Protein AF-0000000077854748 (afdb_homodimer)

Foldseek 3Di:
DPAWAKEKEAELALLRLLLLLLCLVLVHDYHYDYADVVVQSLVDPVNCVQPVVSHDIKMDTPPDIDGDSLGSSVVCCVVRVPVQQAADDPPDPLRVQLVVLLCCLSVALVVLLVQLLCQQFPDPAHAPPSNCVSLVSNVVVLVVVLVCLVVAVARSHPHHHSSLSSNLSSVVCCCLRVVDDCVVRVSVVVSNVVVCPDPSSVVSSCVPPDPDDPVVVSVNRVVRSVVNVPHDNDPPD/DPAWAKEKEAELALLRLLLLLLCLVLVHDYHYDYADVVVQSLVDPVNCVQPVVSHDIWMDTPPDIDGDSLGSSVVCCQVRVPVQQAADDPPDPLRVQLVVLLCCLSVALVVLLVQLLCQQFPDPAHAPPSNCVSLVSNVVVLVVVLVCLVVAVARSHPHHHSSLSSNLSSVVCCCLRVVDDCVVRVSVVVSNVVVCPDPSSVVSSCVPHDPDDPVVVSVNRVVRSVVNVPHDNDPPD

Solvent-accessible surface area (backbone atoms only — not comparable to full-atom values): 24321 Å² total; per-residue (Å²): 127,85,76,80,49,34,36,41,35,23,35,78,41,47,57,17,21,34,46,37,21,50,37,42,65,71,67,56,71,66,44,80,44,76,48,51,64,90,78,44,48,36,68,33,70,78,43,31,75,50,20,66,80,38,60,66,20,31,36,33,47,69,89,46,58,34,26,41,47,67,32,37,47,50,50,48,41,72,73,67,37,83,82,43,71,48,44,59,61,86,90,41,74,50,25,49,42,25,43,17,44,33,47,40,26,44,38,40,53,48,50,36,41,49,49,21,47,36,46,49,44,65,42,88,34,21,42,65,49,55,35,48,54,24,44,50,51,35,51,52,50,49,49,39,48,20,59,48,34,68,76,23,84,24,80,40,30,93,49,66,28,56,29,41,46,57,41,44,43,53,60,68,46,32,47,78,72,69,65,47,63,52,76,82,32,57,44,40,35,52,48,48,63,57,50,65,67,36,66,33,45,58,57,8,68,43,43,42,63,64,96,55,57,69,70,57,49,49,50,50,48,49,50,35,27,52,57,29,69,69,43,60,72,26,45,65,117,127,86,77,80,50,32,36,40,36,23,34,78,42,46,57,17,19,35,47,37,21,50,37,42,66,70,66,55,73,67,46,80,44,76,47,50,64,91,79,45,47,35,68,33,70,77,44,31,75,51,22,68,81,38,62,65,20,31,36,33,47,70,89,47,59,34,24,40,48,66,31,36,46,49,51,50,41,72,73,66,37,83,81,44,73,48,45,60,59,87,89,41,74,49,23,49,43,24,43,17,45,33,45,41,28,44,38,41,52,48,49,35,40,50,50,20,48,36,47,48,43,62,41,88,32,20,42,63,50,56,34,47,53,22,45,51,49,36,51,52,49,51,50,41,49,21,59,49,34,69,75,24,84,24,80,41,30,92,50,67,30,58,27,42,47,58,43,44,43,53,59,67,46,32,46,78,72,68,65,48,63,52,78,82,34,56,43,40,36,51,48,49,62,57,51,64,67,36,65,32,44,56,56,7,68,43,42,43,62,64,95,54,56,69,70,56,49,50,50,50,48,49,50,36,28,49,56,30,69,71,42,62,70,25,46,66,114

Secondary structure (DSSP, 8-state):
-PPP-EEEEE-SSHHHHHHHHHHHHHT--EEEEE--TTTTGGGSHHHHTT-TTS-S-EEEETTEEEESHHHHHHHHHHHH-TT-SSSPPTTSHHHHHHHHHHHHIIIIIHHHHHHHHHHHHT-SSB-HHHHHHHHHHHHHHHHHHHHHHHH-SSSSSSS--HHHHHHHHHHHHHHHHT---GGGSHHHHHHHHHHTT-HHHHHHTTSSPPSS-HHHHHHHHHHHHHHHHTS-BB---/-PPP-EEEEE-SSHHHHHHHHHHHHHT--EEEEE--TTTTGGGSHHHHTT-TTS-S-EEEETTEEEESHHHHHHHHHHHH-TT-SSSPPTTSHHHHHHHHHHHHIIIIIHHHHHHHHHHHHT-SSB-HHHHHHHHHHHHHHHHHHHHHHHH-SSSSSSS--HHHHHHHHHHHHHHHHT---GGGSHHHHHHHHHHTT-HHHHHHTTSSPPSS-HHHHHHHHHHHHHHHHTS-BB---

pLDDT: mean 96.11, std 5.6, range [50.75, 98.94]

Radius of gyration: 21.49 Å; Cα contacts (8 Å, |Δi|>4): 816; chains: 2; bounding box: 57×55×47 Å

Nearest PDB structures (foldseek):
  6ezy-assembly1_A  TM=9.080E-01  e=6.221E-14  Arabidopsis thaliana
  6f05-assembly3_I-3  TM=9.066E-01  e=7.678E-14  Arabidopsis thaliana
  5a5k-assembly3_O  TM=8.651E-01  e=2.683E-14  Arabidopsis thaliana
  6f01-assembly1_A  TM=9.021E-01  e=3.012E-13  Arabidopsis thaliana
  6f05-assembly2_A  TM=8.991E-01  e=3.012E-13  Arabidopsis thaliana

Sequence (474 aa):
MATPDITLYTSPTPNGFKVSVTLEELGLPYKLRAIDLQKGEQKEEWFLKINPNGRIPAITDGEQHVFESGAVMQYLVDKYDTERKLSYAPGTPEYYTQLAWVMWQVGGLGPMQGQAQFFVFFASVRSDFCIERYTEETRRLYSVMEARLQESPYLAGDKYTIADIACFEWVRVAPMLLDFDLSEWPALKKWHDTLVQREAVQKGYTVPPRAIPDEQFMAFLNSKKAEIMAKGNSDVQMATPDITLYTSPTPNGFKVSVTLEELGLPYKLRAIDLQKGEQKEEWFLKINPNGRIPAITDGEQHVFESGAVMQYLVDKYDTERKLSYAPGTPEYYTQLAWVMWQVGGLGPMQGQAQFFVFFASVRSDFCIERYTEETRRLYSVMEARLQESPYLAGDKYTIADIACFEWVRVAPMLLDFDLSEWPALKKWHDTLVQREAVQKGYTVPPRAIPDEQFMAFLNSKKAEIMAKGNSDVQ

Organism: Aspergillus terreus (NCBI:txid33178)

Structure (mmCIF, N/CA/C/O backbone):
data_AF-0000000077854748-model_v1
#
loop_
_entity.id
_entity.type
_entity.pdbx_description
1 polymer 'Glutathione S-transferase'
#
loop_
_atom_site.group_PDB
_atom_site.id
_atom_site.type_symbol
_atom_site.label_atom_id
_atom_site.label_alt_id
_atom_site.label_comp_id
_atom_site.label_asym_id
_atom_site.label_entity_id
_atom_site.label_seq_id
_atom_site.pdbx_PDB_ins_code
_atom_site.Cartn_x
_atom_site.Cartn_y
_atom_site.Cartn_z
_atom_site.occupancy
_atom_site.B_iso_or_equiv
_atom_site.auth_seq_id
_atom_site.auth_comp_id
_atom_site.auth_asym_id
_atom_site.auth_atom_id
_atom_site.pdbx_PDB_model_num
ATOM 1 N N . MET A 1 1 ? -18.328 26.078 7.215 1 50.75 1 MET A N 1
ATOM 2 C CA . MET A 1 1 ? -17.609 25.031 6.512 1 50.75 1 MET A CA 1
ATOM 3 C C . MET A 1 1 ? -18.219 24.766 5.141 1 50.75 1 MET A C 1
ATOM 5 O O . MET A 1 1 ? -19.438 24.922 4.957 1 50.75 1 MET A O 1
ATOM 9 N N . ALA A 1 2 ? -17.469 24.859 4.012 1 62.28 2 ALA A N 1
ATOM 10 C CA . ALA A 1 2 ? -18.047 24.766 2.674 1 62.28 2 ALA A CA 1
ATOM 11 C C . ALA A 1 2 ? -18.938 23.531 2.547 1 62.28 2 ALA A C 1
ATOM 13 O O . ALA A 1 2 ? -18.688 22.516 3.182 1 62.28 2 ALA A O 1
ATOM 14 N N . THR A 1 3 ? -19.984 23.547 2.104 1 85.25 3 THR A N 1
ATOM 15 C CA . THR A 1 3 ? -20.953 22.5 1.85 1 85.25 3 THR A CA 1
ATOM 16 C C . THR A 1 3 ? -20.344 21.375 1.003 1 85.25 3 THR A C 1
ATOM 18 O O . THR A 1 3 ? -19.75 21.641 -0.044 1 85.25 3 THR A O 1
ATOM 21 N N . PRO A 1 4 ? -20.344 20.141 1.539 1 93.31 4 PRO A N 1
ATOM 22 C CA . PRO A 1 4 ? -19.797 19.016 0.769 1 93.31 4 PRO A CA 1
ATOM 23 C C . PRO A 1 4 ? -20.438 18.891 -0.611 1 93.31 4 PRO A C 1
ATOM 25 O O . PRO A 1 4 ? -21.656 19.047 -0.747 1 93.31 4 PRO A O 1
ATOM 28 N N . ASP A 1 5 ? -19.688 18.828 -1.61 1 98 5 ASP A N 1
ATOM 29 C CA . ASP A 1 5 ? -20.078 18.469 -2.971 1 98 5 ASP A CA 1
ATOM 30 C C . ASP A 1 5 ? -19.344 17.219 -3.439 1 98 5 ASP A C 1
ATOM 32 O O . ASP A 1 5 ? -18.625 17.25 -4.449 1 98 5 ASP A O 1
ATOM 36 N N . ILE A 1 6 ? -19.688 16.141 -2.76 1 98.75 6 ILE A N 1
ATOM 37 C CA . ILE A 1 6 ? -18.891 14.93 -2.896 1 98.75 6 ILE A CA 1
ATOM 38 C C . ILE A 1 6 ? -19.594 13.969 -3.859 1 98.75 6 ILE A C 1
ATOM 40 O O . ILE A 1 6 ? -20.797 13.711 -3.73 1 98.75 6 ILE A O 1
ATOM 44 N N . THR A 1 7 ? -18.891 13.484 -4.852 1 98.88 7 THR A N 1
ATOM 45 C CA . THR A 1 7 ? -19.266 12.32 -5.645 1 98.88 7 THR A CA 1
ATOM 46 C C . THR A 1 7 ? -18.297 11.164 -5.395 1 98.88 7 THR A C 1
ATOM 48 O O . THR A 1 7 ? -17.078 11.336 -5.512 1 98.88 7 THR A O 1
ATO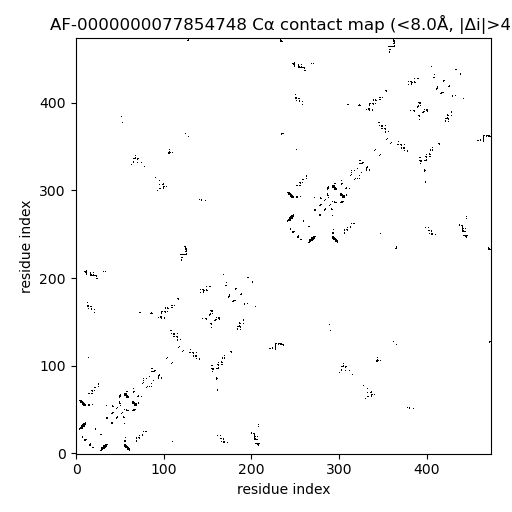M 51 N N . LEU A 1 8 ? -18.844 10.062 -4.988 1 98.88 8 LEU A N 1
ATOM 52 C CA . LEU A 1 8 ? -18.062 8.844 -4.773 1 98.88 8 LEU A CA 1
ATOM 53 C C . LEU A 1 8 ? -18.094 7.953 -6.008 1 98.88 8 LEU A C 1
ATOM 55 O O . LEU A 1 8 ? -19.172 7.574 -6.473 1 98.88 8 LEU A O 1
ATOM 59 N N . TYR A 1 9 ? -16.953 7.691 -6.594 1 98.88 9 TYR A N 1
ATOM 60 C CA . TYR A 1 9 ? -16.781 6.715 -7.664 1 98.88 9 TYR A CA 1
ATOM 61 C C . TYR A 1 9 ? -16.234 5.402 -7.113 1 98.88 9 TYR A C 1
ATOM 63 O O . TYR A 1 9 ? -15.086 5.328 -6.684 1 98.88 9 TYR A O 1
ATOM 71 N N . THR A 1 10 ? -17.094 4.344 -7.113 1 98.56 10 THR A N 1
ATOM 72 C CA . THR A 1 10 ? -16.672 3.127 -6.43 1 98.56 10 THR A CA 1
ATOM 73 C C . THR A 1 10 ? -17.359 1.903 -7.027 1 98.56 10 THR A C 1
ATOM 75 O O . THR A 1 10 ? -18.062 2.01 -8.031 1 98.56 10 THR A O 1
ATOM 78 N N . SER A 1 11 ? -17.016 0.784 -6.621 1 97.81 11 SER A N 1
ATOM 79 C CA . SER A 1 11 ? -17.562 -0.539 -6.906 1 97.81 11 SER A CA 1
ATOM 80 C C . SER A 1 11 ? -17.578 -1.41 -5.652 1 97.81 11 SER A C 1
ATOM 82 O O . SER A 1 11 ? -16.938 -1.081 -4.652 1 97.81 11 SER A O 1
ATOM 84 N N . PRO A 1 12 ? -18.375 -2.498 -5.629 1 95.62 12 PRO A N 1
ATOM 85 C CA . PRO A 1 12 ? -18.531 -3.307 -4.418 1 95.62 12 PRO A CA 1
ATOM 86 C C . PRO A 1 12 ? -17.328 -4.211 -4.164 1 95.62 12 PRO A C 1
ATOM 88 O O . PRO A 1 12 ? -17.438 -5.438 -4.238 1 95.62 12 PRO A O 1
ATOM 91 N N . THR A 1 13 ? -16.25 -3.652 -3.805 1 95.38 13 THR A N 1
ATOM 92 C CA . THR A 1 13 ? -15.008 -4.312 -3.414 1 95.38 13 THR A CA 1
ATOM 93 C C . THR A 1 13 ? -14.539 -3.828 -2.045 1 95.38 13 THR A C 1
ATOM 95 O O . THR A 1 13 ? -14.992 -2.789 -1.562 1 95.38 13 THR A O 1
ATOM 98 N N . PRO A 1 14 ? -13.672 -4.559 -1.428 1 96.56 14 PRO A N 1
ATOM 99 C CA . PRO A 1 14 ? -13.211 -4.133 -0.105 1 96.56 14 PRO A CA 1
ATOM 100 C C . PRO A 1 14 ? -12.617 -2.723 -0.111 1 96.56 14 PRO A C 1
ATOM 102 O O . PRO A 1 14 ? -12.883 -1.935 0.8 1 96.56 14 PRO A O 1
ATOM 105 N N . ASN A 1 15 ? -11.828 -2.363 -1.136 1 97.94 15 ASN A N 1
ATOM 106 C CA . ASN A 1 15 ? -11.266 -1.021 -1.217 1 97.94 15 ASN A CA 1
ATOM 107 C C . ASN A 1 15 ? -12.344 0.03 -1.452 1 97.94 15 ASN A C 1
ATOM 109 O O . ASN A 1 15 ? -12.25 1.15 -0.948 1 97.94 15 ASN A O 1
ATOM 113 N N . GLY A 1 16 ? -13.328 -0.33 -2.275 1 98 16 GLY A N 1
ATOM 114 C CA . GLY A 1 16 ? -14.422 0.59 -2.531 1 98 16 GLY A CA 1
ATOM 115 C C . GLY A 1 16 ? -15.227 0.918 -1.289 1 98 16 GLY A C 1
ATOM 116 O O . GLY A 1 16 ? -15.57 2.078 -1.054 1 98 16 GLY A O 1
ATOM 117 N N . PHE A 1 17 ? -15.445 -0.085 -0.467 1 98.19 17 PHE A N 1
ATOM 118 C CA . PHE A 1 17 ? -16.281 0.064 0.714 1 98.19 17 PHE A CA 1
ATOM 119 C C . PHE A 1 17 ? -15.602 0.939 1.759 1 98.19 17 PHE A C 1
ATOM 121 O O . PHE A 1 17 ? -16.266 1.556 2.592 1 98.19 17 PHE A O 1
ATOM 128 N N . LYS A 1 18 ? -14.258 1.067 1.754 1 98.69 18 LYS A N 1
ATOM 129 C CA . LYS A 1 18 ? -13.547 1.922 2.699 1 98.69 18 LYS A CA 1
ATOM 130 C C . LYS A 1 18 ? -14.117 3.336 2.701 1 98.69 18 LYS A C 1
ATOM 132 O O . LYS A 1 18 ? -14.359 3.912 3.764 1 98.69 18 LYS A O 1
ATOM 137 N N . VAL A 1 19 ? -14.367 3.836 1.513 1 98.88 19 VAL A N 1
ATOM 138 C CA . VAL A 1 19 ? -14.703 5.246 1.378 1 98.88 19 VAL A CA 1
ATOM 139 C C . VAL A 1 19 ? -16.188 5.449 1.687 1 98.88 19 VAL A C 1
ATOM 141 O O . VAL A 1 19 ? -16.562 6.402 2.379 1 98.88 19 VAL A O 1
ATOM 144 N N . SER A 1 20 ? -17.016 4.531 1.192 1 98.81 20 SER A N 1
ATOM 145 C CA . SER A 1 20 ? -18.438 4.668 1.511 1 98.81 20 SER A CA 1
ATOM 146 C C . SER A 1 20 ? -18.672 4.547 3.012 1 98.81 20 SER A C 1
ATOM 148 O O . SER A 1 20 ? -19.484 5.297 3.578 1 98.81 20 SER A O 1
ATOM 150 N N . VAL A 1 21 ? -17.984 3.637 3.691 1 98.81 21 VAL A N 1
ATOM 151 C CA . VAL A 1 21 ? -18.109 3.502 5.141 1 98.81 21 VAL A CA 1
ATOM 152 C C . VAL A 1 21 ? -17.641 4.781 5.82 1 98.81 21 VAL A C 1
ATOM 154 O O . VAL A 1 21 ? -18.266 5.27 6.758 1 98.81 21 VAL A O 1
ATOM 157 N N . THR A 1 22 ? -16.5 5.355 5.371 1 98.94 22 THR A N 1
ATOM 158 C CA . THR A 1 22 ? -15.977 6.594 5.934 1 98.94 22 THR A CA 1
ATOM 159 C C . THR A 1 22 ? -17 7.723 5.797 1 98.94 22 THR A C 1
ATOM 161 O O . THR A 1 22 ? -17.234 8.461 6.75 1 98.94 22 THR A O 1
ATOM 164 N N . LEU A 1 23 ? -17.578 7.828 4.613 1 98.88 23 LEU A N 1
ATOM 165 C CA . LEU A 1 23 ? -18.578 8.867 4.355 1 98.88 23 LEU A CA 1
ATOM 166 C C . LEU A 1 23 ? -19.781 8.695 5.27 1 98.88 23 LEU A C 1
ATOM 168 O O . LEU A 1 23 ? -20.281 9.672 5.84 1 98.88 23 LEU A O 1
ATOM 172 N N . GLU A 1 24 ? -20.234 7.48 5.434 1 98.75 24 GLU A N 1
ATOM 173 C CA . GLU A 1 24 ? -21.375 7.199 6.301 1 98.75 24 GLU A CA 1
ATOM 174 C C . GLU A 1 24 ? -21.047 7.5 7.758 1 98.75 24 GLU A C 1
ATOM 176 O O . GLU A 1 24 ? -21.875 8.055 8.484 1 98.75 24 GLU A O 1
ATOM 181 N N . GLU A 1 25 ? -19.891 7.102 8.219 1 98.69 25 GLU A N 1
ATOM 182 C CA . GLU A 1 25 ? -19.453 7.375 9.586 1 98.69 25 GLU A CA 1
ATOM 183 C C . GLU A 1 25 ? -19.422 8.875 9.867 1 98.69 25 GLU A C 1
ATOM 185 O O . GLU A 1 25 ? -19.734 9.305 10.984 1 98.69 25 GLU A O 1
ATOM 190 N N . LEU A 1 26 ? -19.031 9.656 8.883 1 98.44 26 LEU A N 1
ATOM 191 C CA . LEU A 1 26 ? -18.922 11.109 9.039 1 98.44 26 LEU A CA 1
ATOM 192 C C . LEU A 1 26 ? -20.281 11.781 8.875 1 98.44 26 LEU A C 1
ATOM 194 O O . LEU A 1 26 ? -20.438 12.969 9.164 1 98.44 26 LEU A O 1
ATOM 198 N N . GLY A 1 27 ? -21.266 11.039 8.328 1 97.69 27 GLY A N 1
ATOM 199 C CA . GLY A 1 27 ? -22.578 11.594 8.094 1 97.69 27 GLY A CA 1
ATOM 200 C C . GLY A 1 27 ? -22.609 12.625 6.977 1 97.69 27 GLY A C 1
ATOM 201 O O . GLY A 1 27 ? -23.359 13.602 7.043 1 97.69 27 GLY A O 1
ATOM 202 N N . LEU A 1 28 ? -21.781 12.453 5.992 1 98.12 28 LEU A N 1
ATOM 203 C CA . LEU A 1 28 ? -21.688 13.414 4.898 1 98.12 28 LEU A CA 1
ATOM 204 C C . LEU A 1 28 ? -22.625 13.039 3.762 1 98.12 28 LEU A C 1
ATOM 206 O O . LEU A 1 28 ? -22.75 11.859 3.414 1 98.12 28 LEU A O 1
ATOM 210 N N . PRO A 1 29 ? -23.344 14.008 3.262 1 98.06 29 PRO A N 1
ATOM 211 C CA . PRO A 1 29 ? -24.062 13.727 2.012 1 98.06 29 PRO A CA 1
ATOM 212 C C . PRO A 1 29 ? -23.109 13.523 0.83 1 98.06 29 PRO A C 1
ATOM 214 O O . PRO A 1 29 ? -22.078 14.188 0.736 1 98.06 29 PRO A O 1
ATOM 217 N N . TYR A 1 30 ? -23.484 12.609 -0.055 1 98.44 30 TYR A N 1
ATOM 218 C CA . TYR A 1 30 ? -22.672 12.383 -1.247 1 98.44 30 TYR A CA 1
ATOM 219 C C . TYR A 1 30 ? -23.516 11.789 -2.369 1 98.44 30 TYR A C 1
ATOM 221 O O . TYR A 1 30 ? -24.562 11.188 -2.117 1 98.44 30 TYR A O 1
ATOM 229 N N . LYS A 1 31 ? -23.078 12.055 -3.592 1 98.5 31 LYS A N 1
ATOM 230 C CA . LYS A 1 31 ? -23.578 11.367 -4.777 1 98.5 31 LYS A CA 1
ATOM 231 C C . LYS A 1 31 ? -22.766 10.102 -5.066 1 98.5 31 LYS A C 1
ATOM 233 O O . LYS A 1 31 ? -21.578 10.047 -4.766 1 98.5 31 LYS A O 1
ATOM 238 N N . LEU A 1 32 ? -23.438 9.133 -5.625 1 98.5 32 LEU A N 1
ATOM 239 C CA . LEU A 1 32 ? -22.781 7.875 -5.957 1 98.5 32 LEU A CA 1
ATOM 240 C C . LEU A 1 32 ? -22.719 7.68 -7.469 1 98.5 32 LEU A C 1
ATOM 242 O O . LEU A 1 32 ? -23.719 7.836 -8.164 1 98.5 32 LEU A O 1
ATOM 246 N N . ARG A 1 33 ? -21.609 7.465 -7.996 1 98.5 33 ARG A N 1
ATOM 247 C CA . ARG A 1 33 ? -21.375 6.965 -9.344 1 98.5 33 ARG A CA 1
ATOM 248 C C . ARG A 1 33 ? -20.703 5.594 -9.32 1 98.5 33 ARG A C 1
ATOM 250 O O . ARG A 1 33 ? -19.484 5.5 -9.258 1 98.5 33 ARG A O 1
ATOM 257 N N . ALA A 1 34 ? -21.531 4.547 -9.414 1 98.19 34 ALA A N 1
ATOM 258 C CA . ALA A 1 34 ? -21 3.188 -9.461 1 98.19 34 ALA A CA 1
ATOM 259 C C . ALA A 1 34 ? -20.188 2.957 -10.734 1 98.19 34 ALA A C 1
ATOM 261 O O . ALA A 1 34 ? -20.609 3.34 -11.828 1 98.19 34 ALA A O 1
ATOM 262 N N . ILE A 1 35 ? -19 2.443 -10.602 1 98.38 35 ILE A N 1
ATOM 263 C CA . ILE A 1 35 ? -18.125 2.152 -11.727 1 98.38 35 ILE A CA 1
ATOM 264 C C . ILE A 1 35 ? -18.203 0.668 -12.078 1 98.38 35 ILE A C 1
ATOM 266 O O . ILE A 1 35 ? -18.016 -0.191 -11.211 1 98.38 35 ILE A O 1
ATOM 270 N N . ASP A 1 36 ? -18.5 0.308 -13.336 1 96.69 36 ASP A N 1
ATOM 271 C CA . ASP A 1 36 ? -18.531 -1.07 -13.812 1 96.69 36 ASP A CA 1
ATOM 272 C C . ASP A 1 36 ? -17.141 -1.554 -14.203 1 96.69 36 ASP A C 1
ATOM 274 O O . ASP A 1 36 ? -16.703 -1.37 -15.344 1 96.69 36 ASP A O 1
ATOM 278 N N . LEU A 1 37 ? -16.516 -2.281 -13.312 1 95.31 37 LEU A N 1
ATOM 279 C CA . LEU A 1 37 ? -15.141 -2.738 -13.531 1 95.31 37 LEU A CA 1
ATOM 280 C C . LEU A 1 37 ? -15.086 -3.809 -14.617 1 95.31 37 LEU A C 1
ATOM 282 O O . LEU A 1 37 ? -14.117 -3.887 -15.367 1 95.31 37 LEU A O 1
ATOM 286 N N . GLN A 1 38 ? -16.078 -4.613 -14.648 1 92.25 38 GLN A N 1
ATOM 287 C CA . GLN A 1 38 ? -16.109 -5.707 -15.609 1 92.25 38 GLN A CA 1
ATOM 288 C C . GLN A 1 38 ? -16.125 -5.18 -17.047 1 92.25 38 GLN A C 1
ATOM 290 O O . GLN A 1 38 ? -15.539 -5.789 -17.938 1 92.25 38 GLN A O 1
ATOM 295 N N . LYS A 1 39 ? -16.734 -4.047 -17.203 1 95.94 39 LYS A N 1
ATOM 296 C CA . LYS A 1 39 ? -16.828 -3.455 -18.547 1 95.94 39 LYS A CA 1
ATOM 297 C C . LYS A 1 39 ? -15.656 -2.514 -18.797 1 95.94 39 LYS A C 1
ATOM 299 O O . LYS A 1 39 ? -15.586 -1.875 -19.859 1 95.94 39 LYS A O 1
ATOM 304 N N . GLY A 1 40 ? -14.797 -2.334 -17.844 1 97.12 40 GLY A N 1
ATOM 305 C CA . GLY A 1 40 ? -13.602 -1.523 -18.016 1 97.12 40 GLY A CA 1
ATOM 306 C C . GLY A 1 40 ? -13.875 -0.034 -17.922 1 97.12 40 GLY A C 1
ATOM 307 O O . GLY A 1 40 ? -13.125 0.775 -18.469 1 97.12 40 GLY A O 1
ATOM 308 N N . GLU A 1 41 ? -14.922 0.344 -17.297 1 98.06 41 GLU A N 1
ATOM 309 C CA . GLU A 1 41 ? -15.305 1.75 -17.203 1 98.06 41 GLU A CA 1
ATOM 310 C C . GLU A 1 41 ? -14.211 2.568 -16.516 1 98.06 41 GLU A C 1
ATOM 312 O O . GLU A 1 41 ? -14.016 3.744 -16.828 1 98.06 41 GLU A O 1
ATOM 317 N N . GLN A 1 42 ? -13.469 1.974 -15.609 1 97.88 42 GLN A N 1
ATOM 318 C CA . GLN A 1 42 ? -12.414 2.65 -14.867 1 97.88 42 GLN A CA 1
ATOM 319 C C . GLN A 1 42 ? -11.25 3.029 -15.781 1 97.88 42 GLN A C 1
ATOM 321 O O . GLN A 1 42 ? -10.367 3.795 -15.383 1 97.88 42 GLN A O 1
ATOM 326 N N . LYS A 1 43 ? -11.273 2.539 -17 1 97.81 43 LYS A N 1
ATOM 327 C CA . LYS A 1 43 ? -10.18 2.809 -17.938 1 97.81 43 LYS A CA 1
ATOM 328 C C . LYS A 1 43 ? -10.57 3.895 -18.938 1 97.81 43 LYS A C 1
ATOM 330 O O . LYS A 1 43 ? -9.75 4.312 -19.75 1 97.81 43 LYS A O 1
ATOM 335 N N . GLU A 1 44 ? -11.75 4.305 -18.828 1 98.31 44 GLU A N 1
ATOM 336 C CA . GLU A 1 44 ? -12.211 5.348 -19.75 1 98.31 44 GLU A CA 1
ATOM 337 C C . GLU A 1 44 ? -11.547 6.684 -19.438 1 98.31 44 GLU A C 1
ATOM 339 O O . GLU A 1 44 ? -11.25 6.984 -18.281 1 98.31 44 GLU A O 1
ATOM 344 N N . GLU A 1 45 ? -11.469 7.539 -20.406 1 97.81 45 GLU A N 1
ATOM 345 C CA . GLU A 1 45 ? -10.727 8.789 -20.312 1 97.81 45 GLU A CA 1
ATOM 346 C C . GLU A 1 45 ? -11.312 9.695 -19.219 1 97.81 45 GLU A C 1
ATOM 348 O O . GLU A 1 45 ? -10.562 10.344 -18.484 1 97.81 45 GLU A O 1
ATOM 353 N N . TRP A 1 46 ? -12.625 9.773 -19.203 1 98.06 46 TRP A N 1
ATOM 354 C CA . TRP A 1 46 ? -13.242 10.672 -18.234 1 98.06 46 TRP A CA 1
ATOM 355 C C . TRP A 1 46 ? -12.883 10.273 -16.797 1 98.06 46 TRP A C 1
ATOM 357 O O . TRP A 1 46 ? -12.648 11.133 -15.945 1 98.06 46 TRP A O 1
ATOM 367 N N . PHE A 1 47 ? -12.852 8.945 -16.562 1 98.62 47 PHE A N 1
ATOM 368 C CA . PHE A 1 47 ? -12.547 8.492 -15.203 1 98.62 47 PHE A CA 1
ATOM 369 C C . PHE A 1 47 ? -11.047 8.609 -14.922 1 98.62 47 PHE A C 1
ATOM 371 O O . PHE A 1 47 ? -10.648 8.898 -13.797 1 98.62 47 PHE A O 1
ATOM 378 N N . LEU A 1 48 ? -10.203 8.43 -15.93 1 98.19 48 LEU A N 1
ATOM 379 C CA . LEU A 1 48 ? -8.758 8.531 -15.758 1 98.19 48 LEU A CA 1
ATOM 380 C C . LEU A 1 48 ? -8.352 9.953 -15.383 1 98.19 48 LEU A C 1
ATOM 382 O O . LEU A 1 48 ? -7.281 10.172 -14.805 1 98.19 48 LEU A O 1
ATOM 386 N N . LYS A 1 49 ? -9.164 10.938 -15.648 1 97.12 49 LYS A N 1
ATOM 387 C CA . LYS A 1 49 ? -8.922 12.312 -15.227 1 97.12 49 LYS A CA 1
ATOM 388 C C . LYS A 1 49 ? -9.148 12.477 -13.727 1 97.12 49 LYS A C 1
ATOM 390 O O . LYS A 1 49 ? -8.641 13.422 -13.109 1 97.12 49 LYS A O 1
ATOM 395 N N . ILE A 1 50 ? -9.922 11.57 -13.172 1 98.12 50 ILE A N 1
ATOM 396 C CA . ILE A 1 50 ? -10.227 11.594 -11.75 1 98.12 50 ILE A CA 1
ATOM 397 C C . ILE A 1 50 ? -9.25 10.695 -10.992 1 98.12 50 ILE A C 1
ATOM 399 O O . ILE A 1 50 ? -8.711 11.086 -9.953 1 98.12 50 ILE A O 1
ATOM 403 N N . ASN A 1 51 ? -9.031 9.547 -11.539 1 98.44 51 ASN A N 1
ATOM 404 C CA . ASN A 1 51 ? -8.086 8.57 -11.008 1 98.44 51 ASN A CA 1
ATOM 405 C C . ASN A 1 51 ? -7.141 8.062 -12.094 1 98.44 51 ASN A C 1
ATOM 407 O O . ASN A 1 51 ? -7.438 7.078 -12.766 1 98.44 51 ASN A O 1
ATOM 411 N N . PRO A 1 52 ? -5.973 8.57 -12.141 1 98.06 52 PRO A N 1
ATOM 412 C CA . PRO A 1 52 ? -5.039 8.219 -13.211 1 98.06 52 PRO A CA 1
ATOM 413 C C . PRO A 1 52 ? -4.641 6.742 -13.188 1 98.06 52 PRO A C 1
ATOM 415 O O . PRO A 1 52 ? -4.141 6.215 -14.18 1 98.06 52 PRO A O 1
ATOM 418 N N . ASN A 1 53 ? -4.859 6.102 -12.078 1 98.31 53 ASN A N 1
ATOM 419 C CA . ASN A 1 53 ? -4.5 4.695 -11.945 1 98.31 53 ASN A CA 1
ATOM 420 C C . ASN A 1 53 ? -5.531 3.791 -12.617 1 98.31 53 ASN A C 1
ATOM 422 O O . ASN A 1 53 ? -5.27 2.609 -12.852 1 98.31 53 ASN A O 1
ATOM 426 N N . GLY A 1 54 ? -6.73 4.367 -12.906 1 98.31 54 GLY A N 1
ATOM 427 C CA . GLY A 1 54 ? -7.785 3.572 -13.516 1 98.31 54 GLY A CA 1
ATOM 428 C C . GLY A 1 54 ? -8.305 2.477 -12.609 1 98.31 54 GLY A C 1
ATOM 429 O O . GLY A 1 54 ? -8.57 1.36 -13.055 1 98.31 54 GLY A O 1
ATOM 430 N N . ARG A 1 55 ? -8.336 2.729 -11.359 1 98.06 55 ARG A N 1
ATOM 431 C CA . ARG A 1 55 ? -8.906 1.867 -10.328 1 98.06 55 ARG A CA 1
ATOM 432 C C . ARG A 1 55 ? -9.914 2.629 -9.477 1 98.06 55 ARG A C 1
ATOM 434 O O . ARG A 1 55 ? -10.164 3.816 -9.703 1 98.06 55 ARG A O 1
ATOM 441 N N . ILE A 1 56 ? -10.641 2.014 -8.641 1 98.31 56 ILE A N 1
ATOM 442 C CA . ILE A 1 56 ? -11.523 2.623 -7.656 1 98.31 56 ILE A CA 1
ATOM 443 C C . ILE A 1 56 ? -11 2.35 -6.25 1 98.31 56 ILE A C 1
ATOM 445 O O . ILE A 1 56 ? -10.211 1.425 -6.043 1 98.31 56 ILE A O 1
ATOM 449 N N . PRO A 1 57 ? -11.336 3.182 -5.277 1 98.69 57 PRO A N 1
ATOM 450 C CA . PRO A 1 57 ? -12.289 4.297 -5.301 1 98.69 57 PRO A CA 1
ATOM 451 C C . PRO A 1 57 ? -11.625 5.633 -5.617 1 98.69 57 PRO A C 1
ATOM 453 O O . PRO A 1 57 ? -10.391 5.734 -5.613 1 98.69 57 PRO A O 1
ATOM 456 N N . ALA A 1 58 ? -12.391 6.594 -5.984 1 98.88 58 ALA A N 1
ATOM 457 C CA . ALA A 1 58 ? -12.031 8.008 -6.066 1 98.88 58 ALA A CA 1
ATOM 458 C C . ALA A 1 58 ? -13.211 8.898 -5.699 1 98.88 58 ALA A C 1
ATOM 460 O O . ALA A 1 58 ? -14.352 8.438 -5.648 1 98.88 58 ALA A O 1
ATOM 461 N N . ILE A 1 59 ? -12.898 10.164 -5.383 1 98.94 59 ILE A N 1
ATOM 462 C CA . ILE A 1 59 ? -13.977 11.117 -5.164 1 98.94 59 ILE A CA 1
ATOM 463 C C . ILE A 1 59 ? -13.672 12.422 -5.902 1 98.94 59 ILE A C 1
ATOM 465 O O . ILE A 1 59 ? -12.516 12.703 -6.219 1 98.94 59 ILE A O 1
ATOM 469 N N . THR A 1 60 ? -14.703 13.117 -6.207 1 98.81 60 THR A N 1
ATOM 470 C CA . THR A 1 60 ? -14.625 14.555 -6.418 1 98.81 60 THR A CA 1
ATOM 471 C C . THR A 1 60 ? -15.336 15.312 -5.301 1 98.81 60 THR A C 1
ATOM 473 O O . THR A 1 60 ? -16.359 14.852 -4.789 1 98.81 60 THR A O 1
ATOM 476 N N . ASP A 1 61 ? -14.867 16.344 -4.836 1 98.56 61 ASP A N 1
ATOM 477 C CA . ASP A 1 61 ? -15.453 17.297 -3.906 1 98.56 61 ASP A CA 1
ATOM 478 C C . ASP A 1 61 ? -15.32 18.719 -4.438 1 98.56 61 ASP A C 1
ATOM 480 O O . ASP A 1 61 ? -14.344 19.422 -4.137 1 98.56 61 ASP A O 1
ATOM 484 N N . GLY A 1 62 ? -16.344 19.203 -5.117 1 97.12 62 GLY A N 1
ATOM 485 C CA . GLY A 1 62 ? -16.156 20.391 -5.941 1 97.12 62 GLY A CA 1
ATOM 486 C C . GLY A 1 62 ? -15.125 20.188 -7.039 1 97.12 62 GLY A C 1
ATOM 487 O O . GLY A 1 62 ? -15.227 19.25 -7.836 1 97.12 62 GLY A O 1
ATOM 488 N N . GLU A 1 63 ? -14.109 20.969 -6.996 1 95.38 63 GLU A N 1
ATOM 489 C CA . GLU A 1 63 ? -13.078 20.891 -8.031 1 95.38 63 GLU A CA 1
ATOM 490 C C . GLU A 1 63 ? -11.961 19.922 -7.641 1 95.38 63 GLU A C 1
ATOM 492 O O . GLU A 1 63 ? -11.156 19.531 -8.484 1 95.38 63 GLU A O 1
ATOM 497 N N . GLN A 1 64 ? -12.016 19.547 -6.426 1 96.56 64 GLN A N 1
ATOM 498 C CA . GLN A 1 64 ? -10.961 18.672 -5.93 1 96.56 64 GLN A CA 1
ATOM 499 C C . GLN A 1 64 ? -11.273 17.219 -6.219 1 96.56 64 GLN A C 1
ATOM 501 O O . GLN A 1 64 ? -12.383 16.75 -5.965 1 96.56 64 GLN A O 1
ATOM 506 N N . HIS A 1 65 ? -10.359 16.5 -6.832 1 97.94 65 HIS A N 1
ATOM 507 C CA . HIS A 1 65 ? -10.484 15.055 -6.938 1 97.94 65 HIS A CA 1
ATOM 508 C C . HIS A 1 65 ? -9.367 14.352 -6.168 1 97.94 65 HIS A C 1
ATOM 510 O O . HIS A 1 65 ? -8.242 14.844 -6.105 1 97.94 65 HIS A O 1
ATOM 516 N N . VAL A 1 66 ? -9.656 13.305 -5.574 1 98.69 66 VAL A N 1
ATOM 517 C CA . VAL A 1 66 ? -8.719 12.5 -4.801 1 98.69 66 VAL A CA 1
ATOM 518 C C . VAL A 1 66 ? -8.914 11.023 -5.137 1 98.69 66 VAL A C 1
ATOM 520 O O . VAL A 1 66 ? -10.039 10.531 -5.199 1 98.69 66 VAL A O 1
ATOM 523 N N . PHE A 1 67 ? -7.766 10.336 -5.426 1 98.62 67 PHE A N 1
ATOM 524 C CA . PHE A 1 67 ? -7.793 8.898 -5.668 1 98.62 67 PHE A CA 1
ATOM 525 C C . PHE A 1 67 ? -6.977 8.156 -4.613 1 98.62 67 PHE A C 1
ATOM 527 O O . PHE A 1 67 ? -6.398 8.781 -3.721 1 98.62 67 PHE A O 1
ATOM 534 N N . GLU A 1 68 ? -6.945 6.816 -4.754 1 98.62 68 GLU A N 1
ATOM 535 C CA . GLU A 1 68 ? -6.352 5.938 -3.752 1 98.62 68 GLU A CA 1
ATOM 536 C C . GLU A 1 68 ? -7.152 5.961 -2.453 1 98.62 68 GLU A C 1
ATOM 538 O O . GLU A 1 68 ? -7.25 7.004 -1.798 1 98.62 68 GLU A O 1
ATOM 543 N N . SER A 1 69 ? -7.664 4.828 -2.029 1 98.75 69 SER A N 1
ATOM 544 C CA . SER A 1 69 ? -8.633 4.727 -0.939 1 98.75 69 SER A CA 1
ATOM 545 C C . SER A 1 69 ? -8.094 5.359 0.338 1 98.75 69 SER A C 1
ATOM 547 O O . SER A 1 69 ? -8.805 6.098 1.021 1 98.75 69 SER A O 1
ATOM 549 N N . GLY A 1 70 ? -6.773 5.105 0.676 1 98.75 70 GLY A N 1
ATOM 550 C CA . GLY A 1 70 ? -6.184 5.688 1.873 1 98.75 70 GLY A CA 1
ATOM 551 C C . GLY A 1 70 ? -6.148 7.203 1.844 1 98.75 70 GLY A C 1
ATOM 552 O O . GLY A 1 70 ? -6.484 7.855 2.834 1 98.75 70 GLY A O 1
ATOM 553 N N . ALA A 1 71 ? -5.77 7.762 0.713 1 98.88 71 ALA A N 1
ATOM 554 C CA . ALA A 1 71 ? -5.707 9.211 0.551 1 98.88 71 ALA A CA 1
ATOM 555 C C . ALA A 1 71 ? -7.102 9.828 0.595 1 98.88 71 ALA A C 1
ATOM 557 O O . ALA A 1 71 ? -7.293 10.898 1.179 1 98.88 71 ALA A O 1
ATOM 558 N N . VAL A 1 72 ? -8.062 9.156 -0.013 1 98.88 72 VAL A N 1
ATOM 559 C CA . VAL A 1 72 ? -9.445 9.641 -0.018 1 98.88 72 VAL A CA 1
ATOM 560 C C . VAL A 1 72 ? -9.961 9.727 1.415 1 98.88 72 VAL A C 1
ATOM 562 O O . VAL A 1 72 ? -10.539 10.742 1.811 1 98.88 72 VAL A O 1
ATOM 565 N N . MET A 1 73 ? -9.727 8.672 2.162 1 98.94 73 MET A N 1
ATOM 566 C CA . MET A 1 73 ? -10.203 8.672 3.545 1 98.94 73 MET A CA 1
ATOM 567 C C . MET A 1 73 ? -9.531 9.781 4.352 1 98.94 73 MET A C 1
ATOM 569 O O . MET A 1 73 ? -10.195 10.477 5.125 1 98.94 73 MET A O 1
ATOM 573 N N . GLN A 1 74 ? -8.234 9.922 4.16 1 98.81 74 GLN A N 1
ATOM 574 C CA . GLN A 1 74 ? -7.523 10.969 4.883 1 98.81 74 GLN A CA 1
ATOM 575 C C . GLN A 1 74 ? -8.055 12.352 4.508 1 98.81 74 GLN A C 1
ATOM 577 O O . GLN A 1 74 ? -8.211 13.211 5.375 1 98.81 74 GLN A O 1
ATOM 582 N N . TYR A 1 75 ? -8.297 12.578 3.219 1 98.62 75 TYR A N 1
ATOM 583 C CA . TYR A 1 75 ? -8.875 13.836 2.76 1 98.62 75 TYR A CA 1
ATOM 584 C C . TYR A 1 75 ? -10.195 14.117 3.477 1 98.62 75 TYR A C 1
ATOM 586 O O . TYR A 1 75 ? -10.398 15.219 3.994 1 98.62 75 TYR A O 1
ATOM 594 N N . LEU A 1 76 ? -11.031 13.148 3.521 1 98.75 76 LEU A N 1
ATOM 595 C CA . LEU A 1 76 ? -12.367 13.312 4.09 1 98.75 76 LEU A CA 1
ATOM 596 C C . LEU A 1 76 ? -12.289 13.656 5.57 1 98.75 76 LEU A C 1
ATOM 598 O O . LEU A 1 76 ? -12.977 14.57 6.035 1 98.75 76 LEU A O 1
ATOM 602 N N . VAL A 1 77 ? -11.438 12.992 6.301 1 98.56 77 VAL A N 1
ATOM 603 C CA . VAL A 1 77 ? -11.414 13.242 7.738 1 98.56 77 VAL A CA 1
ATOM 604 C C . VAL A 1 77 ? -10.703 14.562 8.023 1 98.56 77 VAL A C 1
ATOM 606 O O . VAL A 1 77 ? -11.055 15.273 8.969 1 98.56 77 VAL A O 1
ATOM 609 N N . ASP A 1 78 ? -9.68 14.883 7.223 1 97.62 78 ASP A N 1
ATOM 610 C CA . ASP A 1 78 ? -9 16.172 7.414 1 97.62 78 ASP A CA 1
ATOM 611 C C . ASP A 1 78 ? -9.961 17.328 7.203 1 97.62 78 ASP A C 1
ATOM 613 O O . ASP A 1 78 ? -9.914 18.328 7.938 1 97.62 78 ASP A O 1
ATOM 617 N N . LYS A 1 79 ? -10.766 17.219 6.273 1 97.12 79 LYS A N 1
ATOM 618 C CA . LYS A 1 79 ? -11.602 18.344 5.863 1 97.12 79 LYS A CA 1
ATOM 619 C C . LYS A 1 79 ? -12.898 18.375 6.668 1 97.12 79 LYS A C 1
ATOM 621 O O . LYS A 1 79 ? -13.375 19.453 7.02 1 97.12 79 LYS A O 1
ATOM 626 N N . TYR A 1 80 ? -13.438 17.219 7.031 1 97.81 80 TYR A N 1
ATOM 627 C CA . TYR A 1 80 ? -14.828 17.234 7.477 1 97.81 80 TYR A CA 1
ATOM 628 C C . TYR A 1 80 ? -14.961 16.672 8.891 1 97.81 80 TYR A C 1
ATOM 630 O O . TYR A 1 80 ? -15.992 16.859 9.539 1 97.81 80 TYR A O 1
ATOM 638 N N . ASP A 1 81 ? -13.969 15.906 9.344 1 97.88 81 ASP A N 1
ATOM 639 C CA . ASP A 1 81 ? -14.031 15.367 10.695 1 97.88 81 ASP A CA 1
ATOM 640 C C . ASP A 1 81 ? -13.547 16.391 11.719 1 97.88 81 ASP A C 1
ATOM 642 O O . ASP A 1 81 ? -12.602 16.125 12.469 1 97.88 81 ASP A O 1
ATOM 646 N N . THR A 1 82 ? -14.203 17.422 11.883 1 95.19 82 THR A N 1
ATOM 647 C CA . THR A 1 82 ? -13.789 18.578 12.68 1 95.19 82 THR A CA 1
ATOM 648 C C . THR A 1 82 ? -13.758 18.219 14.164 1 95.19 82 THR A C 1
ATOM 650 O O . THR A 1 82 ? -12.992 18.812 14.93 1 95.19 82 THR A O 1
ATOM 653 N N . GLU A 1 83 ? -14.477 17.266 14.57 1 96.38 83 GLU A N 1
ATOM 654 C CA . GLU A 1 83 ? -14.531 16.875 15.977 1 96.38 83 GLU A CA 1
ATOM 655 C C . GLU A 1 83 ? -13.586 15.719 16.266 1 96.38 83 GLU A C 1
ATOM 657 O O . GLU A 1 83 ? -13.492 15.25 17.406 1 96.38 83 GLU A O 1
ATOM 662 N N . ARG A 1 84 ? -12.961 15.227 15.258 1 97.44 84 ARG A N 1
ATOM 663 C CA . ARG A 1 84 ? -11.984 14.148 15.367 1 97.44 84 ARG A CA 1
ATOM 664 C C . ARG A 1 84 ? -12.617 12.883 15.93 1 97.44 84 ARG A C 1
ATOM 666 O O . ARG A 1 84 ? -12.062 12.25 16.828 1 97.44 84 ARG A O 1
ATOM 673 N N . LYS A 1 85 ? -13.734 12.594 15.383 1 96.81 85 LYS A N 1
ATOM 674 C CA . LYS A 1 85 ? -14.461 11.398 15.805 1 96.81 85 LYS A CA 1
ATOM 675 C C . LYS A 1 85 ? -13.852 10.141 15.188 1 96.81 85 LYS A C 1
ATOM 677 O O . LYS A 1 85 ? -13.906 9.062 15.789 1 96.81 85 LYS A O 1
ATOM 682 N N . LEU A 1 86 ? -13.289 10.336 14.008 1 98 86 LEU A N 1
ATOM 683 C CA . LEU A 1 86 ? -12.828 9.195 13.219 1 98 86 LEU A CA 1
ATOM 684 C C . LEU A 1 86 ? -11.344 9.328 12.891 1 98 86 LEU A C 1
ATOM 686 O O . LEU A 1 86 ? -10.836 8.617 12.023 1 98 86 LEU A O 1
ATOM 690 N N . SER A 1 87 ? -10.664 10.273 13.477 1 98.62 87 SER A N 1
ATOM 691 C CA . SER A 1 87 ? -9.273 10.531 13.125 1 98.62 87 SER A CA 1
ATOM 692 C C . SER A 1 87 ? -8.547 11.273 14.25 1 98.62 87 SER A C 1
ATOM 694 O O . SER A 1 87 ? -9.188 11.805 15.156 1 98.62 87 SER A O 1
ATOM 696 N N . TYR A 1 88 ? -7.285 11.18 14.266 1 98 88 TYR A N 1
ATOM 697 C CA . TYR A 1 88 ? -6.457 11.984 15.156 1 98 88 TYR A CA 1
ATOM 698 C C . TYR A 1 88 ? -5.9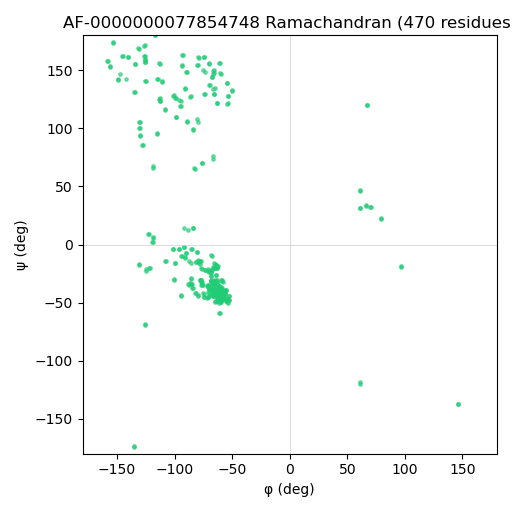8 13.258 14.453 1 98 88 TYR A C 1
ATOM 700 O O . TYR A 1 88 ? -5.879 13.297 13.227 1 98 88 TYR A O 1
ATOM 708 N N . ALA A 1 89 ? -5.688 14.273 15.234 1 96.12 89 ALA A N 1
ATOM 709 C CA . ALA A 1 89 ? -5.258 15.562 14.695 1 96.12 89 ALA A CA 1
ATOM 710 C C . ALA A 1 89 ? -3.861 15.461 14.094 1 96.12 89 ALA A C 1
ATOM 712 O O . ALA A 1 89 ? -2.969 14.844 14.672 1 96.12 89 ALA A O 1
ATOM 713 N N . PRO A 1 90 ? -3.689 16.094 12.898 1 94.12 90 PRO A N 1
ATOM 714 C CA . PRO A 1 90 ? -2.346 16.094 12.312 1 94.12 90 PRO A CA 1
ATOM 715 C C . PRO A 1 90 ? -1.288 16.641 13.273 1 94.12 90 PRO A C 1
ATOM 717 O O . PRO A 1 90 ? -1.541 17.609 13.984 1 94.12 90 PRO A O 1
ATOM 720 N N . GLY A 1 91 ? -0.148 15.984 13.273 1 93.12 91 GLY A N 1
ATOM 721 C CA . GLY A 1 91 ? 0.956 16.453 14.094 1 93.12 91 GLY A CA 1
ATOM 722 C C . GLY A 1 91 ? 1.047 15.734 15.43 1 93.12 91 GLY A C 1
ATOM 723 O O . GLY A 1 91 ? 2.074 15.797 16.109 1 93.12 91 GLY A O 1
ATOM 724 N N . THR A 1 92 ? -0.034 15.086 15.875 1 96.19 92 THR A N 1
ATOM 725 C CA . THR A 1 92 ? 0.003 14.32 17.109 1 96.19 92 THR A CA 1
ATOM 726 C C . THR A 1 92 ? 0.642 12.953 16.891 1 96.19 92 THR A C 1
ATOM 728 O O . THR A 1 92 ? 0.656 12.445 15.766 1 96.19 92 THR A O 1
ATOM 731 N N . PRO A 1 93 ? 1.224 12.352 17.922 1 96.81 93 PRO A N 1
ATOM 732 C CA . PRO A 1 93 ? 1.794 11.008 17.781 1 96.81 93 PRO A CA 1
ATOM 733 C C . PRO A 1 93 ? 0.785 9.992 17.266 1 96.81 93 PRO A C 1
ATOM 735 O O . PRO A 1 93 ? 1.124 9.156 16.422 1 96.81 93 PRO A O 1
ATOM 738 N N . GLU A 1 94 ? -0.433 10.07 17.703 1 97.56 94 GLU A N 1
ATOM 739 C CA . GLU A 1 94 ? -1.468 9.117 17.312 1 97.56 94 GLU A CA 1
ATOM 740 C C . GLU A 1 94 ? -1.831 9.266 15.836 1 97.56 94 GLU A C 1
ATOM 742 O O . GLU A 1 94 ? -2.186 8.281 15.18 1 97.56 94 GLU A O 1
ATOM 747 N N . TYR A 1 95 ? -1.715 10.5 15.359 1 97.81 95 TYR A N 1
ATOM 748 C CA . TYR A 1 95 ? -1.971 10.727 13.945 1 97.81 95 TYR A CA 1
ATOM 749 C C . TYR A 1 95 ? -1.039 9.891 13.078 1 97.81 95 TYR A C 1
ATOM 751 O O . TYR A 1 95 ? -1.477 9.266 12.109 1 97.81 95 TYR A O 1
ATOM 759 N N . TYR A 1 96 ? 0.18 9.836 13.438 1 98.5 96 TYR A N 1
ATOM 760 C CA . TYR A 1 96 ? 1.148 9.117 12.617 1 98.5 96 TYR A CA 1
ATOM 761 C C . TYR A 1 96 ? 1.023 7.613 12.82 1 98.5 96 TYR A C 1
ATOM 763 O O . TYR A 1 96 ? 1.278 6.832 11.898 1 98.5 96 TYR A O 1
ATOM 771 N N . THR A 1 97 ? 0.611 7.191 14.016 1 98.56 97 THR A N 1
ATOM 772 C CA . THR A 1 97 ? 0.261 5.789 14.203 1 98.56 97 THR A CA 1
ATOM 773 C C . THR A 1 97 ? -0.903 5.398 13.297 1 98.56 97 THR A C 1
ATOM 775 O O . THR A 1 97 ? -0.869 4.352 12.648 1 98.56 97 THR A O 1
ATOM 778 N N . GLN A 1 98 ? -1.892 6.246 13.258 1 98.81 98 GLN A N 1
ATOM 779 C CA . GLN A 1 98 ? -3.035 6.039 12.375 1 98.81 98 GLN A CA 1
ATOM 780 C C . GLN A 1 98 ? -2.596 5.938 10.914 1 98.81 98 GLN A C 1
ATOM 782 O O . GLN A 1 98 ? -2.99 5.008 10.203 1 98.81 98 GLN A O 1
ATOM 787 N N . LEU A 1 99 ? -1.754 6.863 10.547 1 98.81 99 LEU A N 1
ATOM 788 C CA . LEU A 1 99 ? -1.265 6.898 9.172 1 98.81 99 LEU A CA 1
ATOM 789 C C . LEU A 1 99 ? -0.465 5.641 8.844 1 98.81 99 LEU A C 1
ATOM 791 O O . LEU A 1 99 ? -0.593 5.082 7.754 1 98.81 99 LEU A O 1
ATOM 795 N N . ALA A 1 100 ? 0.307 5.191 9.773 1 98.88 100 ALA A N 1
ATOM 796 C CA . ALA A 1 100 ? 1.103 3.979 9.586 1 98.88 100 ALA A CA 1
ATOM 797 C C . ALA A 1 100 ? 0.208 2.764 9.359 1 98.88 100 ALA A C 1
ATOM 799 O O . ALA A 1 100 ? 0.463 1.956 8.461 1 98.88 100 ALA A O 1
ATOM 800 N N . TRP A 1 101 ? -0.822 2.668 10.117 1 98.94 101 TRP A N 1
ATOM 801 C CA . TRP A 1 101 ? -1.714 1.521 9.984 1 98.94 101 TRP A CA 1
ATOM 802 C C . TRP A 1 101 ? -2.51 1.599 8.688 1 98.94 101 TRP A C 1
ATOM 804 O O . TRP A 1 101 ? -2.816 0.571 8.078 1 98.94 101 TRP A O 1
ATOM 814 N N . VAL A 1 102 ? -2.887 2.826 8.266 1 98.94 102 VAL A N 1
ATOM 815 C CA . VAL A 1 102 ? -3.533 2.975 6.969 1 98.94 102 VAL A CA 1
ATOM 816 C C . VAL A 1 102 ? -2.572 2.541 5.859 1 98.94 102 VAL A C 1
ATOM 818 O O . VAL A 1 102 ? -2.953 1.79 4.961 1 98.94 102 VAL A O 1
ATOM 821 N N . MET A 1 103 ? -1.328 2.963 5.957 1 98.81 103 MET A N 1
ATOM 822 C CA . MET A 1 103 ? -0.321 2.592 4.969 1 98.81 103 MET A CA 1
ATOM 823 C C . MET A 1 103 ? -0.042 1.094 5.008 1 98.81 103 MET A C 1
ATOM 825 O O . MET A 1 103 ? 0.159 0.466 3.969 1 98.81 103 MET A O 1
ATOM 829 N N . TRP A 1 104 ? -0.015 0.537 6.223 1 98.88 104 TRP A N 1
ATOM 830 C CA . TRP A 1 104 ? 0.163 -0.9 6.406 1 98.88 104 TRP A CA 1
ATOM 831 C C . TRP A 1 104 ? -0.926 -1.68 5.676 1 98.88 104 TRP A C 1
ATOM 833 O O . TRP A 1 104 ? -0.64 -2.666 4.992 1 98.88 104 TRP A O 1
ATOM 843 N N . GLN A 1 105 ? -2.131 -1.189 5.871 1 98.94 105 GLN A N 1
ATOM 844 C CA . GLN A 1 105 ? -3.248 -1.835 5.191 1 98.94 105 GLN A CA 1
ATOM 845 C C . GLN A 1 105 ? -3.107 -1.729 3.676 1 98.94 105 GLN A C 1
ATOM 847 O O . GLN A 1 105 ? -3.264 -2.721 2.961 1 98.94 105 GLN A O 1
ATOM 852 N N . VAL A 1 106 ? -2.822 -0.523 3.125 1 98.62 106 VAL A N 1
ATOM 853 C CA . VAL A 1 106 ? -2.783 -0.252 1.691 1 98.62 106 VAL A CA 1
ATOM 854 C C . VAL A 1 106 ? -1.604 -0.985 1.059 1 98.62 106 VAL A C 1
ATOM 856 O O . VAL A 1 106 ? -1.688 -1.441 -0.084 1 98.62 106 VAL A O 1
ATOM 859 N N . GLY A 1 107 ? -0.564 -1.149 1.791 1 98.56 107 GLY A N 1
ATOM 860 C CA . GLY A 1 107 ? 0.662 -1.702 1.238 1 98.56 107 GLY A CA 1
ATOM 861 C C . GLY A 1 107 ? 0.842 -3.178 1.544 1 98.56 107 GLY A C 1
ATOM 862 O O . GLY A 1 107 ? 1.679 -3.846 0.933 1 98.56 107 GLY A O 1
ATOM 863 N N . GLY A 1 108 ? 0.104 -3.717 2.502 1 98.62 108 GLY A N 1
ATOM 864 C CA . GLY A 1 108 ? 0.308 -5.078 2.975 1 98.62 108 GLY A CA 1
ATOM 865 C C . GLY A 1 108 ? -0.953 -5.922 2.932 1 98.62 108 GLY A C 1
ATOM 866 O O . GLY A 1 108 ? -1.125 -6.742 2.031 1 98.62 108 GLY A O 1
ATOM 867 N N . LEU A 1 109 ? -1.897 -5.578 3.783 1 98.88 109 LEU A N 1
ATOM 868 C CA . LEU A 1 109 ? -3.107 -6.379 3.938 1 98.88 109 LEU A CA 1
ATOM 869 C C . LEU A 1 109 ? -3.887 -6.445 2.629 1 98.88 109 LEU A C 1
ATOM 871 O O . LEU A 1 109 ? -4.219 -7.531 2.15 1 98.88 109 LEU A O 1
ATOM 875 N N . GLY A 1 110 ? -4.129 -5.297 2.023 1 98.56 110 GLY A N 1
ATOM 876 C CA . GLY A 1 110 ? -4.918 -5.23 0.805 1 98.56 110 GLY A CA 1
ATOM 877 C C . GLY A 1 110 ? -4.309 -6.012 -0.344 1 98.56 110 GLY A C 1
ATOM 878 O O . GLY A 1 110 ? -4.914 -6.965 -0.843 1 98.56 110 GLY A O 1
ATOM 879 N N . PRO A 1 111 ? -3.086 -5.648 -0.715 1 98.62 111 PRO A N 1
ATOM 880 C CA . PRO A 1 111 ? -2.465 -6.305 -1.868 1 98.62 111 PRO A CA 1
ATOM 881 C C . PRO A 1 111 ? -2.295 -7.809 -1.669 1 98.62 111 PRO A C 1
ATOM 883 O O . PRO A 1 111 ? -2.572 -8.586 -2.582 1 98.62 111 PRO A O 1
ATOM 886 N N . MET A 1 112 ? -1.912 -8.266 -0.485 1 98.69 112 MET A N 1
ATOM 887 C CA . MET A 1 112 ? -1.619 -9.68 -0.282 1 98.69 112 MET A CA 1
ATOM 888 C C . MET A 1 112 ? -2.904 -10.5 -0.225 1 98.69 112 MET A C 1
ATOM 890 O O . MET A 1 112 ? -2.988 -11.578 -0.82 1 98.69 112 MET A O 1
ATOM 894 N N . GLN A 1 113 ? -3.854 -10.008 0.496 1 98.75 113 GLN A N 1
ATOM 895 C CA . GLN A 1 113 ? -5.129 -10.711 0.513 1 98.75 113 GLN A CA 1
ATOM 896 C C . GLN A 1 113 ? -5.801 -10.672 -0.858 1 98.75 113 GLN A C 1
ATOM 898 O O . GLN A 1 113 ? -6.48 -11.617 -1.252 1 98.75 113 GLN A O 1
ATOM 903 N N . GLY A 1 114 ? -5.629 -9.516 -1.56 1 98.25 114 GLY A N 1
ATOM 904 C CA . GLY A 1 114 ? -6.102 -9.453 -2.932 1 98.25 114 GLY A CA 1
ATOM 905 C C . GLY A 1 114 ? -5.492 -10.523 -3.824 1 98.25 114 GLY A C 1
ATOM 906 O O . GLY A 1 114 ? -6.191 -11.133 -4.633 1 98.25 114 GLY A O 1
ATOM 907 N N . GLN A 1 115 ? -4.215 -10.773 -3.723 1 98.44 115 GLN A N 1
ATOM 908 C CA . GLN A 1 115 ? -3.559 -11.828 -4.488 1 98.44 115 GLN A CA 1
ATOM 909 C C . GLN A 1 115 ? -4.074 -13.203 -4.078 1 98.44 115 GLN A C 1
ATOM 911 O O . GLN A 1 115 ? -4.27 -14.078 -4.93 1 98.44 115 GLN A O 1
ATOM 916 N N . ALA A 1 116 ? -4.254 -13.422 -2.779 1 98.38 116 ALA A N 1
ATOM 917 C CA . ALA A 1 116 ? -4.816 -14.688 -2.328 1 98.38 116 ALA A CA 1
ATOM 918 C C . ALA A 1 116 ? -6.152 -14.969 -3.012 1 98.38 116 ALA A C 1
ATOM 920 O O . ALA A 1 116 ? -6.363 -16.062 -3.547 1 98.38 116 ALA A O 1
ATOM 921 N N . GLN A 1 117 ? -7.012 -13.984 -3.039 1 97.62 117 GLN A N 1
ATOM 922 C CA . GLN A 1 117 ? -8.32 -14.133 -3.658 1 97.62 117 GLN A CA 1
ATOM 923 C C . GLN A 1 117 ? -8.195 -14.367 -5.16 1 97.62 117 GLN A C 1
ATOM 925 O O . GLN A 1 117 ? -8.93 -15.18 -5.73 1 97.62 117 GLN A O 1
ATOM 930 N N . PHE A 1 118 ? -7.285 -13.688 -5.844 1 97.56 118 PHE A N 1
ATOM 931 C CA . PHE A 1 118 ? -7.082 -13.852 -7.277 1 97.56 118 PHE A CA 1
ATOM 932 C C . PHE A 1 118 ? -6.719 -15.297 -7.613 1 97.56 118 PHE A C 1
ATOM 934 O O . PHE A 1 118 ? -7.301 -15.891 -8.523 1 97.56 118 PHE A O 1
ATOM 941 N N . PHE A 1 119 ? -5.793 -15.859 -6.863 1 97.06 119 PHE A N 1
ATOM 942 C CA . PHE A 1 119 ? -5.293 -17.188 -7.199 1 97.06 119 PHE A CA 1
ATOM 943 C C . PHE A 1 119 ? -6.301 -18.266 -6.805 1 97.06 119 PHE A C 1
ATOM 945 O O . PHE A 1 119 ? -6.305 -19.359 -7.371 1 97.06 119 PHE A O 1
ATOM 952 N N . VAL A 1 120 ? -7.184 -17.906 -5.883 1 96.5 120 VAL A N 1
ATOM 953 C CA . VAL A 1 120 ? -8.188 -18.875 -5.453 1 96.5 120 VAL A CA 1
ATOM 954 C C . VAL A 1 120 ? -9.383 -18.828 -6.398 1 96.5 120 VAL A C 1
ATOM 956 O O . VAL A 1 120 ? -9.992 -19.859 -6.695 1 96.5 120 VAL A O 1
ATOM 959 N N . PHE A 1 121 ? -9.641 -17.594 -7.012 1 96.56 121 PHE A N 1
ATOM 960 C CA . PHE A 1 121 ? -10.945 -17.5 -7.652 1 96.56 121 PHE A CA 1
ATOM 961 C C . PHE A 1 121 ? -10.805 -17.094 -9.117 1 96.56 121 PHE A C 1
ATOM 963 O O . PHE A 1 121 ? -11.703 -17.328 -9.922 1 96.56 121 PHE A O 1
ATOM 970 N N . PHE A 1 122 ? -9.695 -16.484 -9.516 1 95.81 122 PHE A N 1
ATOM 971 C CA . PHE A 1 122 ? -9.781 -15.773 -10.781 1 95.81 122 PHE A CA 1
ATOM 972 C C . PHE A 1 122 ? -8.609 -16.141 -11.688 1 95.81 122 PHE A C 1
ATOM 974 O O . PHE A 1 122 ? -8.641 -15.875 -12.891 1 95.81 122 PHE A O 1
ATOM 981 N N . ALA A 1 123 ? -7.535 -16.719 -11.117 1 95.56 123 ALA A N 1
ATOM 982 C CA . ALA A 1 123 ? -6.391 -17.062 -11.961 1 95.56 123 ALA A CA 1
ATOM 983 C C . ALA A 1 123 ? -6.793 -18.062 -13.047 1 95.56 123 ALA A C 1
ATOM 985 O O . ALA A 1 123 ? -7.648 -18.922 -12.82 1 95.56 123 ALA A O 1
ATOM 986 N N . SER A 1 124 ? -6.141 -17.938 -14.172 1 93.75 124 SER A N 1
ATOM 987 C CA . SER A 1 124 ? -6.43 -18.859 -15.266 1 93.75 124 SER A CA 1
ATOM 988 C C . SER A 1 124 ? -5.711 -20.188 -15.07 1 93.75 124 SER A C 1
ATOM 990 O O . SER A 1 124 ? -5.945 -21.141 -15.82 1 93.75 124 SER A O 1
ATOM 992 N N . VAL A 1 125 ? -4.879 -20.297 -14.094 1 93.12 125 VAL A N 1
ATOM 993 C CA . VAL A 1 125 ? -4.113 -21.5 -13.773 1 93.12 125 VAL A CA 1
ATOM 994 C C . VAL A 1 125 ? -4.359 -21.891 -12.32 1 93.12 125 VAL A C 1
ATOM 996 O O . VAL A 1 125 ? -4.836 -21.094 -11.523 1 93.12 125 VAL A O 1
ATOM 999 N N . ARG A 1 126 ? -4.086 -23.156 -12.039 1 93.88 126 ARG A N 1
ATOM 1000 C CA . ARG A 1 126 ? -3.994 -23.578 -10.648 1 93.88 126 ARG A CA 1
ATOM 1001 C C . ARG A 1 126 ? -2.551 -23.531 -10.156 1 93.88 126 ARG A C 1
ATOM 1003 O O . ARG A 1 126 ? -1.656 -24.078 -10.805 1 93.88 126 ARG A O 1
ATOM 1010 N N . SER A 1 127 ? -2.252 -22.844 -9.148 1 94.38 127 SER A N 1
ATOM 1011 C CA . SER A 1 127 ? -0.946 -22.812 -8.492 1 94.38 127 SER A CA 1
ATOM 1012 C C . SER A 1 127 ? -1.074 -23 -6.988 1 94.38 127 SER A C 1
ATOM 1014 O O . SER A 1 127 ? -1.405 -22.062 -6.258 1 94.38 127 SER A O 1
ATOM 1016 N N . ASP A 1 128 ? -0.712 -24.203 -6.543 1 94.38 128 ASP A N 1
ATOM 1017 C CA . ASP A 1 128 ? -0.738 -24.438 -5.105 1 94.38 128 ASP A CA 1
ATOM 1018 C C . ASP A 1 128 ? 0.289 -23.578 -4.383 1 94.38 128 ASP A C 1
ATOM 1020 O O . ASP A 1 128 ? 0.057 -23.141 -3.252 1 94.38 128 ASP A O 1
ATOM 1024 N N . PHE A 1 129 ? 1.4 -23.359 -5.074 1 95.19 129 PHE A N 1
ATOM 1025 C CA . PHE A 1 129 ? 2.453 -22.516 -4.516 1 95.19 129 PHE A CA 1
ATOM 1026 C C . PHE A 1 129 ? 1.938 -21.109 -4.242 1 95.19 129 PHE A C 1
ATOM 1028 O O . PHE A 1 129 ? 2.131 -20.578 -3.148 1 95.19 129 PHE A O 1
ATOM 1035 N N . CYS A 1 130 ? 1.22 -20.531 -5.188 1 96.06 130 CYS A N 1
ATOM 1036 C CA . CYS A 1 130 ? 0.76 -19.156 -5.051 1 96.06 130 CYS A CA 1
ATOM 1037 C C . CYS A 1 130 ? -0.406 -19.062 -4.074 1 96.06 130 CYS A C 1
ATOM 1039 O O . CYS A 1 130 ? -0.494 -18.109 -3.293 1 96.06 130 CYS A O 1
ATOM 1041 N N . ILE A 1 131 ? -1.343 -20.016 -4.156 1 96.31 131 ILE A N 1
ATOM 1042 C CA . ILE A 1 131 ? -2.438 -20.047 -3.189 1 96.31 131 ILE A CA 1
ATOM 1043 C C . ILE A 1 131 ? -1.873 -20.078 -1.771 1 96.31 131 ILE A C 1
ATOM 1045 O O . ILE A 1 131 ? -2.275 -19.297 -0.913 1 96.31 131 ILE A O 1
ATOM 1049 N N . GLU A 1 132 ? -0.906 -20.953 -1.529 1 96.56 132 GLU A N 1
ATOM 1050 C CA . GLU A 1 132 ? -0.289 -21.062 -0.21 1 96.56 132 GLU A CA 1
ATOM 1051 C C . GLU A 1 132 ? 0.458 -19.781 0.155 1 96.56 132 GLU A C 1
ATOM 1053 O O . GLU A 1 132 ? 0.307 -19.266 1.263 1 96.56 132 GLU A O 1
ATOM 1058 N N . ARG A 1 133 ? 1.299 -19.281 -0.74 1 97.25 133 ARG A N 1
ATOM 1059 C CA . ARG A 1 133 ? 2.119 -18.109 -0.486 1 97.25 133 ARG A CA 1
ATOM 1060 C C . ARG A 1 133 ? 1.267 -16.938 -0.003 1 97.25 133 ARG A C 1
ATOM 1062 O O . ARG A 1 133 ? 1.55 -16.344 1.04 1 97.25 133 ARG A O 1
ATOM 1069 N N . TYR A 1 134 ? 0.208 -16.703 -0.692 1 98.25 134 TYR A N 1
ATOM 1070 C CA . TYR A 1 134 ? -0.537 -15.477 -0.41 1 98.25 134 TYR A CA 1
ATOM 1071 C C . TYR A 1 134 ? -1.531 -15.695 0.725 1 98.25 134 TYR A C 1
ATOM 1073 O O . TYR A 1 134 ? -1.811 -14.773 1.498 1 98.25 134 TYR A O 1
ATOM 1081 N N . THR A 1 135 ? -2.094 -16.859 0.829 1 98.12 135 THR A N 1
ATOM 1082 C CA . THR A 1 135 ? -2.953 -17.156 1.972 1 98.12 135 THR A CA 1
ATOM 1083 C C . THR A 1 135 ? -2.152 -17.125 3.271 1 98.12 135 THR A C 1
ATOM 1085 O O . THR A 1 135 ? -2.6 -16.547 4.266 1 98.12 135 THR A O 1
ATOM 1088 N N . GLU A 1 136 ? -0.958 -17.672 3.275 1 98.25 136 GLU A N 1
ATOM 1089 C CA . GLU A 1 136 ? -0.131 -17.672 4.477 1 98.25 136 GLU A CA 1
ATOM 1090 C C . GLU A 1 136 ? 0.355 -16.266 4.816 1 98.25 136 GLU A C 1
ATOM 1092 O O . GLU A 1 136 ? 0.468 -15.906 5.992 1 98.25 136 GLU A O 1
ATOM 1097 N N . GLU A 1 137 ? 0.697 -15.531 3.807 1 98.56 137 GLU A N 1
ATOM 1098 C CA . GLU A 1 137 ? 1.056 -14.148 4.086 1 98.56 137 GLU A CA 1
ATOM 1099 C C . GLU A 1 137 ? -0.119 -13.383 4.688 1 98.56 137 GLU A C 1
ATOM 1101 O O . GLU A 1 137 ? 0.065 -12.555 5.582 1 98.56 137 GLU A O 1
ATOM 1106 N N . THR A 1 138 ? -1.322 -13.602 4.207 1 98.75 138 THR A N 1
ATOM 1107 C CA . THR A 1 138 ? -2.506 -12.969 4.781 1 98.75 138 THR A CA 1
ATOM 1108 C C . THR A 1 138 ? -2.682 -13.375 6.242 1 98.75 138 THR A C 1
ATOM 1110 O O . THR A 1 138 ? -2.955 -12.531 7.098 1 98.75 138 THR A O 1
ATOM 1113 N N . ARG A 1 139 ? -2.461 -14.609 6.508 1 98.69 139 ARG A N 1
ATOM 1114 C CA . ARG A 1 139 ? -2.535 -15.086 7.887 1 98.69 139 ARG A CA 1
ATOM 1115 C C . ARG A 1 139 ? -1.503 -14.383 8.766 1 98.69 139 ARG A C 1
ATOM 1117 O O . ARG A 1 139 ? -1.799 -14.008 9.898 1 98.69 139 ARG A O 1
ATOM 1124 N N . ARG A 1 140 ? -0.337 -14.266 8.227 1 98.62 140 ARG A N 1
ATOM 1125 C CA . ARG A 1 140 ? 0.694 -13.539 8.961 1 98.62 140 ARG A CA 1
ATOM 1126 C C . ARG A 1 140 ? 0.245 -12.117 9.281 1 98.62 140 ARG A C 1
ATOM 1128 O O . ARG A 1 140 ? 0.445 -11.633 10.398 1 98.62 140 ARG A O 1
ATOM 1135 N N . LEU A 1 141 ? -0.348 -11.477 8.367 1 98.88 141 LEU A N 1
ATOM 1136 C CA . LEU A 1 141 ? -0.819 -10.109 8.555 1 98.88 141 LEU A CA 1
ATOM 1137 C C . LEU A 1 141 ? -1.944 -10.055 9.586 1 98.88 141 LEU A C 1
ATOM 1139 O O . LEU A 1 141 ? -2.031 -9.109 10.367 1 98.88 141 LEU A O 1
ATOM 1143 N N . TYR A 1 142 ? -2.814 -11.047 9.578 1 98.88 142 TYR A N 1
ATOM 1144 C CA . TYR A 1 142 ? -3.83 -11.141 10.625 1 98.88 142 TYR A CA 1
ATOM 1145 C C . TYR A 1 142 ? -3.189 -11.289 12 1 98.88 142 TYR A C 1
ATOM 1147 O O . TYR A 1 142 ? -3.689 -10.742 12.984 1 98.88 142 TYR A O 1
ATOM 1155 N N . SER A 1 143 ? -2.109 -11.984 12.062 1 98.88 143 SER A N 1
ATOM 1156 C CA . SER A 1 143 ? -1.397 -12.125 13.328 1 98.88 143 SER A CA 1
ATOM 1157 C C . SER A 1 143 ? -0.803 -10.797 13.781 1 98.88 143 SER A C 1
ATOM 1159 O O . SER A 1 143 ? -0.716 -10.531 14.977 1 98.88 143 SER A O 1
ATOM 1161 N N . VAL A 1 144 ? -0.393 -10 12.859 1 98.88 144 VAL A N 1
ATOM 1162 C CA . VAL A 1 144 ? 0.079 -8.664 13.195 1 98.88 144 VAL A CA 1
ATOM 1163 C C . VAL A 1 144 ? -1.055 -7.859 13.828 1 98.88 144 VAL A C 1
ATOM 1165 O O . VAL A 1 144 ? -0.865 -7.215 14.859 1 98.88 144 VAL A O 1
ATOM 1168 N N . MET A 1 145 ? -2.215 -7.887 13.203 1 98.94 145 MET A N 1
ATOM 1169 C CA . MET A 1 145 ? -3.375 -7.199 13.766 1 98.94 145 MET A CA 1
ATOM 1170 C C . MET A 1 145 ? -3.727 -7.762 15.141 1 98.94 145 MET A C 1
ATOM 1172 O O . MET A 1 145 ? -4.031 -7.008 16.062 1 98.94 145 MET A O 1
ATOM 1176 N N . GLU A 1 146 ? -3.709 -9.086 15.18 1 98.88 146 GLU A N 1
ATOM 1177 C CA . GLU A 1 146 ? -4.008 -9.758 16.453 1 98.88 146 GLU A CA 1
ATOM 1178 C C . GLU A 1 146 ? -3.117 -9.234 17.562 1 98.88 146 GLU A C 1
ATOM 1180 O O . GLU A 1 146 ? -3.609 -8.875 18.641 1 98.88 146 GLU A O 1
ATOM 1185 N N . ALA A 1 147 ? -1.849 -9.195 17.328 1 98.75 147 ALA A N 1
ATOM 1186 C CA . ALA A 1 147 ? -0.899 -8.734 18.344 1 98.75 147 ALA A CA 1
ATOM 1187 C C . ALA A 1 147 ? -1.182 -7.285 18.734 1 98.75 147 ALA A C 1
ATOM 1189 O O . ALA A 1 147 ? -1.168 -6.945 19.922 1 98.75 147 ALA A O 1
ATOM 1190 N N . ARG A 1 148 ? -1.441 -6.449 17.781 1 98.69 148 ARG A N 1
ATOM 1191 C CA . ARG A 1 148 ? -1.74 -5.043 18.047 1 98.69 148 ARG A CA 1
ATOM 1192 C C . ARG A 1 148 ? -3.012 -4.898 18.875 1 98.69 148 ARG A C 1
ATOM 1194 O O . ARG A 1 148 ? -3.047 -4.129 19.828 1 98.69 148 ARG A O 1
ATOM 1201 N N . LEU A 1 149 ? -4.008 -5.617 18.531 1 98.81 149 LEU A N 1
ATOM 1202 C CA . LEU A 1 149 ? -5.332 -5.465 19.125 1 98.81 149 LEU A CA 1
ATOM 1203 C C . LEU A 1 149 ? -5.387 -6.105 20.5 1 98.81 149 LEU A C 1
ATOM 1205 O O . LEU A 1 149 ? -6.324 -5.859 21.266 1 98.81 149 LEU A O 1
ATOM 1209 N N . GLN A 1 150 ? -4.426 -6.887 20.812 1 98.5 150 GLN A N 1
ATOM 1210 C CA . GLN A 1 150 ? -4.277 -7.367 22.172 1 98.5 150 GLN A CA 1
ATOM 1211 C C . GLN A 1 150 ? -3.822 -6.242 23.109 1 98.5 150 GLN A C 1
ATOM 1213 O O . GLN A 1 150 ? -4.078 -6.281 24.312 1 98.5 150 GLN A O 1
ATOM 1218 N N . GLU A 1 151 ? -3.223 -5.254 22.547 1 97.31 151 GLU A N 1
ATOM 1219 C CA . GLU A 1 151 ? -2.615 -4.191 23.344 1 97.31 151 GLU A CA 1
ATOM 1220 C C . GLU A 1 151 ? -3.428 -2.902 23.266 1 97.31 151 GLU A C 1
ATOM 1222 O O . GLU A 1 151 ? -3.217 -1.976 24.047 1 97.31 151 GLU A O 1
ATOM 1227 N N . SER A 1 152 ? -4.293 -2.848 22.359 1 97.81 152 SER A N 1
ATOM 1228 C CA . SER A 1 152 ? -5.055 -1.635 22.094 1 97.81 152 SER A CA 1
ATOM 1229 C C . SER A 1 152 ? -6.449 -1.964 21.562 1 97.81 152 SER A C 1
ATOM 1231 O O . SER A 1 152 ? -6.621 -2.9 20.781 1 97.81 152 SER A O 1
ATOM 1233 N N . PRO A 1 153 ? -7.461 -1.216 21.969 1 98.19 153 PRO A N 1
ATOM 1234 C CA . PRO A 1 153 ? -8.812 -1.528 21.5 1 98.19 153 PRO A CA 1
ATOM 1235 C C . PRO A 1 153 ? -8.977 -1.332 20 1 98.19 153 PRO A C 1
ATOM 1237 O O . PRO A 1 153 ? -9.812 -1.994 19.375 1 98.19 153 PRO A O 1
ATOM 1240 N N . TYR A 1 154 ? -8.227 -0.368 19.438 1 98.81 154 TYR A N 1
ATOM 1241 C CA . TYR A 1 154 ? -8.234 -0.12 18 1 98.81 154 TYR A CA 1
ATOM 1242 C C . TYR A 1 154 ? -6.82 -0.038 17.453 1 98.81 154 TYR A C 1
ATOM 1244 O O . TYR A 1 154 ? -5.852 0.012 18.219 1 98.81 154 TYR A O 1
ATOM 1252 N N . LEU A 1 155 ? -6.668 -0.047 16.188 1 98.81 155 LEU A N 1
ATOM 1253 C CA . LEU A 1 155 ? -5.359 -0.195 15.57 1 98.81 155 LEU A CA 1
ATOM 1254 C C . LEU A 1 155 ? -4.477 1.015 15.867 1 98.81 155 LEU A C 1
ATOM 1256 O O . LEU A 1 155 ? -3.297 0.865 16.188 1 98.81 155 LEU A O 1
ATOM 1260 N N . ALA A 1 156 ? -5.062 2.188 15.789 1 98.31 156 ALA A N 1
ATOM 1261 C CA . ALA A 1 156 ? -4.258 3.393 15.969 1 98.31 156 ALA A CA 1
ATOM 1262 C C . ALA A 1 156 ? -4.227 3.814 17.438 1 98.31 156 ALA A C 1
ATOM 1264 O O . ALA A 1 156 ? -3.551 4.781 17.797 1 98.31 156 ALA A O 1
ATOM 1265 N N . GLY A 1 157 ? -5.004 3.154 18.266 1 97.19 157 GLY A N 1
ATOM 1266 C CA . GLY A 1 157 ? -5.047 3.529 19.672 1 97.19 157 GLY A CA 1
ATOM 1267 C C . GLY A 1 157 ? -6.414 3.332 20.297 1 97.19 157 GLY A C 1
ATOM 1268 O O . GLY A 1 157 ? -7.074 2.32 20.062 1 97.19 157 GLY A O 1
ATOM 1269 N N . ASP A 1 158 ? -6.793 4.332 21.094 1 96.5 158 ASP A N 1
ATOM 1270 C CA . ASP A 1 158 ? -7.969 4.176 21.938 1 96.5 158 ASP A CA 1
ATOM 1271 C C . ASP A 1 158 ? -9.25 4.523 21.188 1 96.5 158 ASP A C 1
ATOM 1273 O O . ASP A 1 158 ? -10.352 4.281 21.672 1 96.5 158 ASP A O 1
ATOM 1277 N N . LYS A 1 159 ? -9.023 4.957 20.016 1 96.56 159 LYS A N 1
ATOM 1278 C CA . LYS A 1 159 ? -10.172 5.453 19.266 1 96.56 159 LYS A CA 1
ATOM 1279 C C . LYS A 1 159 ? -10.305 4.742 17.922 1 96.56 159 LYS A C 1
ATOM 1281 O O . LYS A 1 159 ? -9.297 4.426 17.281 1 96.56 159 LYS A O 1
ATOM 1286 N N . TYR A 1 160 ? -11.641 4.473 17.578 1 98.56 160 TYR A N 1
ATOM 1287 C CA . TYR A 1 160 ? -11.984 4.016 16.234 1 98.56 160 TYR A CA 1
ATOM 1288 C C . TYR A 1 160 ? -11.648 5.082 15.195 1 98.56 160 TYR A C 1
ATOM 1290 O O . TYR A 1 160 ? -12.078 6.23 15.312 1 98.56 160 TYR A O 1
ATOM 1298 N N . THR A 1 161 ? -10.805 4.711 14.258 1 98.88 161 THR A N 1
ATOM 1299 C CA . THR A 1 161 ? -10.391 5.688 13.25 1 98.88 161 THR A CA 1
ATOM 1300 C C . THR A 1 161 ? -10.43 5.082 11.852 1 98.88 161 THR A C 1
ATOM 1302 O O . THR A 1 161 ? -10.828 3.924 11.688 1 98.88 161 THR A O 1
ATOM 1305 N N . ILE A 1 162 ? -9.961 5.832 10.867 1 98.88 162 ILE A N 1
ATOM 1306 C CA . ILE A 1 162 ? -9.891 5.383 9.477 1 98.88 162 ILE A CA 1
ATOM 1307 C C . ILE A 1 162 ? -8.891 4.238 9.352 1 98.88 162 ILE A C 1
ATOM 1309 O O . ILE A 1 162 ? -8.914 3.484 8.375 1 98.88 162 ILE A O 1
ATOM 1313 N N . ALA A 1 163 ? -7.965 4.055 10.297 1 98.94 163 ALA A N 1
ATOM 1314 C CA . ALA A 1 163 ? -7.086 2.887 10.281 1 98.94 163 ALA A CA 1
ATOM 1315 C C . ALA A 1 163 ? -7.891 1.598 10.422 1 98.94 163 ALA A C 1
ATOM 1317 O O . ALA A 1 163 ? -7.602 0.603 9.75 1 98.94 163 ALA A O 1
ATOM 1318 N N . ASP A 1 164 ? -8.852 1.64 11.258 1 98.94 164 ASP A N 1
ATOM 1319 C CA . ASP A 1 164 ? -9.711 0.478 11.461 1 98.94 164 ASP A CA 1
ATOM 1320 C C . ASP A 1 164 ? -10.609 0.242 10.242 1 98.94 164 ASP A C 1
ATOM 1322 O O . ASP A 1 164 ? -10.742 -0.891 9.781 1 98.94 164 ASP A O 1
ATOM 1326 N N . ILE A 1 165 ? -11.203 1.288 9.734 1 98.94 165 ILE A N 1
ATOM 1327 C CA . ILE A 1 165 ? -12.086 1.185 8.586 1 98.94 165 ILE A CA 1
ATOM 1328 C C . ILE A 1 165 ? -11.328 0.585 7.402 1 98.94 165 ILE A C 1
ATOM 1330 O O . ILE A 1 165 ? -11.844 -0.297 6.707 1 98.94 165 ILE A O 1
ATOM 1334 N N . ALA A 1 166 ? -10.117 1.072 7.18 1 98.88 166 ALA A N 1
ATOM 1335 C CA . ALA A 1 166 ? -9.297 0.62 6.059 1 98.88 166 ALA A CA 1
ATOM 1336 C C . ALA A 1 166 ? -9.086 -0.891 6.109 1 98.88 166 ALA A C 1
ATOM 1338 O O . ALA A 1 166 ? -9.07 -1.556 5.07 1 98.88 166 ALA A O 1
ATOM 1339 N N . CYS A 1 167 ? -8.891 -1.42 7.262 1 98.94 167 CYS A N 1
ATOM 1340 C CA . CYS A 1 167 ? -8.57 -2.834 7.43 1 98.94 167 CYS A CA 1
ATOM 1341 C C . CYS A 1 167 ? -9.836 -3.676 7.488 1 98.94 167 CYS A C 1
ATOM 1343 O O . CYS A 1 167 ? -9.852 -4.816 7.023 1 98.94 167 CYS A O 1
ATOM 1345 N N . PHE A 1 168 ? -10.883 -3.129 8.047 1 98.81 168 PHE A N 1
ATOM 1346 C CA . PHE A 1 168 ? -12.086 -3.883 8.391 1 98.81 168 PHE A CA 1
ATOM 1347 C C . PHE A 1 168 ? -12.711 -4.508 7.152 1 98.81 168 PHE A C 1
ATOM 1349 O O . PHE A 1 168 ? -13.148 -5.66 7.188 1 98.81 168 PHE A O 1
ATOM 1356 N N . GLU A 1 169 ? -12.734 -3.799 6.082 1 96.19 169 GLU A N 1
ATOM 1357 C CA . GLU A 1 169 ? -13.43 -4.254 4.883 1 96.19 169 GLU A CA 1
ATOM 1358 C C . GLU A 1 169 ? -12.734 -5.465 4.266 1 96.19 169 GLU A C 1
ATOM 1360 O O . GLU A 1 169 ? -13.375 -6.277 3.596 1 96.19 169 GLU A O 1
ATOM 1365 N N . TRP A 1 170 ? -11.484 -5.574 4.48 1 98.25 170 TRP A N 1
ATOM 1366 C CA . TRP A 1 170 ? -10.742 -6.746 4.031 1 98.25 170 TRP A CA 1
ATOM 1367 C C . TRP A 1 170 ? -10.945 -7.922 4.98 1 98.25 170 TRP A C 1
ATOM 1369 O O . TRP A 1 170 ? -11.148 -9.055 4.539 1 98.25 170 TRP A O 1
ATOM 1379 N N . VAL A 1 171 ? -10.891 -7.629 6.273 1 98.69 171 VAL A N 1
ATOM 1380 C CA . VAL A 1 171 ? -11.07 -8.672 7.273 1 98.69 171 VAL A CA 1
ATOM 1381 C C . VAL A 1 171 ? -12.5 -9.211 7.207 1 98.69 171 VAL A C 1
ATOM 1383 O O . VAL A 1 171 ? -12.727 -10.406 7.402 1 98.69 171 VAL A O 1
ATOM 1386 N N . ARG A 1 172 ? -13.406 -8.398 6.906 1 96.88 172 ARG A N 1
ATOM 1387 C CA . ARG A 1 172 ? -14.828 -8.734 6.887 1 96.88 172 ARG A CA 1
ATOM 1388 C C . ARG A 1 172 ? -15.109 -9.859 5.895 1 96.88 172 ARG A C 1
ATOM 1390 O O . ARG A 1 172 ? -15.93 -10.742 6.16 1 96.88 172 ARG A O 1
ATOM 1397 N N . VAL A 1 173 ? -14.438 -9.883 4.777 1 94 173 VAL A N 1
ATOM 1398 C CA . VAL A 1 173 ? -14.797 -10.797 3.703 1 94 173 VAL A CA 1
ATOM 1399 C C . VAL A 1 173 ? -13.969 -12.078 3.814 1 94 173 VAL A C 1
ATOM 1401 O O . VAL A 1 173 ? -14.234 -13.055 3.107 1 94 173 VAL A O 1
ATOM 1404 N N . ALA A 1 174 ? -12.953 -12.125 4.684 1 91.75 174 ALA A N 1
ATOM 1405 C CA . ALA A 1 174 ? -11.969 -13.203 4.711 1 91.75 174 ALA A CA 1
ATOM 1406 C C . ALA A 1 174 ? -12.617 -14.539 5.055 1 91.75 174 ALA A C 1
ATOM 1408 O O . ALA A 1 174 ? -12.328 -15.555 4.422 1 91.75 174 ALA A O 1
ATOM 1409 N N . PRO A 1 175 ? -13.516 -14.633 6.055 1 90.5 175 PRO A N 1
ATOM 1410 C CA . PRO A 1 175 ? -14.172 -15.914 6.336 1 90.5 175 PRO A CA 1
ATOM 1411 C C . PRO A 1 175 ? -14.938 -16.469 5.137 1 90.5 175 PRO A C 1
ATOM 1413 O O . PRO A 1 175 ? -14.938 -17.672 4.902 1 90.5 175 PRO A O 1
ATOM 1416 N N . MET A 1 176 ? -15.453 -15.617 4.363 1 88.06 176 MET A N 1
ATOM 1417 C CA . MET A 1 176 ? -16.281 -16.016 3.23 1 88.06 176 MET A CA 1
ATOM 1418 C C . 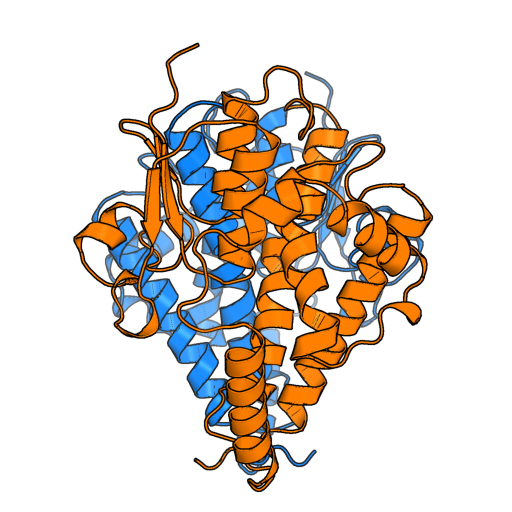MET A 1 176 ? -15.422 -16.359 2.02 1 88.06 176 MET A C 1
ATOM 1420 O O . MET A 1 176 ? -15.695 -17.328 1.312 1 88.06 176 MET A O 1
ATOM 1424 N N . LEU A 1 177 ? -14.359 -15.641 1.819 1 91 177 LEU A N 1
ATOM 1425 C CA . LEU A 1 177 ? -13.633 -15.742 0.56 1 91 177 LEU A CA 1
ATOM 1426 C C . LEU A 1 177 ? -12.398 -16.625 0.714 1 91 177 LEU A C 1
ATOM 1428 O O . LEU A 1 177 ? -11.969 -17.266 -0.246 1 91 177 LEU A O 1
ATOM 1432 N N . LEU A 1 178 ? -11.789 -16.688 1.9 1 93.88 178 LEU A N 1
ATOM 1433 C CA . LEU A 1 178 ? -10.547 -17.438 2.08 1 93.88 178 LEU A CA 1
ATOM 1434 C C . LEU A 1 178 ? -10.727 -18.547 3.113 1 93.88 178 LEU A C 1
ATOM 1436 O O . LEU A 1 178 ? -9.758 -19.219 3.475 1 93.88 178 LEU A O 1
ATOM 1440 N N . ASP A 1 179 ? -11.914 -18.656 3.604 1 92.12 179 ASP A N 1
ATOM 1441 C CA . ASP A 1 179 ? -12.273 -19.672 4.586 1 92.12 179 ASP A CA 1
ATOM 1442 C C . ASP A 1 179 ? -11.461 -19.516 5.871 1 92.12 179 ASP A C 1
ATOM 1444 O O . ASP A 1 179 ? -11.016 -20.5 6.461 1 92.12 179 ASP A O 1
ATOM 1448 N N . PHE A 1 180 ? -11.109 -18.312 6.199 1 96.69 180 PHE A N 1
ATOM 1449 C CA . PHE A 1 180 ? -10.422 -18.031 7.449 1 96.69 180 PHE A CA 1
ATOM 1450 C C . PHE A 1 180 ? -11.375 -18.141 8.633 1 96.69 180 PHE A C 1
ATOM 1452 O O . PHE A 1 180 ? -12.492 -17.609 8.578 1 96.69 180 PHE A O 1
ATOM 1459 N N . ASP A 1 181 ? -11.055 -18.859 9.656 1 97.81 181 ASP A N 1
ATOM 1460 C CA . ASP A 1 181 ? -11.75 -18.844 10.93 1 97.81 181 ASP A CA 1
ATOM 1461 C C . ASP A 1 181 ? -11.172 -17.797 11.875 1 97.81 181 ASP A C 1
ATOM 1463 O O . ASP A 1 181 ? -10.125 -18 12.484 1 97.81 181 ASP A O 1
ATOM 1467 N N . LEU A 1 182 ? -11.859 -16.688 12.086 1 98.19 182 LEU A N 1
ATOM 1468 C CA . LEU A 1 182 ? -11.336 -15.555 12.852 1 98.19 182 LEU A CA 1
ATOM 1469 C C . LEU A 1 182 ? -11.086 -15.945 14.297 1 98.19 182 LEU A C 1
ATOM 1471 O O . LEU A 1 182 ? -10.383 -15.234 15.023 1 98.19 182 LEU A O 1
ATOM 1475 N N . SER A 1 183 ? -11.695 -17.062 14.727 1 98.19 183 SER A N 1
ATOM 1476 C CA . SER A 1 183 ? -11.461 -17.5 16.109 1 98.19 183 SER A CA 1
ATOM 1477 C C . SER A 1 183 ? -10 -17.844 16.328 1 98.19 183 SER A C 1
ATOM 1479 O O . SER A 1 183 ? -9.547 -17.969 17.469 1 98.19 183 SER A O 1
ATOM 1481 N N . GLU A 1 184 ? -9.242 -18.094 15.25 1 98.38 184 GLU A N 1
ATOM 1482 C CA . GLU A 1 184 ? -7.801 -18.297 15.352 1 98.38 184 GLU A CA 1
ATOM 1483 C C . GLU A 1 184 ? -7.098 -17.047 15.875 1 98.38 184 GLU A C 1
ATOM 1485 O O . GLU A 1 184 ? -5.953 -17.125 16.328 1 98.38 184 GLU A O 1
ATOM 1490 N N . TRP A 1 185 ? -7.734 -15.875 15.781 1 98.75 185 TRP A N 1
ATOM 1491 C CA . TRP A 1 185 ? -7.258 -14.586 16.25 1 98.75 185 TRP A CA 1
ATOM 1492 C C . TRP A 1 185 ? -8.305 -13.914 17.141 1 98.75 185 TRP A C 1
ATOM 1494 O O . TRP A 1 185 ? -9.023 -13.016 16.688 1 98.75 185 TRP A O 1
ATOM 1504 N N . PRO A 1 186 ? -8.312 -14.219 18.391 1 98.81 186 PRO A N 1
ATOM 1505 C CA . PRO A 1 186 ? -9.43 -13.812 19.25 1 98.81 186 PRO A CA 1
ATOM 1506 C C . PRO A 1 186 ? -9.562 -12.297 19.375 1 98.81 186 PRO A C 1
ATOM 1508 O O . PRO A 1 186 ? -10.68 -11.773 19.375 1 98.81 186 PRO A O 1
ATOM 1511 N N . ALA A 1 187 ? -8.469 -11.578 19.562 1 98.88 187 ALA A N 1
ATOM 1512 C CA . ALA A 1 187 ? -8.555 -10.125 19.672 1 98.88 187 ALA A CA 1
ATOM 1513 C C . ALA A 1 187 ? -9.047 -9.516 18.359 1 98.88 187 ALA A C 1
ATOM 1515 O O . ALA A 1 187 ? -9.852 -8.578 18.375 1 98.88 187 ALA A O 1
ATOM 1516 N N . LEU A 1 188 ? -8.578 -10.055 17.281 1 98.88 188 LEU A N 1
ATOM 1517 C CA . LEU A 1 188 ? -9.031 -9.609 15.969 1 98.88 188 LEU A CA 1
ATOM 1518 C C . LEU A 1 188 ? -10.523 -9.898 15.781 1 98.88 188 LEU A C 1
ATOM 1520 O O . LEU A 1 188 ? -11.25 -9.078 15.234 1 98.88 188 LEU A O 1
ATOM 1524 N N . LYS A 1 189 ? -10.938 -11.078 16.172 1 98.69 189 LYS A N 1
ATOM 1525 C CA . LYS A 1 189 ? -12.352 -11.438 16.094 1 98.69 189 LYS A CA 1
ATOM 1526 C C . LYS A 1 189 ? -13.219 -10.469 16.891 1 98.69 189 LYS A C 1
ATOM 1528 O O . LYS A 1 189 ? -14.289 -10.07 16.438 1 98.69 189 LYS A O 1
ATOM 1533 N N . LYS A 1 190 ? -12.797 -10.195 18.062 1 98.75 190 LYS A N 1
ATOM 1534 C CA . LYS A 1 190 ? -13.539 -9.242 18.891 1 98.75 190 LYS A CA 1
ATOM 1535 C C . LYS A 1 190 ? -13.648 -7.887 18.219 1 98.75 190 LYS A C 1
ATOM 1537 O O . LYS A 1 190 ? -14.719 -7.273 18.219 1 98.75 190 LYS A O 1
ATOM 1542 N N . TRP A 1 191 ? -12.531 -7.414 17.688 1 98.81 191 TRP A N 1
ATOM 1543 C CA . TRP A 1 191 ? -12.484 -6.184 16.906 1 98.81 191 TRP A CA 1
ATOM 1544 C C . TRP A 1 191 ? -13.469 -6.238 15.742 1 98.81 191 TRP A C 1
ATOM 1546 O O . TRP A 1 191 ? -14.266 -5.32 15.547 1 98.81 191 TRP A O 1
ATOM 1556 N N . HIS A 1 192 ? -13.469 -7.32 14.992 1 98.56 192 HIS A N 1
ATOM 1557 C CA . HIS A 1 192 ? -14.383 -7.523 13.875 1 98.56 192 HIS A CA 1
ATOM 1558 C C . HIS A 1 192 ? -15.836 -7.488 14.328 1 98.56 192 HIS A C 1
ATOM 1560 O O . HIS A 1 192 ? -16.656 -6.777 13.742 1 98.56 192 HIS A O 1
ATOM 1566 N N . ASP A 1 193 ? -16.141 -8.234 15.383 1 98.12 193 ASP A N 1
ATOM 1567 C CA . ASP A 1 193 ? -17.516 -8.375 15.867 1 98.12 193 ASP A CA 1
ATOM 1568 C C . ASP A 1 193 ? -18.047 -7.039 16.391 1 98.12 193 ASP A C 1
ATOM 1570 O O . ASP A 1 193 ? -19.25 -6.773 16.312 1 98.12 193 ASP A O 1
ATOM 1574 N N . THR A 1 194 ? -17.172 -6.234 16.906 1 98.38 194 THR A N 1
ATOM 1575 C CA . THR A 1 194 ? -17.547 -4.906 17.375 1 98.38 194 THR A CA 1
ATOM 1576 C C . THR A 1 194 ? -17.859 -3.986 16.203 1 98.38 194 THR A C 1
ATOM 1578 O O . THR A 1 194 ? -18.891 -3.311 16.203 1 98.38 194 THR A O 1
ATOM 1581 N N . LEU A 1 195 ? -17.062 -3.982 15.211 1 98.5 195 LEU A N 1
ATOM 1582 C CA . LEU A 1 195 ? -17.172 -3.012 14.133 1 98.5 195 LEU A CA 1
ATOM 1583 C C . LEU A 1 195 ? -18.328 -3.355 13.203 1 98.5 195 LEU A C 1
ATOM 1585 O O . LEU A 1 195 ? -18.984 -2.461 12.656 1 98.5 195 LEU A O 1
ATOM 1589 N N . VAL A 1 196 ? -18.594 -4.648 13.008 1 97.44 196 VAL A N 1
ATOM 1590 C CA . VAL A 1 196 ? -19.625 -5.062 12.055 1 97.44 196 VAL A CA 1
ATOM 1591 C C . VAL A 1 196 ? -20.984 -4.609 12.555 1 97.44 196 VAL A C 1
ATOM 1593 O O . VAL A 1 196 ? -21.938 -4.504 11.766 1 97.44 196 VAL A O 1
ATOM 1596 N N . GLN A 1 197 ? -21.125 -4.242 13.82 1 97.94 197 GLN A N 1
ATOM 1597 C CA . GLN A 1 197 ? -22.406 -3.848 14.422 1 97.94 197 GLN A CA 1
ATOM 1598 C C . GLN A 1 197 ? -22.656 -2.359 14.219 1 97.94 197 GLN A C 1
ATOM 1600 O O . GLN A 1 197 ? -23.781 -1.885 14.445 1 97.94 197 GLN A O 1
ATOM 1605 N N . ARG A 1 198 ? -21.703 -1.624 13.844 1 98.12 198 ARG A N 1
ATOM 1606 C CA . ARG A 1 198 ? -21.875 -0.188 13.648 1 98.12 198 ARG A CA 1
ATOM 1607 C C . ARG A 1 198 ? -22.812 0.093 12.484 1 98.12 198 ARG A C 1
ATOM 1609 O O . ARG A 1 198 ? -22.641 -0.447 11.391 1 98.12 198 ARG A O 1
ATOM 1616 N N . GLU A 1 199 ? -23.734 0.975 12.672 1 98.25 199 GLU A N 1
ATOM 1617 C CA . GLU A 1 199 ? -24.75 1.292 11.664 1 98.25 199 GLU A CA 1
ATOM 1618 C C . GLU A 1 199 ? -24.094 1.835 10.391 1 98.25 199 GLU A C 1
ATOM 1620 O O . GLU A 1 199 ? -24.469 1.439 9.281 1 98.25 199 GLU A O 1
ATOM 1625 N N . ALA A 1 200 ? -23.172 2.736 10.547 1 98.25 200 ALA A N 1
ATOM 1626 C CA . ALA A 1 200 ? -22.516 3.35 9.406 1 98.25 200 ALA A CA 1
ATOM 1627 C C . ALA A 1 200 ? -21.75 2.307 8.594 1 98.25 200 ALA A C 1
ATOM 1629 O O . ALA A 1 200 ? -21.672 2.398 7.363 1 98.25 200 ALA A O 1
ATOM 1630 N N . VAL A 1 201 ? -21.156 1.283 9.281 1 98.12 201 VAL A N 1
ATOM 1631 C CA . VAL A 1 201 ? -20.453 0.201 8.602 1 98.12 201 VAL A CA 1
ATOM 1632 C C . VAL A 1 201 ? -21.438 -0.636 7.797 1 98.12 201 VAL A C 1
ATOM 1634 O O . VAL A 1 201 ? -21.203 -0.917 6.617 1 98.12 201 VAL A O 1
ATOM 1637 N N . GLN A 1 202 ? -22.547 -0.959 8.344 1 97.31 202 GLN A N 1
ATOM 1638 C CA . GLN A 1 202 ? -23.578 -1.763 7.68 1 97.31 202 GLN A CA 1
ATOM 1639 C C . GLN A 1 202 ? -24.125 -1.043 6.453 1 97.31 202 GLN A C 1
ATOM 1641 O O . GLN A 1 202 ? -24.359 -1.664 5.414 1 97.31 202 GLN A O 1
ATOM 1646 N N . LYS A 1 203 ? -24.297 0.226 6.59 1 97.25 203 LYS A N 1
ATOM 1647 C CA . LYS A 1 203 ? -24.766 1.014 5.457 1 97.25 203 LYS A CA 1
ATOM 1648 C C . LYS A 1 203 ? -23.688 1.132 4.383 1 97.25 203 LYS A C 1
ATOM 1650 O O . LYS A 1 203 ? -23.984 1.001 3.191 1 97.25 203 LYS A O 1
ATOM 1655 N N . GLY A 1 204 ? -22.469 1.335 4.793 1 97.88 204 GLY A N 1
ATOM 1656 C CA . GLY A 1 204 ? -21.359 1.651 3.896 1 97.88 204 GLY A CA 1
ATOM 1657 C C . GLY A 1 204 ? -20.938 0.475 3.039 1 97.88 204 GLY A C 1
ATOM 1658 O O . GLY A 1 204 ? -20.547 0.651 1.883 1 97.88 204 GLY A O 1
ATOM 1659 N N . TYR A 1 205 ? -20.969 -0.751 3.582 1 94.81 205 TYR A N 1
ATOM 1660 C CA . TYR A 1 205 ? -20.422 -1.879 2.836 1 94.81 205 TYR A CA 1
ATOM 1661 C C . TYR A 1 205 ? -21.438 -2.434 1.856 1 94.81 205 TYR A C 1
ATOM 1663 O O . TYR A 1 205 ? -21.234 -3.488 1.253 1 94.81 205 TYR A O 1
ATOM 1671 N N . THR A 1 206 ? -22.531 -1.662 1.608 1 93.5 206 THR A N 1
ATOM 1672 C CA . THR A 1 206 ? -23.547 -2.012 0.611 1 93.5 206 THR A CA 1
ATOM 1673 C C . THR A 1 206 ? -23.625 -0.941 -0.473 1 93.5 206 THR A C 1
ATOM 1675 O O . THR A 1 206 ? -24.531 -0.961 -1.305 1 93.5 206 THR A O 1
ATOM 1678 N N . VAL A 1 207 ? -22.688 0.078 -0.421 1 93.94 207 VAL A N 1
ATOM 1679 C CA . VAL A 1 207 ? -22.688 1.169 -1.39 1 93.94 207 VAL A CA 1
ATOM 1680 C C . VAL A 1 207 ? -21.5 1.017 -2.342 1 93.94 207 VAL A C 1
ATOM 1682 O O . VAL A 1 207 ? -20.344 1.16 -1.934 1 93.94 207 VAL A O 1
ATOM 1685 N N . PRO A 1 208 ? -21.594 0.821 -3.582 1 93 208 PRO A N 1
ATOM 1686 C CA . PRO A 1 208 ? -22.891 0.506 -4.18 1 93 208 PRO A CA 1
ATOM 1687 C C . PRO A 1 208 ? -23.344 -0.92 -3.883 1 93 208 PRO A C 1
ATOM 1689 O O . PRO A 1 208 ? -22.562 -1.732 -3.387 1 93 208 PRO A O 1
ATOM 1692 N N . PRO A 1 209 ? -24.594 -1.14 -4.047 1 89.12 209 PRO A N 1
ATOM 1693 C CA . PRO A 1 209 ? -25.031 -2.531 -3.916 1 89.12 209 PRO A CA 1
ATOM 1694 C C . PRO A 1 209 ? -24.469 -3.432 -5.02 1 89.12 209 PRO A C 1
ATOM 1696 O O . PRO A 1 209 ? -24.188 -2.955 -6.121 1 89.12 209 PRO A O 1
ATOM 1699 N N . ARG A 1 210 ? -24.281 -4.699 -4.645 1 85.19 210 ARG A N 1
ATOM 1700 C CA . ARG A 1 210 ? -23.922 -5.66 -5.684 1 85.19 210 ARG A CA 1
ATOM 1701 C C . ARG A 1 210 ? -25.078 -5.852 -6.668 1 85.19 210 ARG A C 1
ATOM 1703 O O . ARG A 1 210 ? -26.234 -5.746 -6.293 1 85.19 210 ARG A O 1
ATOM 1710 N N . ALA A 1 211 ? -24.625 -6.094 -7.895 1 82.81 211 ALA A N 1
ATOM 1711 C CA . ALA A 1 211 ? -25.625 -6.277 -8.945 1 82.81 211 ALA A CA 1
ATOM 1712 C C . ALA A 1 211 ? -26.484 -7.52 -8.68 1 82.81 211 ALA A C 1
ATOM 1714 O O . ALA A 1 211 ? -27.609 -7.621 -9.172 1 82.81 211 ALA A O 1
ATOM 1715 N N . ILE A 1 212 ? -25.906 -8.445 -7.969 1 85.06 212 ILE A N 1
ATOM 1716 C CA . ILE A 1 212 ? -26.609 -9.688 -7.664 1 85.06 212 ILE A CA 1
ATOM 1717 C C . ILE A 1 212 ? -26.609 -9.914 -6.156 1 85.06 212 ILE A C 1
ATOM 1719 O O . ILE A 1 212 ? -25.734 -9.422 -5.441 1 85.06 212 ILE A O 1
ATOM 1723 N N . PRO A 1 213 ? -27.594 -10.703 -5.73 1 87.25 213 PRO A N 1
ATOM 1724 C CA . PRO A 1 213 ? -27.656 -10.992 -4.297 1 87.25 213 PRO A CA 1
ATOM 1725 C C . PRO A 1 213 ? -26.406 -11.703 -3.781 1 87.25 213 PRO A C 1
ATOM 1727 O O . PRO A 1 213 ? -25.734 -12.398 -4.543 1 87.25 213 PRO A O 1
ATOM 1730 N N . ASP A 1 214 ? -26.141 -11.586 -2.51 1 84.88 214 ASP A N 1
ATOM 1731 C CA . ASP A 1 214 ? -24.938 -12.133 -1.878 1 84.88 214 ASP A CA 1
ATOM 1732 C C . ASP A 1 214 ? -24.859 -13.641 -2.08 1 84.88 214 ASP A C 1
ATOM 1734 O O . ASP A 1 214 ? -23.781 -14.172 -2.338 1 84.88 214 ASP A O 1
ATOM 1738 N N . GLU A 1 215 ? -26 -14.242 -1.966 1 89.12 215 GLU A N 1
ATOM 1739 C CA . GLU A 1 215 ? -26.016 -15.688 -2.119 1 89.12 215 GLU A CA 1
ATOM 1740 C C . GLU A 1 215 ? -25.594 -16.109 -3.523 1 89.12 215 GLU A C 1
ATOM 1742 O O . GLU A 1 215 ? -24.844 -17.062 -3.691 1 89.12 215 GLU A O 1
ATOM 1747 N N . GLN A 1 216 ? -26.047 -15.375 -4.508 1 92.5 216 GLN A N 1
ATOM 1748 C CA . GLN A 1 216 ? -25.688 -15.656 -5.895 1 92.5 216 GLN A CA 1
ATOM 1749 C C . GLN A 1 216 ? -24.219 -15.32 -6.152 1 92.5 216 GLN A C 1
ATOM 1751 O O . GLN A 1 216 ? -23.547 -16.016 -6.914 1 92.5 216 GLN A O 1
ATOM 1756 N N . PHE A 1 217 ? -23.812 -14.328 -5.59 1 90.56 217 PHE A N 1
ATOM 1757 C CA . PHE A 1 217 ? -22.422 -13.938 -5.719 1 90.56 217 PHE A CA 1
ATOM 1758 C C . PHE A 1 217 ? -21.5 -15.008 -5.141 1 90.56 217 PHE A C 1
ATOM 1760 O O . PHE A 1 217 ? -20.5 -15.383 -5.758 1 90.56 217 PHE A O 1
ATOM 1767 N N . MET A 1 218 ? -21.891 -15.516 -4.016 1 90.94 218 MET A N 1
ATOM 1768 C CA . MET A 1 218 ? -21.094 -16.578 -3.381 1 90.94 218 MET A CA 1
ATOM 1769 C C . MET A 1 218 ? -21.109 -17.844 -4.23 1 90.94 218 MET A C 1
ATOM 1771 O O . MET A 1 218 ? -20.094 -18.531 -4.32 1 90.94 218 MET A O 1
ATOM 1775 N N . ALA A 1 219 ? -22.219 -18.109 -4.797 1 94.25 219 ALA A N 1
ATOM 1776 C CA . ALA A 1 219 ? -22.312 -19.266 -5.691 1 94.25 219 ALA A CA 1
ATOM 1777 C C . ALA A 1 219 ? -21.391 -19.094 -6.898 1 94.25 219 ALA A C 1
ATOM 1779 O O . ALA A 1 219 ? -20.75 -20.047 -7.336 1 94.25 219 ALA A O 1
ATOM 1780 N N . PHE A 1 220 ? -21.438 -17.938 -7.367 1 94.12 220 PHE A N 1
ATOM 1781 C CA . PHE A 1 220 ? -20.562 -17.625 -8.492 1 94.12 220 PHE A CA 1
ATOM 1782 C C . PHE A 1 220 ? -19.094 -17.812 -8.117 1 94.12 220 PHE A C 1
ATOM 1784 O O . PHE A 1 220 ? -18.344 -18.469 -8.836 1 94.12 220 PHE A O 1
ATOM 1791 N N . LEU A 1 221 ? -18.641 -17.297 -7.035 1 93.31 221 LEU A N 1
ATOM 1792 C CA . LEU A 1 221 ? -17.266 -17.422 -6.574 1 93.31 221 LEU A CA 1
ATOM 1793 C C . LEU A 1 221 ? -16.906 -18.891 -6.324 1 93.31 221 LEU A C 1
ATOM 1795 O O . LEU A 1 221 ? -15.805 -19.312 -6.672 1 93.31 221 LEU A O 1
ATOM 1799 N N . ASN A 1 222 ? -17.844 -19.578 -5.742 1 94.31 222 ASN A N 1
ATOM 1800 C CA . ASN A 1 222 ? -17.594 -21 -5.484 1 94.31 222 ASN A CA 1
ATOM 1801 C C . ASN A 1 222 ? -17.422 -21.781 -6.781 1 94.31 222 ASN A C 1
ATOM 1803 O O . ASN A 1 222 ? -16.625 -22.719 -6.84 1 94.31 222 ASN A O 1
ATOM 1807 N N . SER A 1 223 ? -18.219 -21.406 -7.703 1 96.75 223 SER A N 1
ATOM 1808 C CA . SER A 1 223 ? -18.062 -22.031 -9.008 1 96.75 223 SER A CA 1
ATOM 1809 C C . SER A 1 223 ? -16.688 -21.734 -9.609 1 96.75 223 SER A C 1
ATOM 1811 O O . SER A 1 223 ? -16.062 -22.609 -10.203 1 96.75 223 SER A O 1
ATOM 1813 N N . LYS A 1 224 ? -16.219 -20.547 -9.508 1 96.31 224 LYS A N 1
ATOM 1814 C CA . LYS A 1 224 ? -14.898 -20.172 -10.008 1 96.31 224 LYS A CA 1
ATOM 1815 C C . LYS A 1 224 ? -13.797 -20.938 -9.273 1 96.31 224 LYS A C 1
ATOM 1817 O O . LYS A 1 224 ? -12.852 -21.422 -9.898 1 96.31 224 LYS A O 1
ATOM 1822 N N . LYS A 1 225 ? -13.938 -21.016 -8.039 1 95.62 225 LYS A N 1
ATOM 1823 C CA . LYS A 1 225 ? -12.984 -21.781 -7.238 1 95.62 225 LYS A CA 1
ATOM 1824 C C . LYS A 1 225 ? -12.938 -23.25 -7.676 1 95.62 225 LYS A C 1
ATOM 1826 O O . LYS A 1 225 ? -11.859 -23.812 -7.844 1 95.62 225 LYS A O 1
ATOM 1831 N N . ALA A 1 226 ? -14.086 -23.812 -7.82 1 96.31 226 ALA A N 1
ATOM 1832 C CA . ALA A 1 226 ? -14.172 -25.219 -8.242 1 96.31 226 ALA A CA 1
ATOM 1833 C C . ALA A 1 226 ? -13.5 -25.422 -9.602 1 96.31 226 ALA A C 1
ATOM 1835 O O . ALA A 1 226 ? -12.836 -26.438 -9.82 1 96.31 226 ALA A O 1
ATOM 1836 N N . GLU A 1 227 ? -13.711 -24.484 -10.453 1 95.69 227 GLU A N 1
ATOM 1837 C CA . GLU A 1 227 ? -13.086 -24.547 -11.773 1 95.69 227 GLU A CA 1
ATOM 1838 C C . GLU A 1 227 ? -11.57 -24.547 -11.664 1 95.69 227 GLU A C 1
ATOM 1840 O O . GLU A 1 227 ? -10.891 -25.328 -12.344 1 95.69 227 GLU A O 1
ATOM 1845 N N . ILE A 1 228 ? -10.992 -23.75 -10.875 1 94.19 228 ILE A N 1
ATOM 1846 C CA . ILE A 1 228 ? -9.547 -23.656 -10.695 1 94.19 228 ILE A CA 1
ATOM 1847 C C . ILE A 1 228 ? -9.023 -24.922 -10.039 1 94.19 228 ILE A C 1
ATOM 1849 O O . ILE A 1 228 ? -8.023 -25.5 -10.477 1 94.19 228 ILE A O 1
ATOM 1853 N N . MET A 1 229 ? -9.727 -25.422 -9.008 1 92.75 229 MET A N 1
ATOM 1854 C CA . MET A 1 229 ? -9.273 -26.594 -8.258 1 92.75 229 MET A CA 1
ATOM 1855 C C . MET A 1 229 ? -9.328 -27.844 -9.117 1 92.75 229 MET A C 1
ATOM 1857 O O . MET A 1 229 ? -8.617 -28.828 -8.844 1 92.75 229 MET A O 1
ATOM 1861 N N . ALA A 1 230 ? -10.109 -27.781 -10.125 1 94.69 230 ALA A N 1
ATOM 1862 C CA . ALA A 1 230 ? -10.242 -28.938 -11.016 1 94.69 230 ALA A CA 1
ATOM 1863 C C . ALA A 1 230 ? -9.07 -29 -11.992 1 94.69 230 ALA A C 1
ATOM 1865 O O . ALA A 1 230 ? -8.836 -30.047 -12.617 1 94.69 230 ALA A O 1
ATOM 1866 N N . LYS A 1 231 ? -8.383 -27.953 -12.031 1 90.75 231 LYS A N 1
ATOM 1867 C CA . LYS A 1 231 ? -7.215 -27.938 -12.906 1 90.75 231 LYS A CA 1
ATOM 1868 C C . LYS A 1 231 ? -6.031 -28.641 -12.266 1 90.75 231 LYS A C 1
ATOM 1870 O O . LYS A 1 231 ? -6.008 -28.844 -11.047 1 90.75 231 LYS A O 1
ATOM 1875 N N . GLY A 1 232 ? -5 -29.047 -13.109 1 87.25 232 GLY A N 1
ATOM 1876 C CA . GLY A 1 232 ? -3.74 -29.531 -12.562 1 87.25 232 GLY A CA 1
ATOM 1877 C C . GLY A 1 232 ? -2.865 -28.422 -12.016 1 87.25 232 GLY A C 1
ATOM 1878 O O . GLY A 1 232 ? -2.941 -27.281 -12.469 1 87.25 232 GLY A O 1
ATOM 1879 N N . ASN A 1 233 ? -2.129 -28.828 -11.039 1 87.44 233 ASN A N 1
ATOM 1880 C CA . ASN A 1 233 ? -1.195 -27.859 -10.461 1 87.44 233 ASN A CA 1
ATOM 1881 C C . ASN A 1 233 ? -0.104 -27.469 -11.453 1 87.44 233 ASN A C 1
ATOM 1883 O O . ASN A 1 233 ? 0.991 -28.047 -11.43 1 87.44 233 ASN A O 1
ATOM 1887 N N . SER A 1 234 ? -0.453 -26.672 -12.445 1 78.56 234 SER A N 1
ATOM 1888 C CA . SER A 1 234 ? 0.465 -26.234 -13.492 1 78.56 234 SER A CA 1
ATOM 1889 C C . SER A 1 234 ? 0.2 -24.797 -13.891 1 78.56 234 SER A C 1
ATOM 1891 O O . SER A 1 234 ? -0.925 -24.312 -13.773 1 78.56 234 SER A O 1
ATOM 1893 N N . ASP A 1 235 ? 1.276 -24.203 -14.125 1 78.38 235 ASP A N 1
ATOM 1894 C CA . ASP A 1 235 ? 1.142 -22.828 -14.602 1 78.38 235 ASP A CA 1
ATOM 1895 C C . ASP A 1 235 ? 1.024 -22.781 -16.125 1 78.38 235 ASP A C 1
ATOM 1897 O O . ASP A 1 235 ? 1.334 -21.766 -16.75 1 78.38 235 ASP A O 1
ATOM 1901 N N . VAL A 1 236 ? 0.793 -23.984 -16.656 1 72.94 236 VAL A N 1
ATOM 1902 C CA . VAL A 1 236 ? 0.62 -24.047 -18.094 1 72.94 236 VAL A CA 1
ATOM 1903 C C . VAL A 1 236 ? -0.798 -23.609 -18.469 1 72.94 236 VAL A C 1
ATOM 1905 O O . VAL A 1 236 ? -1.773 -24.125 -17.906 1 72.94 236 VAL A O 1
ATOM 1908 N N . GLN A 1 237 ? -0.902 -22.453 -18.984 1 64.94 237 GLN A N 1
ATOM 1909 C CA . GLN A 1 237 ? -2.205 -21.953 -19.422 1 64.94 237 GLN A CA 1
ATOM 1910 C C . GLN A 1 237 ? -2.775 -22.797 -20.547 1 64.94 237 GLN A C 1
ATOM 1912 O O . GLN A 1 237 ? -2.027 -23.344 -21.359 1 64.94 237 GLN A O 1
ATOM 1917 N N . MET B 1 1 ? 12.664 24.75 17.281 1 50.81 1 MET B N 1
ATOM 1918 C CA . MET B 1 1 ? 12.203 23.422 16.875 1 50.81 1 MET B CA 1
ATOM 1919 C C . MET B 1 1 ? 13.016 22.328 17.562 1 50.81 1 MET B C 1
ATOM 1921 O O . MET B 1 1 ? 14.195 22.516 17.859 1 50.81 1 MET B O 1
ATOM 1925 N N . ALA B 1 2 ? 12.406 21.359 18.297 1 62.72 2 ALA B N 1
ATOM 1926 C CA . ALA B 1 2 ? 13.148 20.375 19.078 1 62.72 2 ALA B CA 1
ATOM 1927 C C . ALA B 1 2 ? 14.234 19.719 18.234 1 62.72 2 ALA B C 1
ATOM 1929 O O . ALA B 1 2 ? 14.078 19.531 17.031 1 62.72 2 ALA B O 1
ATOM 1930 N N . THR B 1 3 ? 15.297 19.578 18.578 1 85.38 3 THR B N 1
ATOM 1931 C CA . THR B 1 3 ? 16.453 18.938 17.969 1 85.38 3 THR B CA 1
ATOM 1932 C C . THR B 1 3 ? 16.141 17.5 17.562 1 85.38 3 THR B C 1
ATOM 1934 O O . THR B 1 3 ? 15.594 16.734 18.375 1 85.38 3 THR B O 1
ATOM 1937 N N . PRO B 1 4 ? 16.297 17.188 16.266 1 93.44 4 PRO B N 1
ATOM 1938 C CA . PRO B 1 4 ? 16.031 15.82 15.82 1 93.44 4 PRO B CA 1
ATOM 1939 C C . PRO B 1 4 ? 16.812 14.781 16.625 1 93.44 4 PRO B C 1
ATOM 1941 O O . PRO B 1 4 ? 17.984 14.984 16.922 1 93.44 4 PRO B O 1
ATOM 1944 N N . ASP B 1 5 ? 16.172 13.828 17.125 1 98 5 ASP B N 1
ATOM 1945 C CA . ASP B 1 5 ? 16.75 12.625 17.719 1 98 5 ASP B CA 1
ATOM 1946 C C . ASP B 1 5 ? 16.297 11.375 16.969 1 98 5 ASP B C 1
ATOM 1948 O O . ASP B 1 5 ? 15.688 10.477 17.547 1 98 5 ASP B O 1
ATOM 1952 N N . ILE B 1 6 ? 16.781 11.32 15.742 1 98.75 6 ILE B N 1
ATOM 1953 C CA . ILE B 1 6 ? 16.234 10.344 14.805 1 98.75 6 ILE B CA 1
ATOM 1954 C C . ILE B 1 6 ? 17.188 9.148 14.711 1 98.75 6 ILE B C 1
ATOM 1956 O O . ILE B 1 6 ? 18.391 9.32 14.539 1 98.75 6 ILE B O 1
ATOM 1960 N N . THR B 1 7 ? 16.672 7.953 14.891 1 98.88 7 THR B N 1
ATOM 1961 C CA . THR B 1 7 ? 17.328 6.707 14.5 1 98.88 7 THR B CA 1
ATOM 1962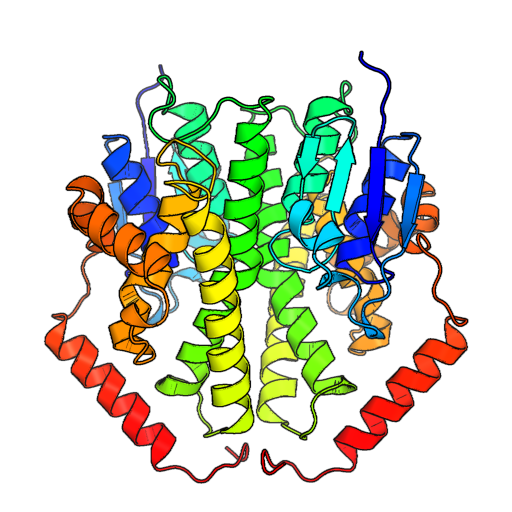 C C . THR B 1 7 ? 16.562 6.035 13.359 1 98.88 7 THR B C 1
ATOM 1964 O O . THR B 1 7 ? 15.359 5.82 13.445 1 98.88 7 THR B O 1
ATOM 1967 N N . LEU B 1 8 ? 17.266 5.793 12.289 1 98.88 8 LEU B N 1
ATOM 1968 C CA . LEU B 1 8 ? 16.703 5.094 11.141 1 98.88 8 LEU B CA 1
ATOM 1969 C C . LEU B 1 8 ? 17.016 3.602 11.203 1 98.88 8 LEU B C 1
ATOM 1971 O O . LEU B 1 8 ? 18.188 3.211 11.297 1 98.88 8 LEU B O 1
ATOM 1975 N N . TYR B 1 9 ? 16.016 2.779 11.258 1 98.94 9 TYR B N 1
ATOM 1976 C CA . TYR B 1 9 ? 16.109 1.329 11.141 1 98.94 9 TYR B CA 1
ATOM 1977 C C . TYR B 1 9 ? 15.773 0.873 9.727 1 98.94 9 TYR B C 1
ATOM 1979 O O . TYR B 1 9 ? 14.625 0.955 9.297 1 98.94 9 TYR B O 1
ATOM 1987 N N . THR B 1 10 ? 16.812 0.4 8.977 1 98.56 10 THR B N 1
ATOM 1988 C CA . THR B 1 10 ? 16.562 0.129 7.566 1 98.56 10 THR B CA 1
ATOM 1989 C C . THR B 1 10 ? 17.516 -0.941 7.043 1 98.56 10 THR B C 1
ATOM 1991 O O . THR B 1 10 ? 18.266 -1.532 7.812 1 98.56 10 THR B O 1
ATOM 1994 N N . SER B 1 11 ? 17.344 -1.362 5.887 1 97.81 11 SER B N 1
ATOM 1995 C CA . SER B 1 11 ? 18.156 -2.271 5.082 1 97.81 11 SER B CA 1
ATOM 1996 C C . SER B 1 11 ? 18.219 -1.815 3.627 1 97.81 11 SER B C 1
ATOM 1998 O O . SER B 1 11 ? 17.438 -0.958 3.205 1 97.81 11 SER B O 1
ATOM 2000 N N . PRO B 1 12 ? 19.203 -2.297 2.838 1 95.62 12 PRO B N 1
ATOM 2001 C CA . PRO B 1 12 ? 19.391 -1.806 1.47 1 95.62 12 PRO B CA 1
ATOM 2002 C C . PRO B 1 12 ? 18.359 -2.369 0.496 1 95.62 12 PRO B C 1
ATOM 2004 O O . PRO B 1 12 ? 18.703 -3.133 -0.408 1 95.62 12 PRO B O 1
ATOM 2007 N N . THR B 1 13 ? 17.156 -1.959 0.61 1 95.38 13 THR B N 1
ATOM 2008 C CA . THR B 1 13 ? 16.031 -2.279 -0.26 1 95.38 13 THR B CA 1
ATOM 2009 C C . THR B 1 13 ? 15.367 -1.005 -0.772 1 95.38 13 THR B C 1
ATOM 2011 O O . THR B 1 13 ? 15.586 0.077 -0.222 1 95.38 13 THR B O 1
ATOM 2014 N N . PRO B 1 14 ? 14.602 -1.121 -1.807 1 96.5 14 PRO B N 1
ATOM 2015 C CA . PRO B 1 14 ? 13.953 0.083 -2.336 1 96.5 14 PRO B CA 1
ATOM 2016 C C . PRO B 1 14 ? 13.117 0.812 -1.29 1 96.5 14 PRO B C 1
ATOM 2018 O O . PRO B 1 14 ? 13.148 2.043 -1.218 1 96.5 14 PRO B O 1
ATOM 2021 N N . ASN B 1 15 ? 12.367 0.085 -0.439 1 97.94 15 ASN B N 1
ATOM 2022 C CA . ASN B 1 15 ? 11.57 0.723 0.605 1 97.94 15 ASN B CA 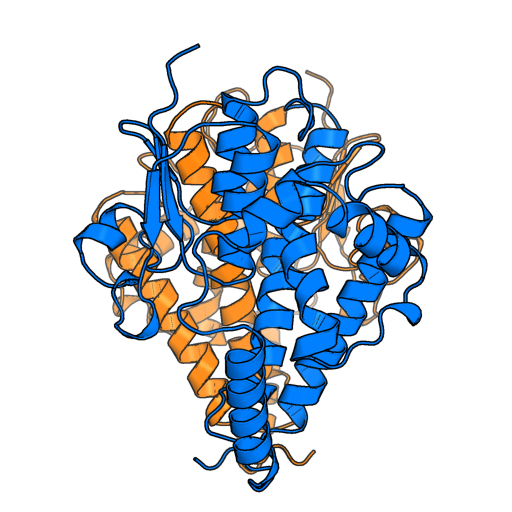1
ATOM 2023 C C . ASN B 1 15 ? 12.461 1.362 1.671 1 97.94 15 ASN B C 1
ATOM 2025 O O . ASN B 1 15 ? 12.117 2.408 2.225 1 97.94 15 ASN B O 1
ATOM 2029 N N . GLY B 1 16 ? 13.555 0.685 1.988 1 98 16 GLY B N 1
ATOM 2030 C CA . GLY B 1 16 ? 14.484 1.232 2.967 1 98 16 GLY B CA 1
ATOM 2031 C C . GLY B 1 16 ? 15.102 2.549 2.533 1 98 16 GLY B C 1
ATOM 2032 O O . GLY B 1 16 ? 15.203 3.486 3.328 1 98 16 GLY B O 1
ATOM 2033 N N . PHE B 1 17 ? 15.422 2.635 1.264 1 98.19 17 PHE B N 1
ATOM 2034 C CA . PHE B 1 17 ? 16.109 3.803 0.731 1 98.19 17 PHE B CA 1
ATOM 2035 C C . PHE B 1 17 ? 15.195 5.016 0.708 1 98.19 17 PHE B C 1
ATOM 2037 O O . PHE B 1 17 ? 15.656 6.156 0.733 1 98.19 17 PHE B O 1
ATOM 2044 N N . LYS B 1 18 ? 13.859 4.84 0.689 1 98.69 18 LYS B N 1
ATOM 2045 C CA . LYS B 1 18 ? 12.914 5.957 0.704 1 98.69 18 LYS B CA 1
ATOM 2046 C C . LYS B 1 18 ? 13.211 6.91 1.86 1 98.69 18 LYS B C 1
ATOM 2048 O O . LYS B 1 18 ? 13.242 8.125 1.675 1 98.69 18 LYS B O 1
ATOM 2053 N N . VAL B 1 19 ? 13.461 6.328 3.006 1 98.88 19 VAL B N 1
ATOM 2054 C CA . VAL B 1 19 ? 13.547 7.129 4.223 1 98.88 19 VAL B CA 1
ATOM 2055 C C . VAL B 1 19 ? 14.93 7.77 4.324 1 98.88 19 VAL B C 1
ATOM 2057 O O . VAL B 1 19 ? 15.047 8.945 4.676 1 98.88 19 VAL B O 1
ATOM 2060 N N . SER B 1 20 ? 15.953 6.988 3.988 1 98.81 20 SER B N 1
ATOM 2061 C CA . SER B 1 20 ? 17.281 7.586 4.023 1 98.81 20 SER B CA 1
ATOM 2062 C C . SER B 1 20 ? 17.406 8.727 3.023 1 98.81 20 SER B C 1
ATOM 2064 O O . SER B 1 20 ? 18 9.766 3.33 1 98.81 20 SER B O 1
ATOM 2066 N N . VAL B 1 21 ? 16.844 8.586 1.829 1 98.81 21 VAL B N 1
ATOM 2067 C CA . VAL B 1 21 ? 16.859 9.656 0.838 1 98.81 21 VAL B CA 1
ATOM 2068 C C . VAL B 1 21 ? 16.094 10.859 1.372 1 98.81 21 VAL B C 1
ATOM 2070 O O . VAL B 1 21 ? 16.531 12 1.229 1 98.81 21 VAL B O 1
ATOM 2073 N N . THR B 1 22 ? 14.922 10.641 1.995 1 98.94 22 THR B N 1
ATOM 2074 C CA . THR B 1 22 ? 14.125 11.727 2.566 1 98.94 22 THR B CA 1
ATOM 2075 C C . THR B 1 22 ? 14.922 12.484 3.623 1 98.94 22 THR B C 1
ATOM 2077 O O . THR B 1 22 ? 14.938 13.719 3.633 1 98.94 22 THR B O 1
ATOM 2080 N N . LEU B 1 23 ? 15.586 11.734 4.492 1 98.81 23 LEU B N 1
ATOM 2081 C CA . LEU B 1 23 ? 16.391 12.336 5.547 1 98.81 23 LEU B CA 1
ATOM 2082 C C . LEU B 1 23 ? 17.516 13.172 4.961 1 98.81 23 LEU B C 1
ATOM 2084 O O . LEU B 1 23 ? 17.781 14.289 5.414 1 98.81 23 LEU B O 1
ATOM 2088 N N . GLU B 1 24 ? 18.172 12.656 3.949 1 98.69 24 GLU B N 1
ATOM 2089 C CA . GLU B 1 24 ? 19.266 13.375 3.297 1 98.69 24 GLU B CA 1
ATOM 2090 C C . GLU B 1 24 ? 18.75 14.633 2.6 1 98.69 24 GLU B C 1
ATOM 2092 O O . GLU B 1 24 ? 19.391 15.688 2.658 1 98.69 24 GLU B O 1
ATOM 2097 N N . GLU B 1 25 ? 17.641 14.547 1.905 1 98.69 25 GLU B N 1
ATOM 2098 C CA . GLU B 1 25 ? 17.062 15.695 1.231 1 98.69 25 GLU B CA 1
ATOM 2099 C C . GLU B 1 25 ? 16.734 16.812 2.225 1 98.69 25 GLU B C 1
ATOM 2101 O O . GLU B 1 25 ? 16.844 17.984 1.901 1 98.69 25 GLU B O 1
ATOM 2106 N N . LEU B 1 26 ? 16.297 16.438 3.414 1 98.44 26 LEU B N 1
ATOM 2107 C CA . LEU B 1 26 ? 15.898 17.391 4.438 1 98.44 26 LEU B CA 1
ATOM 2108 C C . LEU B 1 26 ? 17.125 17.922 5.188 1 98.44 26 LEU B C 1
ATOM 2110 O O . LEU B 1 26 ? 17.031 18.891 5.945 1 98.44 26 LEU B O 1
ATOM 2114 N N . GLY B 1 27 ? 18.266 17.234 5.031 1 97.62 27 GLY B N 1
ATOM 2115 C CA . GLY B 1 27 ? 19.484 17.625 5.73 1 97.62 27 GLY B CA 1
ATOM 2116 C C . GLY B 1 27 ? 19.422 17.375 7.227 1 97.62 27 GLY B C 1
ATOM 2117 O O . GLY B 1 27 ? 19.969 18.141 8.016 1 97.62 27 GLY B O 1
ATOM 2118 N N . LEU B 1 28 ? 18.719 16.344 7.629 1 98.12 28 LEU B N 1
ATOM 2119 C CA . LEU B 1 28 ? 18.547 16.047 9.047 1 98.12 28 LEU B CA 1
ATOM 2120 C C . LEU B 1 28 ? 19.641 15.109 9.539 1 98.12 28 LEU B C 1
ATOM 2122 O O . LEU B 1 28 ? 20.016 14.156 8.844 1 98.12 28 LEU B O 1
ATOM 2126 N N . PRO B 1 29 ? 20.203 15.422 10.672 1 98.06 29 PRO B N 1
ATOM 2127 C CA . PRO B 1 29 ? 21.062 14.406 11.289 1 98.06 29 PRO B CA 1
ATOM 2128 C C . PRO B 1 29 ? 20.281 13.188 11.773 1 98.06 29 PRO B C 1
ATOM 2130 O O . PRO B 1 29 ? 19.156 13.328 12.258 1 98.06 29 PRO B O 1
ATOM 2133 N N . TYR B 1 30 ? 20.891 12.031 11.648 1 98.38 30 TYR B N 1
ATOM 2134 C CA . TYR B 1 30 ? 20.25 10.812 12.133 1 98.38 30 TYR B CA 1
ATOM 2135 C C . TYR B 1 30 ? 21.297 9.734 12.438 1 98.38 30 TYR B C 1
ATOM 2137 O O . TYR B 1 30 ? 22.406 9.766 11.906 1 98.38 30 TYR B O 1
ATOM 2145 N N . LYS B 1 31 ? 20.922 8.859 13.359 1 98.5 31 LYS B N 1
ATOM 2146 C CA . LYS B 1 31 ? 21.656 7.613 13.602 1 98.5 31 LYS B CA 1
ATOM 2147 C C . LYS B 1 31 ? 21.109 6.484 12.719 1 98.5 31 LYS B C 1
ATOM 2149 O O . LYS B 1 31 ? 19.922 6.457 12.391 1 98.5 31 LYS B O 1
ATOM 2154 N N . LEU B 1 32 ? 22 5.594 12.352 1 98.5 32 LEU B N 1
ATOM 2155 C CA . LEU B 1 32 ? 21.609 4.461 11.523 1 98.5 32 LEU B CA 1
ATOM 2156 C C . LEU B 1 32 ? 21.719 3.154 12.305 1 98.5 32 LEU B C 1
ATOM 2158 O O . LEU B 1 32 ? 22.734 2.893 12.945 1 98.5 32 LEU B O 1
ATOM 2162 N N . ARG B 1 33 ? 20.719 2.418 12.352 1 98.56 33 ARG B N 1
ATOM 2163 C CA . ARG B 1 33 ? 20.703 1.022 12.781 1 98.56 33 ARG B CA 1
ATOM 2164 C C . ARG B 1 33 ? 20.312 0.103 11.633 1 98.56 33 ARG B C 1
ATOM 2166 O O . ARG B 1 33 ? 19.109 -0.136 11.414 1 98.56 33 ARG B O 1
ATOM 2173 N N . ALA B 1 34 ? 21.328 -0.458 10.953 1 98.19 34 ALA B N 1
ATOM 2174 C CA . ALA B 1 34 ? 21.062 -1.403 9.875 1 98.19 34 ALA B CA 1
ATOM 2175 C C . ALA B 1 34 ? 20.422 -2.686 10.406 1 98.19 34 ALA B C 1
ATOM 2177 O O . ALA B 1 34 ? 20.875 -3.236 11.414 1 98.19 34 ALA B O 1
ATOM 2178 N N . ILE B 1 35 ? 19.344 -3.102 9.82 1 98.38 35 ILE B N 1
ATOM 2179 C CA . ILE B 1 35 ? 18.641 -4.316 10.211 1 98.38 35 ILE B CA 1
ATOM 2180 C C . ILE B 1 35 ? 19.031 -5.461 9.281 1 98.38 35 ILE B C 1
ATOM 2182 O O . ILE B 1 35 ? 18.938 -5.332 8.055 1 98.38 35 ILE B O 1
ATOM 2186 N N . ASP B 1 36 ? 19.5 -6.605 9.805 1 96.75 36 ASP B N 1
ATOM 2187 C CA . ASP B 1 36 ? 19.844 -7.797 9.031 1 96.75 36 ASP B CA 1
ATOM 2188 C C . ASP B 1 36 ? 18.609 -8.648 8.773 1 96.75 36 ASP B C 1
ATOM 2190 O O . ASP B 1 36 ? 18.25 -9.508 9.578 1 96.75 36 ASP B O 1
ATOM 2194 N N . LEU B 1 37 ? 18.031 -8.508 7.594 1 95.38 37 LEU B N 1
ATOM 2195 C CA . LEU B 1 37 ? 16.797 -9.203 7.246 1 95.38 37 LEU B CA 1
ATOM 2196 C C . LEU B 1 37 ? 17.047 -10.695 7.082 1 95.38 37 LEU B C 1
ATOM 2198 O O . LEU B 1 37 ? 16.172 -11.516 7.398 1 95.38 37 LEU B O 1
ATOM 2202 N N . GLN B 1 38 ? 18.172 -11.016 6.562 1 92.31 38 GLN B N 1
ATOM 2203 C CA . GLN B 1 38 ? 18.484 -12.414 6.309 1 92.31 38 GLN B CA 1
ATOM 2204 C C . GLN B 1 38 ? 18.547 -13.211 7.605 1 92.31 38 GLN B C 1
ATOM 2206 O O . GLN B 1 38 ? 18.172 -14.391 7.633 1 92.31 38 GLN B O 1
ATOM 2211 N N . LYS B 1 39 ? 18.938 -12.555 8.648 1 96 39 LYS B N 1
ATOM 2212 C CA . LYS B 1 39 ? 19.047 -13.227 9.945 1 96 39 LYS B CA 1
ATOM 2213 C C . LYS B 1 39 ? 17.75 -13.086 10.734 1 96 39 LYS B C 1
ATOM 2215 O O . LYS B 1 39 ? 17.656 -13.539 11.883 1 96 39 LYS B O 1
ATOM 2220 N N . GLY B 1 40 ? 16.781 -12.391 10.195 1 97.19 40 GLY B N 1
ATOM 2221 C CA . GLY B 1 40 ? 15.477 -12.266 10.828 1 97.19 40 GLY B CA 1
ATOM 2222 C C . GLY B 1 40 ? 15.453 -11.25 11.953 1 97.19 40 GLY B C 1
ATOM 2223 O O . GLY B 1 40 ? 14.625 -11.344 12.859 1 97.19 40 GLY B O 1
ATOM 2224 N N . GLU B 1 41 ? 16.359 -10.344 11.961 1 98.06 41 GLU B N 1
ATOM 2225 C CA . GLU B 1 41 ? 16.453 -9.352 13.023 1 98.06 41 GLU B CA 1
ATOM 2226 C C . GLU B 1 41 ? 15.172 -8.531 13.141 1 98.06 41 GLU B C 1
ATOM 2228 O O . GLU B 1 41 ? 14.797 -8.117 14.242 1 98.06 41 GLU B O 1
ATOM 2233 N N . GLN B 1 42 ? 14.477 -8.328 12.055 1 97.94 42 GLN B N 1
ATOM 2234 C CA . GLN B 1 42 ? 13.25 -7.531 12.031 1 97.94 42 GLN B CA 1
ATOM 2235 C C . GLN B 1 42 ? 12.125 -8.227 12.781 1 97.94 42 GLN B C 1
ATOM 2237 O O . GLN B 1 42 ? 11.086 -7.625 13.055 1 97.94 42 GLN B O 1
ATOM 2242 N N . LYS B 1 43 ? 12.344 -9.469 13.156 1 97.88 43 LYS B N 1
ATOM 2243 C CA . LYS B 1 43 ? 11.312 -10.234 13.844 1 97.88 43 LYS B CA 1
ATOM 2244 C C . LYS B 1 43 ? 11.578 -10.289 15.344 1 97.88 43 LYS B C 1
ATOM 2246 O O . LYS B 1 43 ? 10.766 -10.836 16.109 1 97.88 43 LYS B O 1
ATOM 2251 N N . GLU B 1 44 ? 12.656 -9.742 15.711 1 98.31 44 GLU B N 1
ATOM 2252 C CA . GLU B 1 44 ? 12.992 -9.75 17.125 1 98.31 44 GLU B CA 1
ATOM 2253 C C . GLU B 1 44 ? 12.062 -8.836 17.922 1 98.31 44 GLU B C 1
ATOM 2255 O O . GLU B 1 44 ? 11.609 -7.809 17.406 1 98.31 44 GLU B O 1
ATOM 2260 N N . GLU B 1 45 ? 11.906 -9.102 19.188 1 97.81 45 GLU B N 1
ATOM 2261 C CA . GLU B 1 45 ? 10.945 -8.406 20.047 1 97.81 45 GLU B CA 1
ATOM 2262 C C . GLU B 1 45 ? 11.25 -6.918 20.125 1 97.81 45 GLU B C 1
ATOM 2264 O O . GLU B 1 45 ? 10.336 -6.09 20.109 1 97.81 45 GLU B O 1
ATOM 2269 N N . TRP B 1 46 ? 12.523 -6.602 20.281 1 98.12 46 TRP B N 1
ATOM 2270 C CA . TRP B 1 46 ? 12.867 -5.195 20.438 1 98.12 46 TRP B CA 1
ATOM 2271 C C . TRP B 1 46 ? 12.461 -4.391 19.219 1 98.12 46 TRP B C 1
ATOM 2273 O O . TRP B 1 46 ? 12 -3.252 19.328 1 98.12 46 TRP B O 1
ATOM 2283 N N . PHE B 1 47 ? 12.656 -4.996 18.031 1 98.62 47 PHE B N 1
ATOM 2284 C CA . PHE B 1 47 ? 12.32 -4.27 16.812 1 98.62 47 PHE B CA 1
ATOM 2285 C C . PHE B 1 47 ? 10.812 -4.258 16.594 1 98.62 47 PHE B C 1
ATOM 2287 O O . PHE B 1 47 ? 10.258 -3.283 16.078 1 98.62 47 PHE B O 1
ATOM 2294 N N . LEU B 1 48 ? 10.102 -5.301 17 1 98.19 48 LEU B N 1
ATOM 2295 C CA . LEU B 1 48 ? 8.648 -5.375 16.828 1 98.19 48 LEU B CA 1
ATOM 2296 C C . LEU B 1 48 ? 7.957 -4.305 17.672 1 98.19 48 LEU B C 1
ATOM 2298 O O . LEU B 1 48 ? 6.82 -3.926 17.391 1 98.19 48 LEU B O 1
ATOM 2302 N N . LYS B 1 49 ? 8.602 -3.777 18.688 1 97.12 49 LYS B N 1
ATOM 2303 C CA . LYS B 1 49 ? 8.062 -2.67 19.469 1 97.12 49 LYS B CA 1
ATOM 2304 C C . LYS B 1 49 ? 8.125 -1.36 18.688 1 97.12 49 LYS B C 1
ATOM 2306 O O . LYS B 1 49 ? 7.398 -0.414 19 1 97.12 49 LYS B O 1
ATOM 2311 N N . ILE B 1 50 ? 9 -1.328 17.719 1 98.12 50 ILE B N 1
ATOM 2312 C CA . ILE B 1 50 ? 9.164 -0.143 16.891 1 98.12 50 ILE B CA 1
ATOM 2313 C C . ILE B 1 50 ? 8.312 -0.275 15.625 1 98.12 50 ILE B C 1
ATOM 2315 O O . ILE B 1 50 ? 7.621 0.668 15.234 1 98.12 50 ILE B O 1
ATOM 2319 N N . ASN B 1 51 ? 8.352 -1.432 15.055 1 98.44 51 ASN B N 1
ATOM 2320 C CA . ASN B 1 51 ? 7.562 -1.778 13.883 1 98.44 51 ASN B CA 1
ATOM 2321 C C . ASN B 1 51 ? 6.828 -3.104 14.07 1 98.44 51 ASN B C 1
ATOM 2323 O O . ASN B 1 51 ? 7.363 -4.164 13.742 1 98.44 51 ASN B O 1
ATOM 2327 N N . PRO B 1 52 ? 5.598 -3.049 14.383 1 98.06 52 PRO B N 1
ATOM 2328 C CA . PRO B 1 52 ? 4.848 -4.27 14.68 1 98.06 52 PRO B CA 1
ATOM 2329 C C . PRO B 1 52 ? 4.734 -5.203 13.477 1 98.06 52 PRO B C 1
ATOM 2331 O O . PRO B 1 52 ? 4.434 -6.391 13.633 1 98.06 52 PRO B O 1
ATOM 2334 N N . ASN B 1 53 ? 4.953 -4.688 12.32 1 98.38 53 ASN B N 1
ATOM 2335 C CA . ASN B 1 53 ? 4.855 -5.492 11.109 1 98.38 53 ASN B CA 1
ATOM 2336 C C . ASN B 1 53 ? 6.094 -6.363 10.914 1 98.38 53 ASN B C 1
ATOM 2338 O O . ASN B 1 53 ? 6.082 -7.297 10.109 1 98.38 53 ASN B O 1
ATOM 2342 N N . GLY B 1 54 ? 7.191 -6.016 11.641 1 98.31 54 GLY B N 1
ATOM 2343 C CA . GLY B 1 54 ? 8.43 -6.77 11.492 1 98.31 54 GLY B CA 1
ATOM 2344 C C . GLY B 1 54 ? 9.062 -6.617 10.125 1 98.31 54 GLY B C 1
ATOM 2345 O O . GLY B 1 54 ? 9.562 -7.586 9.555 1 98.31 54 GLY B O 1
ATOM 2346 N N . ARG B 1 55 ? 8.922 -5.488 9.547 1 98.12 55 ARG B N 1
ATOM 2347 C CA . ARG B 1 55 ? 9.555 -5.098 8.289 1 98.12 55 ARG B CA 1
ATOM 2348 C C . ARG B 1 55 ? 10.328 -3.789 8.445 1 98.12 55 ARG B C 1
ATOM 2350 O O . ARG B 1 55 ? 10.352 -3.205 9.531 1 98.12 55 ARG B O 1
ATOM 2357 N N . ILE B 1 56 ? 11.07 -3.369 7.512 1 98.31 56 ILE B N 1
ATOM 2358 C CA . ILE B 1 56 ? 11.734 -2.07 7.457 1 98.31 56 ILE B CA 1
ATOM 2359 C C . ILE B 1 56 ? 11.141 -1.231 6.328 1 98.31 56 ILE B C 1
ATOM 2361 O O . ILE B 1 56 ? 10.508 -1.769 5.414 1 98.31 56 ILE B O 1
ATOM 2365 N N . PRO B 1 57 ? 11.242 0.082 6.402 1 98.69 57 PRO B N 1
ATOM 2366 C CA . PRO B 1 57 ? 11.969 0.905 7.375 1 98.69 57 PRO B CA 1
ATOM 2367 C C . PRO B 1 57 ? 11.094 1.332 8.555 1 98.69 57 PRO B C 1
ATOM 2369 O O . PRO B 1 57 ? 9.875 1.173 8.516 1 98.69 57 PRO B O 1
ATOM 2372 N N . ALA B 1 58 ? 11.695 1.762 9.609 1 98.88 58 ALA B N 1
ATOM 2373 C CA . ALA B 1 58 ? 11.086 2.473 10.727 1 98.88 58 ALA B CA 1
ATOM 2374 C C . ALA B 1 58 ? 12.039 3.512 11.305 1 98.88 58 ALA B C 1
ATOM 2376 O O . ALA B 1 58 ? 13.242 3.492 11.016 1 98.88 58 ALA B O 1
ATOM 2377 N N . ILE B 1 59 ? 11.477 4.453 12.07 1 98.94 59 ILE B N 1
ATOM 2378 C CA . ILE B 1 59 ? 12.336 5.395 12.773 1 98.94 59 ILE B CA 1
ATOM 2379 C C . ILE B 1 59 ? 11.867 5.539 14.219 1 98.94 59 ILE B C 1
ATOM 2381 O O . ILE B 1 59 ? 10.711 5.246 14.539 1 98.94 59 ILE B O 1
ATOM 2385 N N . THR B 1 60 ? 12.766 5.91 15.047 1 98.81 60 THR B N 1
ATOM 2386 C CA . THR B 1 60 ? 12.445 6.59 16.297 1 98.81 60 THR B CA 1
ATOM 2387 C C . THR B 1 60 ? 12.906 8.047 16.25 1 98.81 60 THR B C 1
ATOM 2389 O O . THR B 1 60 ? 13.945 8.359 15.672 1 98.81 60 THR B O 1
ATOM 2392 N N . ASP B 1 61 ? 12.211 8.938 16.734 1 98.56 61 ASP B N 1
ATOM 2393 C CA . ASP B 1 61 ? 12.523 10.344 16.953 1 98.56 61 ASP B CA 1
ATOM 2394 C C . ASP B 1 61 ? 12.18 10.758 18.391 1 98.56 61 ASP B C 1
ATOM 2396 O O . ASP B 1 61 ? 11.078 11.227 18.656 1 98.56 61 ASP B O 1
ATOM 2400 N N . GLY B 1 62 ? 13.148 10.695 19.266 1 97.12 62 GLY B N 1
ATOM 2401 C CA . GLY B 1 62 ? 12.828 10.719 20.688 1 97.12 62 GLY B CA 1
ATOM 2402 C C . GLY B 1 62 ? 11.953 9.562 21.125 1 97.12 62 GLY B C 1
ATOM 2403 O O . GLY B 1 62 ? 12.297 8.398 20.891 1 97.12 62 GLY B O 1
ATOM 2404 N N . GLU B 1 63 ? 10.812 9.867 21.609 1 95.38 63 GLU B N 1
ATOM 2405 C CA . GLU B 1 63 ? 9.914 8.836 22.109 1 95.38 63 GLU B CA 1
ATOM 2406 C C . GLU B 1 63 ? 8.969 8.352 21 1 95.38 63 GLU B C 1
ATOM 2408 O O . GLU B 1 63 ? 8.32 7.312 21.156 1 95.38 63 GLU B O 1
ATOM 2413 N N . GLN B 1 64 ? 8.977 9.078 19.969 1 96.62 64 GLN B N 1
ATOM 2414 C CA . GLN B 1 64 ? 8.055 8.75 18.891 1 96.62 64 GLN B CA 1
ATOM 2415 C C . GLN B 1 64 ? 8.664 7.711 17.938 1 96.62 64 GLN B C 1
ATOM 2417 O O . GLN B 1 64 ? 9.812 7.84 17.531 1 96.62 64 GLN B O 1
ATOM 2422 N N . HIS B 1 65 ? 7.961 6.633 17.688 1 97.94 65 HIS B N 1
ATOM 2423 C CA . HIS B 1 65 ? 8.352 5.707 16.625 1 97.94 65 HIS B CA 1
ATOM 2424 C C . HIS B 1 65 ? 7.324 5.68 15.508 1 97.94 65 HIS B C 1
ATOM 2426 O O . HIS B 1 65 ? 6.125 5.82 15.758 1 97.94 65 HIS B O 1
ATOM 2432 N N . VAL B 1 66 ? 7.738 5.582 14.352 1 98.75 66 VAL B N 1
ATOM 2433 C CA . VAL B 1 66 ? 6.902 5.535 13.156 1 98.75 66 VAL B CA 1
ATOM 2434 C C . VAL B 1 66 ? 7.391 4.426 12.227 1 98.75 66 VAL B C 1
ATOM 2436 O O . VAL B 1 66 ? 8.594 4.293 11.992 1 98.75 66 VAL B O 1
ATOM 2439 N N . PHE B 1 67 ? 6.422 3.578 11.766 1 98.62 67 PHE B N 1
ATOM 2440 C CA . PHE B 1 67 ? 6.738 2.539 10.789 1 98.62 67 PHE B CA 1
ATOM 2441 C C . PHE B 1 67 ? 5.98 2.766 9.484 1 98.62 67 PHE B C 1
ATOM 2443 O O . PHE B 1 67 ? 5.227 3.732 9.359 1 98.62 67 PHE B O 1
ATOM 2450 N N . GLU B 1 68 ? 6.215 1.848 8.523 1 98.62 68 GLU B N 1
ATOM 2451 C CA . GLU B 1 68 ? 5.707 1.995 7.164 1 98.62 68 GLU B CA 1
ATOM 2452 C C . GLU B 1 68 ? 6.367 3.17 6.453 1 98.62 68 GLU B C 1
ATOM 2454 O O . GLU B 1 68 ? 6.215 4.32 6.867 1 98.62 68 GLU B O 1
ATOM 2459 N N . SER B 1 69 ? 7.043 2.914 5.352 1 98.75 69 SER B N 1
ATOM 2460 C CA . SER B 1 69 ? 7.906 3.883 4.688 1 98.75 69 SER B CA 1
ATOM 2461 C C . SER B 1 69 ? 7.145 5.156 4.34 1 98.75 69 SER B C 1
ATOM 2463 O O . SER B 1 69 ? 7.641 6.266 4.559 1 98.75 69 SER B O 1
ATOM 2465 N N . GLY B 1 70 ? 5.875 5.02 3.816 1 98.75 70 GLY B N 1
ATOM 2466 C CA . GLY B 1 70 ? 5.082 6.191 3.477 1 98.75 70 GLY B CA 1
ATOM 2467 C C . GLY B 1 70 ? 4.77 7.07 4.676 1 98.75 70 GLY B C 1
ATOM 2468 O O . GLY B 1 70 ? 4.887 8.297 4.602 1 98.75 70 GLY B O 1
ATOM 2469 N N . ALA B 1 71 ? 4.395 6.449 5.777 1 98.88 71 ALA B N 1
ATOM 2470 C CA . ALA B 1 71 ? 4.078 7.18 7 1 98.88 71 ALA B CA 1
ATOM 2471 C C . ALA B 1 71 ? 5.324 7.844 7.582 1 98.88 71 ALA B C 1
ATOM 2473 O O . ALA B 1 71 ? 5.262 8.977 8.07 1 98.88 71 ALA B O 1
ATOM 2474 N N . VAL B 1 72 ? 6.445 7.152 7.523 1 98.88 72 VAL B N 1
ATOM 2475 C CA . VAL B 1 72 ? 7.703 7.691 8.023 1 98.88 72 VAL B CA 1
ATOM 2476 C C . VAL B 1 72 ? 8.07 8.961 7.254 1 98.88 72 VAL B C 1
ATOM 2478 O O . VAL B 1 72 ? 8.414 9.977 7.852 1 98.88 72 VAL B O 1
ATOM 2481 N N . MET B 1 73 ? 7.969 8.859 5.945 1 98.94 73 MET B N 1
ATOM 2482 C CA . MET B 1 73 ? 8.305 10.023 5.129 1 98.94 73 MET B CA 1
ATOM 2483 C C . MET B 1 73 ? 7.375 11.195 5.438 1 98.94 73 MET B C 1
ATOM 2485 O O . MET B 1 73 ? 7.824 12.336 5.562 1 98.94 73 MET B O 1
ATOM 2489 N N . GLN B 1 74 ? 6.098 10.891 5.547 1 98.81 74 GLN B N 1
ATOM 2490 C CA . GLN B 1 74 ? 5.141 11.945 5.855 1 98.81 74 GLN B CA 1
ATOM 2491 C C . GLN B 1 74 ? 5.434 12.578 7.215 1 98.81 74 GLN B C 1
ATOM 2493 O O . GLN B 1 74 ? 5.352 13.797 7.367 1 98.81 74 GLN B O 1
ATOM 2498 N N . TYR B 1 75 ? 5.746 11.758 8.211 1 98.62 75 TYR B N 1
ATOM 2499 C CA . TYR B 1 75 ? 6.125 12.25 9.531 1 98.62 75 TYR B CA 1
ATOM 2500 C C . TYR B 1 75 ? 7.293 13.227 9.43 1 98.62 75 TYR B C 1
ATOM 2502 O O . TYR B 1 75 ? 7.246 14.328 9.984 1 98.62 75 TYR B O 1
ATOM 2510 N N . LEU B 1 76 ? 8.289 12.844 8.719 1 98.75 76 LEU B N 1
ATOM 2511 C CA . LEU B 1 76 ? 9.516 13.625 8.617 1 98.75 76 LEU B CA 1
ATOM 2512 C C . LEU B 1 76 ? 9.242 14.977 7.969 1 98.75 76 LEU B C 1
ATOM 2514 O O . LEU B 1 76 ? 9.703 16.016 8.453 1 98.75 76 LEU B O 1
ATOM 2518 N N . VAL B 1 77 ? 8.469 14.992 6.926 1 98.56 77 VAL B N 1
ATOM 2519 C CA . VAL B 1 77 ? 8.273 16.266 6.23 1 98.56 77 VAL B CA 1
ATOM 2520 C C . VAL B 1 77 ? 7.301 17.141 7.02 1 98.56 77 VAL B C 1
ATOM 2522 O O . VAL B 1 77 ? 7.426 18.359 7.023 1 98.56 77 VAL B O 1
ATOM 2525 N N . ASP B 1 78 ? 6.312 16.5 7.66 1 97.56 78 ASP B N 1
ATOM 2526 C CA . ASP B 1 78 ? 5.395 17.297 8.477 1 97.56 78 ASP B CA 1
ATOM 2527 C C . ASP B 1 78 ? 6.137 18 9.609 1 97.56 78 ASP B C 1
ATOM 2529 O O . ASP B 1 78 ? 5.836 19.156 9.922 1 97.56 78 ASP B O 1
ATOM 2533 N N . LYS B 1 79 ? 7.02 17.359 10.164 1 97.06 79 LYS B N 1
ATOM 2534 C CA . LYS B 1 79 ? 7.664 17.859 11.375 1 97.06 79 LYS B CA 1
ATOM 2535 C C . LYS B 1 79 ? 8.852 18.766 11.031 1 97.06 79 LYS B C 1
ATOM 2537 O O . LYS B 1 79 ? 9.094 19.766 11.695 1 97.06 79 LYS B O 1
ATOM 2542 N N . TYR B 1 80 ? 9.578 18.453 9.945 1 97.81 80 TYR B N 1
ATOM 2543 C CA . TYR B 1 80 ? 10.891 19.062 9.812 1 97.81 80 TYR B CA 1
ATOM 2544 C C . TYR B 1 80 ? 10.992 19.859 8.516 1 97.81 80 TYR B C 1
ATOM 2546 O O . TYR B 1 80 ? 11.914 20.672 8.352 1 97.81 80 TYR B O 1
ATOM 2554 N N . ASP B 1 81 ? 10.125 19.578 7.543 1 97.81 81 ASP B N 1
ATOM 2555 C CA . ASP B 1 81 ? 10.164 20.312 6.289 1 97.81 81 ASP B CA 1
ATOM 2556 C C . ASP B 1 81 ? 9.414 21.641 6.414 1 97.81 81 ASP B C 1
ATOM 2558 O O . ASP B 1 81 ? 8.461 21.891 5.668 1 97.81 81 ASP B O 1
ATOM 2562 N N . THR B 1 82 ? 9.852 22.5 7.18 1 95.12 82 THR B N 1
ATOM 2563 C CA . THR B 1 82 ? 9.156 23.734 7.547 1 95.12 82 THR B CA 1
ATOM 2564 C C . THR B 1 82 ? 9.062 24.672 6.352 1 95.12 82 THR B C 1
ATOM 2566 O O . THR B 1 82 ? 8.141 25.484 6.266 1 95.12 82 THR B O 1
ATOM 2569 N N . GLU B 1 83 ? 9.898 24.562 5.422 1 96.38 83 GLU B N 1
ATOM 2570 C CA . GLU B 1 83 ? 9.906 25.438 4.254 1 96.38 83 GLU B CA 1
ATOM 2571 C C . GLU B 1 83 ? 9.164 24.797 3.082 1 96.38 83 GLU B C 1
ATOM 2573 O O . GLU B 1 83 ? 9.062 25.375 2.006 1 96.38 83 GLU B O 1
ATOM 2578 N N . ARG B 1 84 ? 8.734 23.594 3.264 1 97.38 84 ARG B N 1
ATOM 2579 C CA . ARG B 1 84 ? 7.965 22.859 2.266 1 97.38 84 ARG B CA 1
ATOM 2580 C C . ARG B 1 84 ? 8.766 22.672 0.986 1 97.38 84 ARG B C 1
ATOM 2582 O O . ARG B 1 84 ? 8.258 22.891 -0.114 1 97.38 84 ARG B O 1
ATOM 2589 N N . LYS B 1 85 ? 9.969 22.266 1.196 1 96.81 85 LYS B N 1
ATOM 2590 C CA . LYS B 1 85 ? 10.859 22.016 0.069 1 96.81 85 LYS B CA 1
ATOM 2591 C C . LYS B 1 85 ? 10.547 20.688 -0.595 1 96.81 85 LYS B C 1
ATOM 2593 O O . LYS B 1 85 ? 10.742 20.516 -1.801 1 96.81 85 LYS B O 1
ATOM 2598 N N . LEU B 1 86 ? 10.078 19.781 0.237 1 98 86 LEU B N 1
ATOM 2599 C CA . LEU B 1 86 ? 9.914 18.391 -0.206 1 98 86 LEU B CA 1
ATOM 2600 C C . LEU B 1 86 ? 8.469 17.938 -0.033 1 98 86 LEU B C 1
ATOM 2602 O O . LEU B 1 86 ? 8.18 16.734 -0.096 1 98 86 LEU B O 1
ATOM 2606 N N . SER B 1 87 ? 7.574 18.828 0.286 1 98.62 87 SER B N 1
ATOM 2607 C CA . SER B 1 87 ? 6.195 18.453 0.581 1 98.62 87 SER B CA 1
ATOM 2608 C C . SER B 1 87 ? 5.246 19.625 0.401 1 98.62 87 SER B C 1
ATOM 2610 O O . SER B 1 87 ? 5.688 20.781 0.307 1 98.62 87 SER B O 1
ATOM 2612 N N . TYR B 1 88 ? 4.02 19.359 0.202 1 98 88 TYR B N 1
ATOM 2613 C CA . TYR B 1 88 ? 2.977 20.375 0.21 1 98 88 TYR B CA 1
ATOM 2614 C C . TYR B 1 88 ? 2.34 20.5 1.59 1 98 88 TYR B C 1
ATOM 2616 O O . TYR B 1 88 ? 2.344 19.531 2.367 1 98 88 TYR B O 1
ATOM 2624 N N . ALA B 1 89 ? 1.803 21.656 1.895 1 96.12 89 ALA B N 1
ATOM 2625 C CA . ALA B 1 89 ? 1.198 21.922 3.199 1 96.12 89 ALA B CA 1
ATOM 2626 C C . ALA B 1 89 ? -0.098 21.125 3.369 1 96.12 89 ALA B C 1
ATOM 2628 O O . ALA B 1 89 ? -0.909 21.047 2.443 1 96.12 89 ALA B O 1
ATOM 2629 N N . PRO B 1 90 ? -0.284 20.547 4.582 1 94.19 90 PRO B N 1
ATOM 2630 C CA . PRO B 1 90 ? -1.549 19.844 4.824 1 94.19 90 PRO B CA 1
ATOM 2631 C C . PRO B 1 90 ? -2.77 20.734 4.562 1 94.19 90 PRO B C 1
ATOM 2633 O O . PRO B 1 90 ? -2.76 21.922 4.898 1 94.19 90 PRO B O 1
ATOM 2636 N N . GLY B 1 91 ? -3.766 20.141 3.953 1 93.19 91 GLY B N 1
ATOM 2637 C CA . GLY B 1 91 ? -5.004 20.859 3.705 1 93.19 91 GLY B CA 1
ATOM 2638 C C . GLY B 1 91 ? -5.078 21.453 2.311 1 93.19 91 GLY B C 1
ATOM 2639 O O . GLY B 1 91 ? -6.156 21.828 1.85 1 93.19 91 GLY B O 1
ATOM 2640 N N . THR B 1 92 ? -3.947 21.609 1.629 1 96.25 92 THR B N 1
ATOM 2641 C CA . THR B 1 92 ? -3.955 22.109 0.261 1 96.25 92 THR B CA 1
ATOM 2642 C C . THR B 1 92 ? -4.309 21 -0.725 1 96.25 92 THR B C 1
ATOM 2644 O O . THR B 1 92 ? -4.125 19.812 -0.428 1 96.25 92 THR B O 1
ATOM 2647 N N . PRO B 1 93 ? -4.859 21.344 -1.884 1 96.81 93 PRO B N 1
ATOM 2648 C CA . PRO B 1 93 ? -5.156 20.328 -2.904 1 96.81 93 PRO B CA 1
ATOM 2649 C C . PRO B 1 93 ? -3.934 19.5 -3.287 1 96.81 93 PRO B C 1
ATOM 2651 O O . PRO B 1 93 ? -4.035 18.281 -3.451 1 96.81 93 PRO B O 1
ATOM 2654 N N . GLU B 1 94 ? -2.799 20.109 -3.379 1 97.56 94 GLU B N 1
ATOM 2655 C CA . GLU B 1 94 ? -1.574 19.438 -3.793 1 97.56 94 GLU B CA 1
ATOM 2656 C C . GLU B 1 94 ? -1.111 18.438 -2.734 1 97.56 94 GLU B C 1
ATOM 2658 O O . GLU B 1 94 ? -0.527 17.406 -3.064 1 97.56 94 GLU B O 1
ATOM 2663 N N . TYR B 1 95 ? -1.409 18.781 -1.487 1 97.81 95 TYR B N 1
ATOM 2664 C CA . TYR B 1 95 ? -1.071 17.859 -0.411 1 97.81 95 TYR B CA 1
ATOM 2665 C C . TYR B 1 95 ? -1.749 16.516 -0.617 1 97.81 95 TYR B C 1
ATOM 2667 O O . TYR B 1 95 ? -1.118 15.461 -0.466 1 97.81 95 TYR B O 1
ATOM 2675 N N . TYR B 1 96 ? -2.959 16.531 -0.99 1 98.5 96 TYR B N 1
ATOM 2676 C CA . TYR B 1 96 ? -3.701 15.273 -1.135 1 98.5 96 TYR B CA 1
ATOM 2677 C C . TYR B 1 96 ? -3.318 14.562 -2.424 1 98.5 96 TYR B C 1
ATOM 2679 O O . TYR B 1 96 ? -3.342 13.328 -2.49 1 98.5 96 TYR B O 1
ATOM 2687 N N . THR B 1 97 ? -2.953 15.328 -3.457 1 98.56 97 THR B N 1
ATOM 2688 C CA . THR B 1 97 ? -2.367 14.703 -4.637 1 98.56 97 THR B CA 1
ATOM 2689 C C . THR B 1 97 ? -1.072 13.977 -4.277 1 98.56 97 THR B C 1
ATOM 2691 O O . THR B 1 97 ? -0.852 12.844 -4.703 1 98.56 97 THR B O 1
ATOM 2694 N N . GLN B 1 98 ? -0.252 14.633 -3.508 1 98.81 98 GLN B N 1
ATOM 2695 C CA . GLN B 1 98 ? 0.986 14.031 -3.023 1 98.81 98 GLN B CA 1
ATOM 2696 C C . GLN B 1 98 ? 0.708 12.75 -2.24 1 98.81 98 GLN B C 1
ATOM 2698 O O . GLN B 1 98 ? 1.33 11.719 -2.488 1 98.81 98 GLN B O 1
ATOM 2703 N N . LEU B 1 99 ? -0.25 12.859 -1.361 1 98.81 99 LEU B N 1
ATOM 2704 C CA . LEU B 1 99 ? -0.609 11.719 -0.529 1 98.81 99 LEU B CA 1
ATOM 2705 C C . LEU B 1 99 ? -1.131 10.57 -1.382 1 98.81 99 LEU B C 1
ATOM 2707 O O . LEU B 1 99 ? -0.803 9.406 -1.132 1 98.81 99 LEU B O 1
ATOM 2711 N N . ALA B 1 100 ? -1.893 10.875 -2.371 1 98.88 100 ALA B N 1
ATOM 2712 C CA . ALA B 1 100 ? -2.432 9.859 -3.273 1 98.88 100 ALA B CA 1
ATOM 2713 C C . ALA B 1 100 ? -1.312 9.125 -4 1 98.88 100 ALA B C 1
ATOM 2715 O O . ALA B 1 100 ? -1.333 7.895 -4.102 1 98.88 100 ALA B O 1
ATOM 2716 N N . TRP B 1 101 ? -0.351 9.852 -4.453 1 98.94 101 TRP B N 1
ATOM 2717 C CA . TRP B 1 101 ? 0.746 9.227 -5.188 1 98.94 101 TRP B CA 1
ATOM 2718 C C . TRP B 1 101 ? 1.627 8.406 -4.25 1 98.94 101 TRP B C 1
ATOM 2720 O O . TRP B 1 101 ? 2.172 7.371 -4.648 1 98.94 101 TRP B O 1
ATOM 2730 N N . VAL B 1 102 ? 1.802 8.883 -2.998 1 98.94 102 VAL B N 1
ATOM 2731 C CA . VAL B 1 102 ? 2.525 8.07 -2.021 1 98.94 102 VAL B CA 1
ATOM 2732 C C . VAL B 1 102 ? 1.766 6.773 -1.759 1 98.94 102 VAL B C 1
ATOM 2734 O O . VAL B 1 102 ? 2.357 5.691 -1.753 1 98.94 102 VAL B O 1
ATOM 2737 N N . MET B 1 103 ? 0.47 6.867 -1.607 1 98.81 103 MET B N 1
ATOM 2738 C CA . MET B 1 103 ? -0.357 5.688 -1.373 1 98.81 103 MET B CA 1
ATOM 2739 C C . MET B 1 103 ? -0.359 4.773 -2.594 1 98.81 103 MET B C 1
ATOM 2741 O O . MET B 1 103 ? -0.344 3.549 -2.459 1 98.81 103 MET B O 1
ATOM 2745 N N . TRP B 1 104 ? -0.4 5.387 -3.785 1 98.88 104 TRP B N 1
ATOM 2746 C CA . TRP B 1 104 ? -0.323 4.641 -5.035 1 98.88 104 TRP B CA 1
ATOM 2747 C C . TRP B 1 104 ? 0.952 3.805 -5.094 1 98.88 104 TRP B C 1
ATOM 2749 O O . TRP B 1 104 ? 0.916 2.629 -5.469 1 98.88 104 TRP B O 1
ATOM 2759 N N . GLN B 1 105 ? 2.023 4.469 -4.719 1 98.94 105 GLN B N 1
ATOM 2760 C CA . GLN B 1 105 ? 3.299 3.762 -4.703 1 98.94 105 GLN B CA 1
ATOM 2761 C C . GLN B 1 105 ? 3.281 2.615 -3.697 1 98.94 105 GLN B C 1
ATOM 2763 O O . GLN B 1 105 ? 3.684 1.495 -4.016 1 98.94 105 GLN B O 1
ATOM 2768 N N . VAL B 1 106 ? 2.832 2.855 -2.434 1 98.62 106 VAL B N 1
ATOM 2769 C CA . VAL B 1 106 ? 2.885 1.886 -1.345 1 98.62 106 VAL B CA 1
ATOM 2770 C C . VAL B 1 106 ? 1.919 0.737 -1.628 1 98.62 106 VAL B C 1
ATOM 2772 O O . VAL B 1 106 ? 2.189 -0.412 -1.272 1 98.62 106 VAL B O 1
ATOM 2775 N N . GLY B 1 107 ? 0.862 1.02 -2.309 1 98.56 107 GLY B N 1
ATOM 2776 C CA . GLY B 1 107 ? -0.183 0.028 -2.508 1 98.56 107 GLY B CA 1
ATOM 2777 C C . GLY B 1 107 ? -0.115 -0.644 -3.867 1 98.56 107 GLY B C 1
ATOM 2778 O O . GLY B 1 107 ? -0.752 -1.676 -4.086 1 98.56 107 GLY B O 1
ATOM 2779 N N . GLY B 1 108 ? 0.615 -0.078 -4.816 1 98.62 108 GLY B N 1
ATOM 2780 C CA . GLY B 1 108 ? 0.625 -0.556 -6.191 1 98.62 108 GLY B CA 1
ATOM 2781 C C . GLY B 1 108 ? 2.02 -0.863 -6.703 1 98.62 108 GLY B C 1
ATOM 2782 O O . GLY B 1 108 ? 2.42 -2.027 -6.77 1 98.62 108 GLY B O 1
ATOM 2783 N N . LEU B 1 109 ? 2.807 0.175 -6.883 1 98.88 109 LEU B N 1
ATOM 2784 C CA . LEU B 1 109 ? 4.125 0.04 -7.492 1 98.88 109 LEU B CA 1
ATOM 2785 C C . LEU B 1 109 ? 5.016 -0.875 -6.66 1 98.88 109 LEU B C 1
ATOM 2787 O O . LEU B 1 109 ? 5.59 -1.834 -7.184 1 98.88 109 LEU B O 1
ATOM 2791 N N . GLY B 1 110 ? 5.082 -0.614 -5.371 1 98.56 110 GLY B N 1
ATOM 2792 C CA . GLY B 1 110 ? 5.953 -1.378 -4.488 1 98.56 110 GLY B CA 1
ATOM 2793 C C . GLY B 1 110 ? 5.605 -2.854 -4.441 1 98.56 110 GLY B C 1
ATOM 2794 O O . GLY B 1 110 ? 6.418 -3.699 -4.824 1 98.56 110 GLY B O 1
ATOM 2795 N N . PRO B 1 111 ? 4.383 -3.152 -4.035 1 98.62 111 PRO B N 1
ATOM 2796 C CA . PRO B 1 111 ? 4 -4.559 -3.889 1 98.62 111 PRO B CA 1
ATOM 2797 C C . PRO B 1 111 ? 4.09 -5.336 -5.199 1 98.62 111 PRO B C 1
ATOM 2799 O O . PRO B 1 111 ? 4.59 -6.465 -5.223 1 98.62 111 PRO B O 1
ATOM 2802 N N . MET B 1 112 ? 3.695 -4.762 -6.328 1 98.69 112 MET B N 1
ATOM 2803 C CA . MET B 1 112 ? 3.65 -5.5 -7.586 1 98.69 112 MET B CA 1
ATOM 2804 C C . MET B 1 112 ? 5.055 -5.711 -8.141 1 98.69 112 MET B C 1
ATOM 2806 O O . MET B 1 112 ? 5.387 -6.805 -8.602 1 98.69 112 MET B O 1
ATOM 2810 N N . GLN B 1 113 ? 5.824 -4.68 -8.125 1 98.75 113 GLN B N 1
ATOM 2811 C CA . GLN B 1 113 ? 7.203 -4.855 -8.57 1 98.75 113 GLN B CA 1
ATOM 2812 C C . GLN B 1 113 ? 7.973 -5.777 -7.629 1 98.75 113 GLN B C 1
ATOM 2814 O O . GLN B 1 113 ? 8.852 -6.527 -8.062 1 98.75 113 GLN B O 1
ATOM 2819 N N . GLY B 1 114 ? 7.652 -5.672 -6.312 1 98.25 114 GLY B N 1
ATOM 2820 C CA . GLY B 1 114 ? 8.234 -6.621 -5.371 1 98.25 114 GLY B CA 1
ATOM 2821 C C . GLY B 1 114 ? 7.91 -8.062 -5.707 1 98.25 114 GLY B C 1
ATOM 2822 O O . GLY B 1 114 ? 8.781 -8.93 -5.625 1 98.25 114 GLY B O 1
ATOM 2823 N N . GLN B 1 115 ? 6.699 -8.367 -6.074 1 98.44 115 GLN B N 1
ATOM 2824 C CA . GLN B 1 115 ? 6.32 -9.711 -6.484 1 98.44 115 GLN B CA 1
ATOM 2825 C C . GLN B 1 115 ? 7.039 -10.125 -7.766 1 98.44 115 GLN B C 1
ATOM 2827 O O . GLN B 1 115 ? 7.469 -11.273 -7.902 1 98.44 115 GLN B O 1
ATOM 2832 N N . ALA B 1 116 ? 7.137 -9.203 -8.727 1 98.31 116 ALA B N 1
ATOM 2833 C CA . ALA B 1 116 ? 7.879 -9.508 -9.945 1 98.31 116 ALA B CA 1
ATOM 2834 C C . ALA B 1 116 ? 9.297 -9.961 -9.625 1 98.31 116 ALA B C 1
ATOM 2836 O O . ALA B 1 116 ? 9.75 -10.992 -10.125 1 98.31 116 ALA B O 1
ATOM 2837 N N . GLN B 1 117 ? 9.961 -9.234 -8.758 1 97.62 117 GLN B N 1
ATOM 2838 C CA . GLN B 1 117 ? 11.328 -9.562 -8.367 1 97.62 117 GLN B CA 1
ATOM 2839 C C . GLN B 1 117 ? 11.383 -10.898 -7.633 1 97.62 117 GLN B C 1
ATOM 2841 O O . GLN B 1 117 ? 12.297 -11.695 -7.848 1 97.62 117 GLN B O 1
ATOM 2846 N N . PHE B 1 118 ? 10.422 -11.195 -6.77 1 97.56 118 PHE B N 1
ATOM 2847 C CA . PHE B 1 118 ? 10.383 -12.445 -6.027 1 97.56 118 PHE B CA 1
ATOM 2848 C C . PHE B 1 118 ? 10.32 -13.633 -6.98 1 97.56 118 PHE B C 1
ATOM 2850 O O . PHE B 1 118 ? 11.086 -14.594 -6.832 1 97.56 118 PHE B O 1
ATOM 2857 N N . PHE B 1 119 ? 9.461 -13.562 -7.969 1 97.06 119 PHE B N 1
ATOM 2858 C CA . PHE B 1 119 ? 9.242 -14.711 -8.836 1 97.06 119 PHE B CA 1
ATOM 2859 C C . PHE B 1 119 ? 10.391 -14.852 -9.836 1 97.06 119 PHE B C 1
ATOM 2861 O O . PHE B 1 119 ? 10.641 -15.945 -10.344 1 97.06 119 PHE B O 1
ATOM 2868 N N . VAL B 1 120 ? 11.109 -13.758 -10.047 1 96.62 120 VAL B N 1
ATOM 2869 C CA . VAL B 1 120 ? 12.234 -13.82 -10.977 1 96.62 120 VAL B CA 1
ATOM 2870 C C . VAL B 1 120 ? 13.484 -14.312 -10.25 1 96.62 120 VAL B C 1
ATOM 2872 O O . VAL B 1 120 ? 14.289 -15.047 -10.82 1 96.62 120 VAL B O 1
ATOM 2875 N N . PHE B 1 121 ? 13.555 -14.016 -8.891 1 96.62 121 PHE B N 1
ATOM 2876 C CA . PHE B 1 121 ? 14.867 -14.211 -8.297 1 96.62 121 PHE B CA 1
ATOM 2877 C C . PHE B 1 121 ? 14.781 -15.148 -7.094 1 96.62 121 PHE B C 1
ATOM 2879 O O . PHE B 1 121 ? 15.781 -15.758 -6.699 1 96.62 121 PHE B O 1
ATOM 2886 N N . PHE B 1 122 ? 13.617 -15.289 -6.469 1 95.88 122 PHE B N 1
ATOM 2887 C CA . PHE B 1 122 ? 13.695 -15.844 -5.121 1 95.88 122 PHE B CA 1
ATOM 2888 C C . PHE B 1 122 ? 12.695 -16.984 -4.945 1 95.88 122 PHE B C 1
ATOM 2890 O O . PHE B 1 122 ? 12.789 -17.75 -3.99 1 95.88 122 PHE B O 1
ATOM 2897 N N . ALA B 1 123 ? 11.695 -17.078 -5.848 1 95.69 123 ALA B N 1
ATOM 2898 C CA . ALA B 1 123 ? 10.727 -18.156 -5.703 1 95.69 123 ALA B CA 1
ATOM 2899 C C . ALA B 1 123 ? 11.406 -19.531 -5.773 1 95.69 123 ALA B C 1
ATOM 2901 O O . ALA B 1 123 ? 12.375 -19.703 -6.508 1 95.69 123 ALA B O 1
ATOM 2902 N N . SER B 1 124 ? 10.859 -20.453 -5.043 1 93.88 124 SER B N 1
ATOM 2903 C CA . SER B 1 124 ? 11.414 -21.797 -5.062 1 93.88 124 SER B CA 1
ATOM 2904 C C . SER B 1 124 ? 10.945 -22.578 -6.285 1 93.88 124 SER B C 1
ATOM 2906 O O . SER B 1 124 ? 11.422 -23.688 -6.551 1 93.88 124 SER B O 1
ATOM 2908 N N . VAL B 1 125 ? 10.047 -22.016 -7.039 1 93.31 125 VAL B N 1
ATOM 2909 C CA . VAL B 1 125 ? 9.484 -22.641 -8.234 1 93.31 125 VAL B CA 1
ATOM 2910 C C . VAL B 1 125 ? 9.664 -21.688 -9.43 1 93.31 125 VAL B C 1
ATOM 2912 O O . VAL B 1 125 ? 9.914 -20.5 -9.25 1 93.31 125 VAL B O 1
ATOM 2915 N N . ARG B 1 126 ? 9.602 -22.297 -10.609 1 93.94 126 ARG B N 1
ATOM 2916 C CA . ARG B 1 126 ? 9.461 -21.453 -11.805 1 93.94 126 ARG B CA 1
ATOM 2917 C C . ARG B 1 126 ? 7.996 -21.344 -12.211 1 93.94 126 ARG B C 1
ATOM 2919 O O . ARG B 1 126 ? 7.289 -22.344 -12.32 1 93.94 126 ARG B O 1
ATOM 2926 N N . SER B 1 127 ? 7.473 -20.188 -12.328 1 94.44 127 SER B N 1
ATOM 2927 C CA . SER B 1 127 ? 6.133 -19.906 -12.828 1 94.44 127 SER B CA 1
ATOM 2928 C C . SER B 1 127 ? 6.16 -18.828 -13.898 1 94.44 127 SER B C 1
ATOM 2930 O O . SER B 1 127 ? 6.258 -17.641 -13.578 1 94.44 127 SER B O 1
ATOM 2932 N N . ASP B 1 128 ? 5.98 -19.25 -15.148 1 94.25 128 ASP B N 1
ATOM 2933 C CA . ASP B 1 128 ? 5.926 -18.25 -16.219 1 94.25 128 ASP B CA 1
ATOM 2934 C C . ASP B 1 128 ? 4.695 -17.359 -16.078 1 94.25 128 ASP B C 1
ATOM 2936 O O . ASP B 1 128 ? 4.742 -16.172 -16.406 1 94.25 128 ASP B O 1
ATOM 2940 N N . PHE B 1 129 ? 3.627 -17.984 -15.586 1 95 129 PHE B N 1
ATOM 2941 C CA . PHE B 1 129 ? 2.393 -17.234 -15.367 1 95 129 PHE B CA 1
ATOM 2942 C C . PHE B 1 129 ? 2.615 -16.094 -14.391 1 95 129 PHE B C 1
ATOM 2944 O O . PHE B 1 129 ? 2.227 -14.961 -14.656 1 95 129 PHE B O 1
ATOM 2951 N N . CYS B 1 130 ? 3.295 -16.359 -13.281 1 96 130 CYS B N 1
ATOM 2952 C CA . CYS B 1 130 ? 3.48 -15.344 -12.242 1 96 130 CYS B CA 1
ATOM 2953 C C . CYS B 1 130 ? 4.512 -14.305 -12.672 1 96 130 CYS B C 1
ATOM 2955 O O . CYS B 1 130 ? 4.348 -13.117 -12.406 1 96 130 CYS B O 1
ATOM 2957 N N . ILE B 1 131 ? 5.609 -14.766 -13.281 1 96.25 131 ILE B N 1
ATOM 2958 C CA . ILE B 1 131 ? 6.598 -13.828 -13.797 1 96.25 131 ILE B CA 1
ATOM 2959 C C . ILE B 1 131 ? 5.926 -12.844 -14.758 1 96.25 131 ILE B C 1
ATOM 2961 O O . ILE B 1 131 ? 6.098 -11.625 -14.633 1 96.25 131 ILE B O 1
ATOM 2965 N N . GLU B 1 132 ? 5.117 -13.352 -15.672 1 96.44 132 GLU B N 1
ATOM 2966 C CA . GLU B 1 132 ? 4.41 -12.492 -16.625 1 96.44 132 GLU B CA 1
ATOM 2967 C C . GLU B 1 132 ? 3.412 -11.586 -15.914 1 96.44 132 GLU B C 1
ATOM 2969 O O . GLU B 1 132 ? 3.363 -10.383 -16.188 1 96.44 132 GLU B O 1
ATOM 2974 N N . ARG B 1 133 ? 2.588 -12.141 -15.047 1 97.19 133 ARG B N 1
ATOM 2975 C CA . ARG B 1 133 ? 1.545 -11.391 -14.352 1 97.19 133 ARG B CA 1
ATOM 2976 C C . ARG B 1 133 ? 2.123 -10.164 -13.664 1 97.19 133 ARG B C 1
ATOM 2978 O O . ARG B 1 133 ? 1.641 -9.047 -13.875 1 97.19 133 ARG B O 1
ATOM 2985 N N . TYR B 1 134 ? 3.18 -10.359 -12.961 1 98.19 134 TYR B N 1
ATOM 2986 C CA . TYR B 1 134 ? 3.658 -9.273 -12.117 1 98.19 134 TYR B CA 1
ATOM 2987 C C . TYR B 1 134 ? 4.566 -8.336 -12.898 1 98.19 134 TYR B C 1
ATOM 2989 O O . TYR B 1 134 ? 4.602 -7.129 -12.633 1 98.19 134 TYR B O 1
ATOM 2997 N N . THR B 1 135 ? 5.32 -8.852 -13.836 1 98.12 135 THR B N 1
ATOM 2998 C CA . THR B 1 135 ? 6.109 -7.973 -14.688 1 98.12 135 THR B CA 1
ATOM 2999 C C . THR B 1 135 ? 5.199 -7.09 -15.539 1 98.12 135 THR B C 1
ATOM 3001 O O . THR B 1 135 ? 5.441 -5.887 -15.672 1 98.12 135 THR B O 1
ATOM 3004 N N . GLU B 1 136 ? 4.129 -7.637 -16.078 1 98.25 136 GLU B N 1
ATOM 3005 C CA . GLU B 1 136 ? 3.209 -6.855 -16.891 1 98.25 136 GLU B CA 1
ATOM 3006 C C . GLU B 1 136 ? 2.445 -5.84 -16.047 1 98.25 136 GLU B C 1
ATOM 3008 O O . GLU B 1 136 ? 2.164 -4.73 -16.516 1 98.25 136 GLU B O 1
ATOM 3013 N N . GLU B 1 137 ? 2.07 -6.25 -14.875 1 98.56 137 GLU B N 1
ATOM 3014 C CA . GLU B 1 137 ? 1.439 -5.266 -14 1 98.56 137 GLU B CA 1
ATOM 3015 C C . GLU B 1 137 ? 2.396 -4.125 -13.672 1 98.56 137 GLU B C 1
ATOM 3017 O O . GLU B 1 137 ? 1.982 -2.965 -13.594 1 98.56 137 GLU B O 1
ATOM 3022 N N . THR B 1 138 ? 3.658 -4.402 -13.438 1 98.75 138 THR B N 1
ATOM 3023 C CA . THR B 1 138 ? 4.652 -3.361 -13.195 1 98.75 138 THR B CA 1
ATOM 3024 C C . THR B 1 138 ? 4.766 -2.434 -14.406 1 98.75 138 THR B C 1
ATOM 3026 O O . THR B 1 138 ? 4.801 -1.211 -14.25 1 98.75 138 THR B O 1
ATOM 3029 N N . ARG B 1 139 ? 4.75 -3.006 -15.555 1 98.69 139 ARG B N 1
ATOM 3030 C CA . ARG B 1 139 ? 4.785 -2.203 -16.781 1 98.69 139 ARG B CA 1
ATOM 3031 C C . ARG B 1 139 ? 3.568 -1.288 -16.859 1 98.69 139 ARG B C 1
ATOM 3033 O O . ARG B 1 139 ? 3.688 -0.122 -17.25 1 98.69 139 ARG B O 1
ATOM 3040 N N . ARG B 1 140 ? 2.453 -1.848 -16.531 1 98.62 140 ARG B N 1
ATOM 3041 C CA . ARG B 1 140 ? 1.244 -1.031 -16.516 1 98.62 140 ARG B CA 1
ATOM 3042 C C . ARG B 1 140 ? 1.394 0.15 -15.562 1 98.62 140 ARG B C 1
ATOM 3044 O O . ARG B 1 140 ? 1.007 1.273 -15.891 1 98.62 140 ARG B O 1
ATOM 3051 N N . LEU B 1 141 ? 1.941 -0.067 -14.438 1 98.88 141 LEU B N 1
ATOM 3052 C CA . LEU B 1 141 ? 2.135 0.986 -13.453 1 98.88 141 LEU B CA 1
ATOM 3053 C C . LEU B 1 141 ? 3.135 2.025 -13.945 1 98.88 141 LEU B C 1
ATOM 3055 O O . LEU B 1 141 ? 2.975 3.221 -13.688 1 98.88 141 LEU B O 1
ATOM 3059 N N . TYR B 1 142 ? 4.16 1.593 -14.641 1 98.88 142 TYR B N 1
ATOM 3060 C CA . TYR B 1 142 ? 5.078 2.535 -15.273 1 98.88 142 TYR B CA 1
ATOM 3061 C C . TYR B 1 142 ? 4.355 3.4 -16.297 1 98.88 142 TYR B C 1
ATOM 3063 O O . TYR B 1 142 ? 4.656 4.59 -16.438 1 98.88 142 TYR B O 1
ATOM 3071 N N . SER B 1 143 ? 3.418 2.828 -16.969 1 98.88 143 SER B N 1
ATOM 3072 C CA . SER B 1 143 ? 2.633 3.6 -17.938 1 98.88 143 SER B CA 1
ATOM 3073 C C . SER B 1 143 ? 1.769 4.641 -17.234 1 98.88 143 SER B C 1
ATOM 3075 O O . SER B 1 143 ? 1.526 5.723 -17.766 1 98.88 143 SER B O 1
ATOM 3077 N N . VAL B 1 144 ? 1.304 4.324 -16.078 1 98.88 144 VAL B N 1
ATOM 3078 C CA . VAL B 1 144 ? 0.565 5.301 -15.281 1 98.88 144 VAL B CA 1
ATOM 3079 C C . VAL B 1 144 ? 1.471 6.48 -14.945 1 98.88 144 VAL B C 1
ATOM 3081 O O . VAL B 1 144 ? 1.074 7.641 -15.102 1 98.88 144 VAL B O 1
ATOM 3084 N N . MET B 1 145 ? 2.67 6.199 -14.477 1 98.94 145 MET B N 1
ATOM 3085 C CA . MET B 1 145 ? 3.629 7.262 -14.188 1 98.94 145 MET B CA 1
ATOM 3086 C C . MET B 1 145 ? 3.951 8.062 -15.445 1 98.94 145 MET B C 1
ATOM 3088 O O . MET B 1 145 ? 4.027 9.289 -15.406 1 98.94 145 MET B O 1
ATOM 3092 N N . GLU B 1 146 ? 4.168 7.297 -16.516 1 98.88 146 GLU B N 1
ATOM 3093 C CA . GLU B 1 146 ? 4.473 7.938 -17.781 1 98.88 146 GLU B CA 1
ATOM 3094 C C . GLU B 1 146 ? 3.404 8.961 -18.156 1 98.88 146 GLU B C 1
ATOM 3096 O O . GLU B 1 146 ? 3.725 10.102 -18.5 1 98.88 146 GLU B O 1
ATOM 3101 N N . ALA B 1 147 ? 2.178 8.562 -18.094 1 98.75 147 ALA B N 1
ATOM 3102 C CA . ALA B 1 147 ? 1.072 9.453 -18.453 1 98.75 147 ALA B CA 1
ATOM 3103 C C . ALA B 1 147 ? 1.046 10.68 -17.531 1 98.75 147 ALA B C 1
ATOM 3105 O O . ALA B 1 147 ? 0.862 11.805 -18 1 98.75 147 ALA B O 1
ATOM 3106 N N . ARG B 1 148 ? 1.231 10.492 -16.266 1 98.69 148 ARG B N 1
ATOM 3107 C CA . ARG B 1 148 ? 1.242 11.586 -15.305 1 98.69 148 ARG B CA 1
ATOM 3108 C C . ARG B 1 148 ? 2.383 12.555 -15.594 1 98.69 148 ARG B C 1
ATOM 3110 O O . ARG B 1 148 ? 2.188 13.773 -15.586 1 98.69 148 ARG B O 1
ATOM 3117 N N . LEU B 1 149 ? 3.529 12.047 -15.867 1 98.81 149 LEU B N 1
ATOM 3118 C CA . LEU B 1 149 ? 4.746 12.844 -15.992 1 98.81 149 LEU B CA 1
ATOM 3119 C C . LEU B 1 149 ? 4.793 13.555 -17.344 1 98.81 149 LEU B C 1
ATOM 3121 O O . LEU B 1 149 ? 5.594 14.469 -17.547 1 98.81 149 LEU B O 1
ATOM 3125 N N . GLN B 1 150 ? 3.967 13.133 -18.219 1 98.5 150 GLN B N 1
ATOM 3126 C CA . GLN B 1 150 ? 3.789 13.891 -19.453 1 98.5 150 GLN B CA 1
ATOM 3127 C C . GLN B 1 150 ? 3.055 15.203 -19.203 1 98.5 150 GLN B C 1
ATOM 3129 O O . GLN B 1 150 ? 3.203 16.156 -19.953 1 98.5 150 GLN B O 1
ATOM 3134 N N . GLU B 1 151 ? 2.346 15.266 -18.125 1 97.31 151 GLU B N 1
ATOM 3135 C CA . GLU B 1 151 ? 1.485 16.406 -17.844 1 97.31 151 GLU B CA 1
ATOM 3136 C C . GLU B 1 151 ? 2.051 17.266 -16.719 1 97.31 151 GLU B C 1
ATOM 3138 O O . GLU B 1 151 ? 1.6 18.391 -16.5 1 97.31 151 GLU B O 1
ATOM 3143 N N . SER B 1 152 ? 2.971 16.75 -16.047 1 97.81 152 SER B N 1
ATOM 3144 C CA . SER B 1 152 ? 3.518 17.406 -14.859 1 97.81 152 SER B CA 1
ATOM 3145 C C . SER B 1 152 ? 4.992 17.062 -14.672 1 97.81 152 SER B C 1
ATOM 3147 O O . SER B 1 152 ? 5.406 15.93 -14.906 1 97.81 152 SER B O 1
ATOM 3149 N N . PRO B 1 153 ? 5.805 18 -14.227 1 98.19 153 PRO B N 1
ATOM 3150 C CA . PRO B 1 153 ? 7.227 17.703 -14.062 1 98.19 153 PRO B CA 1
ATOM 3151 C C . PRO B 1 153 ? 7.488 16.672 -12.961 1 98.19 153 PRO B C 1
ATOM 3153 O O . PRO B 1 153 ? 8.484 15.953 -13.016 1 98.19 153 PRO B O 1
ATOM 3156 N N . TYR B 1 154 ? 6.617 16.672 -11.93 1 98.81 154 TYR B N 1
ATOM 3157 C CA . TYR B 1 154 ? 6.711 15.703 -10.852 1 98.81 154 TYR B CA 1
ATOM 3158 C C . TYR B 1 154 ? 5.355 15.062 -10.57 1 98.81 154 TYR B C 1
ATOM 3160 O O . TYR B 1 154 ? 4.332 15.508 -11.094 1 98.81 154 TYR B O 1
ATOM 3168 N N . LEU B 1 155 ? 5.32 14.047 -9.805 1 98.81 155 LEU B N 1
ATOM 3169 C CA . LEU B 1 155 ? 4.121 13.227 -9.656 1 98.81 155 LEU B CA 1
ATOM 3170 C C . LEU B 1 155 ? 3.008 14.016 -8.969 1 98.81 155 LEU B C 1
ATOM 3172 O O . LEU B 1 155 ? 1.853 13.961 -9.398 1 98.81 155 LEU B O 1
ATOM 3176 N N . ALA B 1 156 ? 3.373 14.758 -7.957 1 98.31 156 ALA B N 1
ATOM 3177 C CA . ALA B 1 156 ? 2.346 15.469 -7.199 1 98.31 156 ALA B CA 1
ATOM 3178 C C . ALA B 1 156 ? 2.098 16.859 -7.781 1 98.31 156 ALA B C 1
ATOM 3180 O O . ALA B 1 156 ? 1.217 17.594 -7.316 1 98.31 156 ALA B O 1
ATOM 3181 N N . GLY B 1 157 ? 2.908 17.266 -8.75 1 97.19 157 GLY B N 1
ATOM 3182 C CA . GLY B 1 157 ? 2.75 18.594 -9.328 1 97.19 157 GLY B CA 1
ATOM 3183 C C . GLY B 1 157 ? 4.066 19.219 -9.742 1 97.19 157 GLY B C 1
ATOM 3184 O O . GLY B 1 157 ? 4.922 18.547 -10.328 1 97.19 157 GLY B O 1
ATOM 3185 N N . ASP B 1 158 ? 4.18 20.5 -9.422 1 96.5 158 ASP B N 1
ATOM 3186 C CA . ASP B 1 158 ? 5.281 21.281 -9.969 1 96.5 158 ASP B CA 1
ATOM 3187 C C . ASP B 1 158 ? 6.535 21.141 -9.109 1 96.5 158 ASP B C 1
ATOM 3189 O O . ASP B 1 158 ? 7.613 21.594 -9.492 1 96.5 158 ASP B O 1
ATOM 3193 N N . LYS B 1 159 ? 6.352 20.438 -8.062 1 96.56 159 LYS B N 1
ATOM 3194 C CA . LYS B 1 159 ? 7.453 20.375 -7.105 1 96.56 159 LYS B CA 1
ATOM 3195 C C . LYS B 1 159 ? 7.832 18.922 -6.816 1 96.56 159 LYS B C 1
ATOM 3197 O O . LYS B 1 159 ? 6.965 18.047 -6.754 1 96.56 159 LYS B O 1
ATOM 3202 N N . TYR B 1 160 ? 9.219 18.75 -6.695 1 98.56 160 TYR B N 1
ATOM 3203 C CA . TYR B 1 160 ? 9.758 17.5 -6.191 1 98.56 160 TYR B CA 1
ATOM 3204 C C . TYR B 1 160 ? 9.328 17.25 -4.746 1 98.56 160 TYR B C 1
ATOM 3206 O O . TYR B 1 160 ? 9.523 18.109 -3.885 1 98.56 160 TYR B O 1
ATOM 3214 N N . THR B 1 161 ? 8.664 16.141 -4.523 1 98.88 161 THR B N 1
ATOM 3215 C CA . THR B 1 161 ? 8.172 15.859 -3.18 1 98.88 161 THR B CA 1
ATOM 3216 C C . THR B 1 161 ? 8.453 14.414 -2.783 1 98.88 161 THR B C 1
ATOM 3218 O O . THR B 1 161 ? 9.07 13.664 -3.547 1 98.88 161 THR B O 1
ATOM 3221 N N . ILE B 1 162 ? 7.938 14 -1.633 1 98.88 162 ILE B N 1
ATOM 3222 C CA . ILE B 1 162 ? 8.086 12.641 -1.129 1 98.88 162 ILE B CA 1
ATOM 3223 C C . ILE B 1 162 ? 7.324 11.672 -2.033 1 98.88 162 ILE B C 1
ATOM 3225 O O . ILE B 1 162 ? 7.578 10.461 -2.014 1 98.88 162 ILE B O 1
ATOM 3229 N N . ALA B 1 163 ? 6.371 12.125 -2.84 1 98.94 163 ALA B N 1
ATOM 3230 C CA . ALA B 1 163 ? 5.73 11.25 -3.82 1 98.94 163 ALA B CA 1
ATOM 3231 C C . ALA B 1 163 ? 6.742 10.742 -4.84 1 98.94 163 ALA B C 1
ATOM 3233 O O . ALA B 1 163 ? 6.707 9.57 -5.227 1 98.94 163 ALA B O 1
ATOM 3234 N N . ASP B 1 164 ? 7.59 11.602 -5.25 1 98.94 164 ASP B N 1
ATOM 3235 C CA . ASP B 1 164 ? 8.625 11.227 -6.203 1 98.94 164 ASP B CA 1
ATOM 3236 C C . ASP B 1 164 ? 9.664 10.305 -5.555 1 98.94 164 ASP B C 1
ATOM 3238 O O . ASP B 1 164 ? 10.055 9.289 -6.137 1 98.94 164 ASP B O 1
ATOM 3242 N N . ILE B 1 165 ? 10.094 10.633 -4.367 1 98.94 165 ILE B N 1
ATOM 3243 C CA . ILE B 1 165 ? 11.086 9.836 -3.654 1 98.94 165 ILE B CA 1
ATOM 3244 C C . ILE B 1 165 ? 10.562 8.422 -3.459 1 98.94 165 ILE B C 1
ATOM 3246 O O . ILE B 1 165 ? 11.289 7.445 -3.674 1 98.94 165 ILE B O 1
ATOM 3250 N N . ALA B 1 166 ? 9.312 8.312 -3.049 1 98.88 166 ALA B N 1
ATOM 3251 C CA . ALA B 1 166 ? 8.695 7.016 -2.783 1 98.88 166 ALA B CA 1
ATOM 3252 C C . ALA B 1 166 ? 8.766 6.109 -4.012 1 98.88 166 ALA B C 1
ATOM 3254 O O . ALA B 1 166 ? 8.977 4.902 -3.891 1 98.88 166 ALA B O 1
ATOM 3255 N N . CYS B 1 167 ? 8.555 6.656 -5.156 1 98.94 167 CYS B N 1
ATOM 3256 C CA . CYS B 1 167 ? 8.484 5.887 -6.395 1 98.94 167 CYS B CA 1
ATOM 3257 C C . CYS B 1 167 ? 9.875 5.66 -6.973 1 98.94 167 CYS B C 1
ATOM 3259 O O . CYS B 1 167 ? 10.141 4.617 -7.574 1 98.94 167 CYS B O 1
ATOM 3261 N N . PHE B 1 168 ? 10.75 6.613 -6.805 1 98.81 168 PHE B N 1
ATOM 3262 C CA . PHE B 1 168 ? 12.031 6.656 -7.496 1 98.81 168 PHE B CA 1
ATOM 3263 C C . PHE B 1 168 ? 12.875 5.43 -7.16 1 98.81 168 PHE B C 1
ATOM 3265 O O . PHE B 1 168 ? 13.523 4.855 -8.039 1 98.81 168 PHE B O 1
ATOM 3272 N N . GLU B 1 169 ? 12.852 5.023 -5.938 1 96 169 GLU B N 1
ATOM 3273 C CA . GLU B 1 169 ? 13.727 3.947 -5.484 1 96 169 GLU B CA 1
ATOM 3274 C C . GLU B 1 169 ? 13.336 2.613 -6.113 1 96 169 GLU B C 1
ATOM 3276 O O . GLU B 1 169 ? 14.172 1.726 -6.277 1 96 169 GLU B O 1
ATOM 3281 N N . TRP B 1 170 ? 12.117 2.48 -6.453 1 98.25 170 TRP B N 1
ATOM 3282 C CA . TRP B 1 170 ? 11.641 1.29 -7.156 1 98.25 170 TRP B CA 1
ATOM 3283 C C . TRP B 1 170 ? 11.977 1.366 -8.641 1 98.25 170 TRP B C 1
ATOM 3285 O O . TRP B 1 170 ? 12.422 0.382 -9.234 1 98.25 170 TRP B O 1
ATOM 3295 N N . VAL B 1 171 ? 11.75 2.535 -9.219 1 98.69 171 VAL B N 1
ATOM 3296 C CA . VAL B 1 171 ? 12.031 2.721 -10.641 1 98.69 171 VAL B CA 1
ATOM 3297 C C . VAL B 1 171 ? 13.531 2.611 -10.891 1 98.69 171 VAL B C 1
ATOM 3299 O O . VAL B 1 171 ? 13.961 2.088 -11.922 1 98.69 171 VAL B O 1
ATOM 3302 N N . ARG B 1 172 ? 14.297 3.031 -9.984 1 96.81 172 ARG B N 1
ATOM 3303 C CA . ARG B 1 172 ? 15.75 3.074 -10.109 1 96.81 172 ARG B CA 1
ATOM 3304 C C . ARG B 1 172 ? 16.312 1.68 -10.336 1 96.81 172 ARG B C 1
ATOM 3306 O O . ARG B 1 172 ? 17.266 1.512 -11.109 1 96.81 172 ARG B O 1
ATOM 3313 N N . VAL B 1 173 ? 15.758 0.682 -9.727 1 93.94 173 VAL B N 1
ATOM 3314 C CA . VAL B 1 173 ? 16.375 -0.638 -9.742 1 93.94 173 VAL B CA 1
ATOM 3315 C C . VAL B 1 173 ? 15.797 -1.473 -10.875 1 93.94 173 VAL B C 1
ATOM 3317 O O . VAL B 1 173 ? 16.297 -2.559 -11.18 1 93.94 173 VAL B O 1
ATOM 3320 N N . ALA B 1 174 ? 14.734 -1.018 -11.539 1 91.75 174 ALA B N 1
ATOM 3321 C CA . ALA B 1 174 ? 13.961 -1.825 -12.477 1 91.75 174 ALA B CA 1
ATOM 3322 C C . ALA B 1 174 ? 14.805 -2.234 -13.68 1 91.75 174 ALA B C 1
ATOM 3324 O O . ALA B 1 174 ? 14.766 -3.389 -14.109 1 91.75 174 ALA B O 1
ATOM 3325 N N . PRO B 1 175 ? 15.625 -1.338 -14.297 1 90.31 175 PRO B N 1
ATOM 3326 C CA . PRO B 1 175 ? 16.469 -1.761 -15.414 1 90.31 175 PRO B CA 1
ATOM 3327 C C . PRO B 1 175 ? 17.438 -2.885 -15.039 1 90.31 175 PRO B C 1
ATOM 3329 O O . PRO B 1 175 ? 17.672 -3.791 -15.836 1 90.31 175 PRO B O 1
ATOM 3332 N N . MET B 1 176 ? 17.844 -2.889 -13.844 1 87.88 176 MET B N 1
ATOM 3333 C CA . MET B 1 176 ? 18.828 -3.861 -13.383 1 87.88 176 MET B CA 1
ATOM 3334 C C . MET B 1 176 ? 18.156 -5.168 -12.984 1 87.88 176 MET B C 1
ATOM 3336 O O . MET B 1 176 ? 18.672 -6.254 -13.281 1 87.88 176 MET B O 1
ATOM 3340 N N . LEU B 1 177 ? 17 -5.086 -12.398 1 90.94 177 LEU B N 1
ATOM 3341 C CA . LEU B 1 177 ? 16.422 -6.262 -11.766 1 90.94 177 LEU B CA 1
ATOM 3342 C C . LEU B 1 177 ? 15.367 -6.898 -12.664 1 90.94 177 LEU B C 1
ATOM 3344 O O . LEU B 1 177 ? 15.141 -8.109 -12.609 1 90.94 177 LEU B O 1
ATOM 3348 N N . LEU B 1 178 ? 14.664 -6.129 -13.492 1 93.81 178 LEU B N 1
ATOM 3349 C CA . LEU B 1 178 ? 13.57 -6.66 -14.305 1 93.81 178 LEU B CA 1
ATOM 3350 C C . LEU B 1 178 ? 13.859 -6.484 -15.789 1 93.81 178 LEU B C 1
ATOM 3352 O O . LEU B 1 178 ? 13.008 -6.781 -16.625 1 93.81 178 LEU B O 1
ATOM 3356 N N . ASP B 1 179 ? 15.008 -5.953 -16.078 1 92.06 179 ASP B N 1
ATOM 3357 C CA . ASP B 1 179 ? 15.453 -5.73 -17.438 1 92.06 179 ASP B CA 1
ATOM 3358 C C . ASP B 1 179 ? 14.516 -4.773 -18.172 1 92.06 179 ASP B C 1
ATOM 3360 O O . ASP B 1 179 ? 14.219 -4.977 -19.359 1 92.06 179 ASP B O 1
ATOM 3364 N N . PHE B 1 180 ? 13.93 -3.865 -17.484 1 96.62 180 PHE B N 1
ATOM 3365 C CA . PHE B 1 180 ? 13.086 -2.848 -18.094 1 96.62 180 PHE B CA 1
ATOM 3366 C C . PHE B 1 180 ? 13.938 -1.808 -18.812 1 96.62 180 PHE B C 1
ATOM 3368 O O . PHE B 1 180 ? 14.945 -1.34 -18.281 1 96.62 180 PHE B O 1
ATOM 3375 N N . ASP B 1 181 ? 13.656 -1.502 -20.047 1 97.81 181 ASP B N 1
ATOM 3376 C CA . ASP B 1 181 ? 14.227 -0.372 -20.766 1 97.81 181 ASP B CA 1
ATOM 3377 C C . ASP B 1 181 ? 13.383 0.887 -20.578 1 97.81 181 ASP B C 1
ATOM 3379 O O . ASP B 1 181 ? 12.344 1.044 -21.219 1 97.81 181 ASP B O 1
ATOM 3383 N N . LEU B 1 182 ? 13.836 1.845 -19.797 1 98.19 182 LEU B N 1
ATOM 3384 C CA . LEU B 1 182 ? 13.055 3.02 -19.422 1 98.19 182 LEU B CA 1
ATOM 3385 C C . LEU B 1 182 ? 12.742 3.871 -20.656 1 98.19 182 LEU B C 1
ATOM 3387 O O . LEU B 1 182 ? 11.859 4.73 -20.609 1 98.19 182 LEU B O 1
ATOM 3391 N N . SER B 1 183 ? 13.516 3.65 -21.734 1 98.19 183 SER B N 1
ATOM 3392 C CA . SER B 1 183 ? 13.242 4.418 -22.953 1 98.19 183 SER B CA 1
ATOM 3393 C C . SER B 1 183 ? 11.852 4.113 -23.5 1 98.19 183 SER B C 1
ATOM 3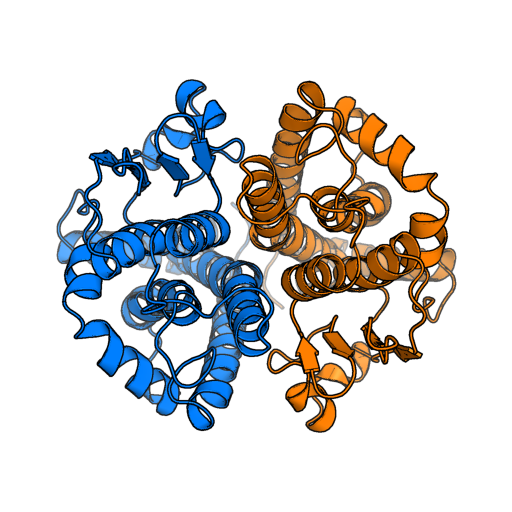395 O O . SER B 1 183 ? 11.336 4.855 -24.328 1 98.19 183 SER B O 1
ATOM 3397 N N . GLU B 1 184 ? 11.258 2.988 -23.078 1 98.38 184 GLU B N 1
ATOM 3398 C CA . GLU B 1 184 ? 9.875 2.676 -23.422 1 98.38 184 GLU B CA 1
ATOM 3399 C C . GLU B 1 184 ? 8.906 3.703 -22.844 1 98.38 184 GLU B C 1
ATOM 3401 O O . GLU B 1 184 ? 7.766 3.809 -23.297 1 98.38 184 GLU B O 1
ATOM 3406 N N . TRP B 1 185 ? 9.32 4.445 -21.828 1 98.75 185 TRP B N 1
ATOM 3407 C CA . TRP B 1 185 ? 8.57 5.504 -21.141 1 98.75 185 TRP B CA 1
ATOM 3408 C C . TRP B 1 185 ? 9.391 6.789 -21.078 1 98.75 185 TRP B C 1
ATOM 3410 O O . TRP B 1 185 ? 9.977 7.102 -20.031 1 98.75 185 TRP B O 1
ATOM 3420 N N . PRO B 1 186 ? 9.344 7.578 -22.078 1 98.81 186 PRO B N 1
ATOM 3421 C CA . PRO B 1 186 ? 10.281 8.695 -22.203 1 98.81 186 PRO B CA 1
ATOM 3422 C C . PRO B 1 186 ? 10.133 9.719 -21.078 1 98.81 186 PRO B C 1
ATOM 3424 O O . PRO B 1 186 ? 11.125 10.242 -20.578 1 98.81 186 PRO B O 1
ATOM 3427 N N . ALA B 1 187 ? 8.906 10.109 -20.75 1 98.88 187 ALA B N 1
ATOM 3428 C CA . ALA B 1 187 ? 8.711 11.07 -19.656 1 98.88 187 ALA B CA 1
ATOM 3429 C C . ALA B 1 187 ? 9.203 10.508 -18.328 1 98.88 187 ALA B C 1
ATOM 3431 O O . ALA B 1 187 ? 9.812 11.227 -17.531 1 98.88 187 ALA B O 1
ATOM 3432 N N . LEU B 1 188 ? 8.938 9.266 -18.125 1 98.81 188 LEU B N 1
ATOM 3433 C CA . LEU B 1 188 ? 9.422 8.586 -16.938 1 98.81 188 LEU B CA 1
ATOM 3434 C C . LEU B 1 188 ? 10.945 8.539 -16.906 1 98.81 188 LEU B C 1
ATOM 3436 O O . LEU B 1 188 ? 11.555 8.742 -15.852 1 98.81 188 LEU B O 1
ATOM 3440 N N . LYS B 1 189 ? 11.531 8.219 -18.031 1 98.69 189 LYS B N 1
ATOM 3441 C CA . LYS B 1 189 ? 12.992 8.195 -18.125 1 98.69 189 LYS B CA 1
ATOM 3442 C C . LYS B 1 189 ? 13.586 9.555 -17.797 1 98.69 189 LYS B C 1
ATOM 3444 O O . LYS B 1 189 ? 14.602 9.641 -17.109 1 98.69 189 LYS B O 1
ATOM 3449 N N . LYS B 1 190 ? 13.016 10.562 -18.344 1 98.75 190 LYS B N 1
ATOM 3450 C CA . LYS B 1 190 ? 13.492 11.914 -18.047 1 98.75 190 LYS B CA 1
ATOM 3451 C C . LYS B 1 190 ? 13.414 12.219 -16.562 1 98.75 190 LYS B C 1
ATOM 3453 O O . LYS B 1 190 ? 14.344 12.789 -15.984 1 98.75 190 LYS B O 1
ATOM 3458 N N . TRP B 1 191 ? 12.273 11.875 -15.961 1 98.81 191 TRP B N 1
ATOM 3459 C CA . TRP B 1 191 ? 12.078 12 -14.523 1 98.81 191 TRP B CA 1
ATOM 3460 C C . TRP B 1 191 ? 13.148 11.234 -13.758 1 98.81 191 TRP B C 1
ATOM 3462 O O . TRP B 1 191 ? 13.781 11.781 -12.852 1 98.81 191 TRP B O 1
ATOM 3472 N N . HIS B 1 192 ? 13.43 10.016 -14.133 1 98.56 192 HIS B N 1
ATOM 3473 C CA . HIS B 1 192 ? 14.453 9.188 -13.523 1 98.56 192 HIS B CA 1
ATOM 3474 C C . HIS B 1 192 ? 15.828 9.836 -13.641 1 98.56 192 HIS B C 1
ATOM 3476 O O . HIS B 1 192 ? 16.562 9.953 -12.656 1 98.56 192 HIS B O 1
ATOM 3482 N N . ASP B 1 193 ? 16.188 10.266 -14.852 1 98.06 193 ASP B N 1
ATOM 3483 C CA . ASP B 1 193 ? 17.5 10.82 -15.141 1 98.06 193 ASP B CA 1
ATOM 3484 C C . ASP B 1 193 ? 17.734 12.117 -14.375 1 98.06 193 ASP B C 1
ATOM 3486 O O . ASP B 1 193 ? 18.859 12.445 -14.016 1 98.06 193 ASP B O 1
ATOM 3490 N N . THR B 1 194 ? 16.672 12.836 -14.133 1 98.38 194 THR B N 1
ATOM 3491 C CA . THR B 1 194 ? 16.75 14.07 -13.359 1 98.38 194 THR B CA 1
ATOM 3492 C C . THR B 1 194 ? 17 13.766 -11.883 1 98.38 194 THR B C 1
ATOM 3494 O O . THR B 1 194 ? 17.875 14.367 -11.266 1 98.38 194 THR B O 1
ATOM 3497 N N . LEU B 1 195 ? 16.297 12.836 -11.336 1 98.5 195 LEU B N 1
ATOM 3498 C CA . LEU B 1 195 ? 16.312 12.594 -9.898 1 98.5 195 LEU B CA 1
ATOM 3499 C C . LEU B 1 195 ? 17.609 11.883 -9.492 1 98.5 195 LEU B C 1
ATOM 3501 O O . LEU B 1 195 ? 18.125 12.117 -8.398 1 98.5 195 LEU B O 1
ATOM 3505 N N . VAL B 1 196 ? 18.109 11.008 -10.359 1 97.44 196 VAL B N 1
ATOM 3506 C CA . VAL B 1 196 ? 19.281 10.211 -10 1 97.44 196 VAL B CA 1
ATOM 3507 C C . VAL B 1 196 ? 20.5 11.125 -9.82 1 97.44 196 VAL B C 1
ATOM 3509 O O . VAL B 1 196 ? 21.469 10.75 -9.172 1 97.44 196 VAL B O 1
ATOM 3512 N N . GLN B 1 197 ? 20.453 12.359 -10.312 1 97.94 197 GLN B N 1
ATOM 3513 C CA . GLN B 1 197 ? 21.562 13.297 -10.258 1 97.94 197 GLN B CA 1
ATOM 3514 C C . GLN B 1 197 ? 21.578 14.07 -8.945 1 97.94 197 GLN B C 1
ATOM 3516 O O . GLN B 1 197 ? 22.562 14.734 -8.609 1 97.94 197 GLN B O 1
ATOM 3521 N N . ARG B 1 198 ? 20.516 14.047 -8.227 1 98.12 198 ARG B N 1
ATOM 3522 C CA . ARG B 1 198 ? 20.438 14.789 -6.969 1 98.12 198 ARG B CA 1
ATOM 3523 C C . ARG B 1 198 ? 21.422 14.227 -5.945 1 98.12 198 ARG B C 1
ATOM 3525 O O . ARG B 1 198 ? 21.453 13.016 -5.707 1 98.12 198 ARG B O 1
ATOM 3532 N N . GLU B 1 199 ? 22.141 15.07 -5.281 1 98.25 199 GLU B N 1
ATOM 3533 C CA . GLU B 1 199 ? 23.156 14.656 -4.316 1 98.25 199 GLU B CA 1
ATOM 3534 C C . GLU B 1 199 ? 22.547 13.867 -3.166 1 98.25 199 GLU B C 1
ATOM 3536 O O . GLU B 1 199 ? 23.078 12.836 -2.758 1 98.25 199 GLU B O 1
ATOM 3541 N N . ALA B 1 200 ? 21.453 14.352 -2.65 1 98.25 200 ALA B N 1
ATOM 3542 C CA . ALA B 1 200 ? 20.797 13.695 -1.524 1 98.25 200 ALA B CA 1
ATOM 3543 C C . ALA B 1 200 ? 20.312 12.297 -1.905 1 98.25 200 ALA B C 1
ATOM 3545 O O . ALA B 1 200 ? 20.344 11.383 -1.081 1 98.25 200 ALA B O 1
ATOM 3546 N N . VAL B 1 201 ? 19.875 12.117 -3.184 1 98.12 201 VAL B N 1
ATOM 3547 C CA . VAL B 1 201 ? 19.453 10.812 -3.674 1 98.12 201 VAL B CA 1
ATOM 3548 C C . VAL B 1 201 ? 20.641 9.867 -3.736 1 98.12 201 VAL B C 1
ATOM 3550 O O . VAL B 1 201 ? 20.578 8.734 -3.25 1 98.12 201 VAL B O 1
ATOM 3553 N N . GLN B 1 202 ? 21.75 10.32 -4.238 1 97.38 202 GLN B N 1
ATOM 3554 C CA . GLN B 1 202 ? 22.953 9.516 -4.363 1 97.38 202 GLN B CA 1
ATOM 3555 C C . GLN B 1 202 ? 23.484 9.086 -2.99 1 97.38 202 GLN B C 1
ATOM 3557 O O . GLN B 1 202 ? 23.922 7.949 -2.814 1 97.38 202 GLN B O 1
ATOM 3562 N N . LYS B 1 203 ? 23.391 9.977 -2.062 1 97.19 203 LYS B N 1
ATOM 3563 C CA . LYS B 1 203 ? 23.812 9.648 -0.702 1 97.19 203 LYS B CA 1
ATOM 3564 C C . LYS B 1 203 ? 22.828 8.672 -0.046 1 97.19 203 LYS B C 1
ATOM 3566 O O . LYS B 1 203 ? 23.25 7.723 0.614 1 97.19 203 LYS B O 1
ATOM 3571 N N . GLY B 1 204 ? 21.547 8.875 -0.257 1 97.81 204 GLY B N 1
ATOM 3572 C CA . GLY B 1 204 ? 20.5 8.164 0.45 1 97.81 204 GLY B CA 1
ATOM 3573 C C . GLY B 1 204 ? 20.375 6.711 0.023 1 97.81 204 GLY B C 1
ATOM 3574 O O . GLY B 1 204 ? 20.062 5.844 0.841 1 97.81 204 GLY B O 1
ATOM 3575 N N . TYR B 1 205 ? 20.594 6.414 -1.266 1 94.69 205 TYR B N 1
ATOM 3576 C CA . TYR B 1 205 ? 20.328 5.059 -1.732 1 94.69 205 TYR B CA 1
ATOM 3577 C C . TYR B 1 205 ? 21.531 4.148 -1.463 1 94.69 205 TYR B C 1
ATOM 3579 O O . TYR B 1 205 ? 21.562 3.01 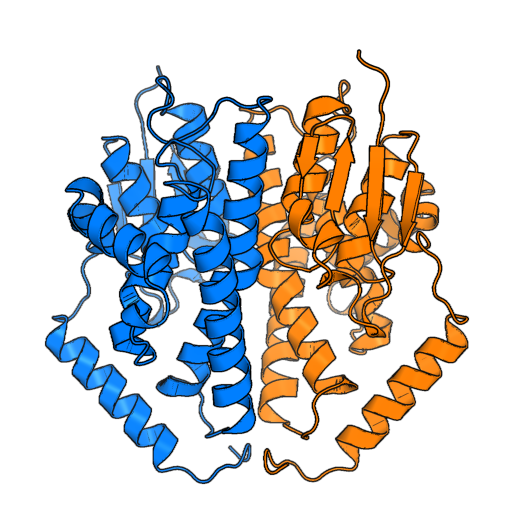-1.934 1 94.69 205 TYR B O 1
ATOM 3587 N N . THR B 1 206 ? 22.469 4.617 -0.613 1 93.38 206 THR B N 1
ATOM 3588 C CA . THR B 1 206 ? 23.609 3.812 -0.172 1 93.38 206 THR B CA 1
ATOM 3589 C C . THR B 1 206 ? 23.578 3.629 1.343 1 93.38 206 THR B C 1
ATOM 3591 O O . THR B 1 206 ? 24.547 3.143 1.929 1 93.38 206 THR B O 1
ATOM 3594 N N . VAL B 1 207 ? 22.469 4.105 2.023 1 93.81 207 VAL B N 1
ATOM 3595 C CA . VAL B 1 207 ? 22.359 4.004 3.475 1 93.81 207 VAL B CA 1
ATOM 3596 C C . VAL B 1 207 ? 21.312 2.951 3.836 1 93.81 207 VAL B C 1
ATOM 3598 O O . VAL B 1 207 ? 20.125 3.148 3.598 1 93.81 207 VAL B O 1
ATOM 3601 N N . PRO B 1 208 ? 21.531 1.874 4.449 1 93 208 PRO B N 1
ATOM 3602 C CA . PRO B 1 208 ? 22.922 1.457 4.68 1 93 208 PRO B CA 1
ATOM 3603 C C . PRO B 1 208 ? 23.594 0.925 3.416 1 93 208 PRO B C 1
ATOM 3605 O O . PRO B 1 208 ? 22.922 0.685 2.408 1 93 208 PRO B O 1
ATOM 3608 N N . PRO B 1 209 ? 24.859 0.902 3.451 1 89.12 209 PRO B N 1
ATOM 3609 C CA . PRO B 1 209 ? 25.531 0.253 2.32 1 89.12 209 PRO B CA 1
ATOM 3610 C C . PRO B 1 209 ? 25.266 -1.248 2.256 1 89.12 209 PRO B C 1
ATOM 3612 O O . PRO B 1 209 ? 24.984 -1.873 3.283 1 89.12 209 PRO B O 1
ATOM 3615 N N . ARG B 1 210 ? 25.266 -1.756 1.009 1 85.25 210 ARG B N 1
ATOM 3616 C CA . ARG B 1 210 ? 25.188 -3.207 0.88 1 85.25 210 ARG B CA 1
ATOM 3617 C C . ARG B 1 210 ? 26.438 -3.875 1.448 1 85.25 210 ARG B C 1
ATOM 3619 O O . ARG B 1 210 ? 27.531 -3.301 1.407 1 85.25 210 ARG B O 1
ATOM 3626 N N . ALA B 1 211 ? 26.172 -5.062 1.979 1 82.62 211 ALA B N 1
ATOM 3627 C CA . ALA B 1 211 ? 27.281 -5.809 2.578 1 82.62 211 ALA B CA 1
ATOM 3628 C C . ALA B 1 211 ? 28.312 -6.188 1.528 1 82.62 211 ALA B C 1
ATOM 3630 O O . ALA B 1 211 ? 29.469 -6.441 1.857 1 82.62 211 ALA B O 1
ATOM 3631 N N . ILE B 1 212 ? 27.859 -6.289 0.315 1 85 212 ILE B N 1
ATOM 3632 C CA . ILE B 1 212 ? 28.75 -6.66 -0.776 1 85 212 ILE B CA 1
ATOM 3633 C C . ILE B 1 212 ? 28.672 -5.617 -1.889 1 85 212 ILE B C 1
ATOM 3635 O O . ILE B 1 212 ? 27.656 -4.922 -2.023 1 85 212 ILE B O 1
ATOM 3639 N N . PRO B 1 213 ? 29.734 -5.578 -2.674 1 87.19 213 PRO B N 1
ATOM 3640 C CA . PRO B 1 213 ? 29.719 -4.621 -3.781 1 87.19 213 PRO B CA 1
ATOM 3641 C C . PRO B 1 213 ? 28.594 -4.871 -4.77 1 87.19 213 PRO B C 1
ATOM 3643 O O . PRO B 1 213 ? 28.125 -6.008 -4.906 1 87.19 213 PRO B O 1
ATOM 3646 N N . ASP B 1 214 ? 28.188 -3.852 -5.488 1 84.81 214 ASP B N 1
ATOM 3647 C CA . ASP B 1 214 ? 27.062 -3.902 -6.41 1 84.81 214 ASP B CA 1
ATOM 3648 C C . ASP B 1 214 ? 27.266 -4.98 -7.477 1 84.81 214 ASP B C 1
ATOM 3650 O O . ASP B 1 214 ? 26.328 -5.695 -7.832 1 84.81 214 ASP B O 1
ATOM 3654 N N . GLU B 1 215 ? 28.5 -5.047 -7.91 1 89.25 215 GLU B N 1
ATOM 3655 C CA . GLU B 1 215 ? 28.797 -6.031 -8.945 1 89.25 215 GLU B CA 1
ATOM 3656 C C . GLU B 1 215 ? 28.578 -7.453 -8.438 1 89.25 215 GLU B C 1
ATOM 3658 O O . GLU B 1 215 ? 28.047 -8.297 -9.156 1 89.25 215 GLU B O 1
ATOM 3663 N N . GLN B 1 216 ? 28.984 -7.691 -7.219 1 92.5 216 GLN B N 1
ATOM 3664 C CA . GLN B 1 216 ? 28.812 -9.008 -6.613 1 92.5 216 GLN B CA 1
ATOM 3665 C C . GLN B 1 216 ? 27.328 -9.281 -6.328 1 92.5 216 GLN B C 1
ATOM 3667 O O . GLN B 1 216 ? 26.875 -10.414 -6.461 1 92.5 216 GLN B O 1
ATOM 3672 N N . PHE B 1 217 ? 26.703 -8.32 -5.934 1 90.56 217 PHE B N 1
ATOM 3673 C CA . PHE B 1 217 ? 25.266 -8.453 -5.68 1 90.56 217 PHE B CA 1
ATOM 3674 C C . PHE B 1 217 ? 24.516 -8.812 -6.957 1 90.56 217 PHE B C 1
ATOM 3676 O O . PHE B 1 217 ? 23.672 -9.695 -6.957 1 90.56 217 PHE B O 1
ATOM 3683 N N . MET B 1 218 ? 24.891 -8.148 -8.016 1 90.94 218 MET B N 1
ATOM 3684 C CA . MET B 1 218 ? 24.266 -8.43 -9.297 1 90.94 218 MET B CA 1
ATOM 3685 C C . MET B 1 218 ? 24.578 -9.852 -9.766 1 90.94 218 MET B C 1
ATOM 3687 O O . MET B 1 218 ? 23.734 -10.523 -10.344 1 90.94 218 MET B O 1
ATOM 3691 N N . ALA B 1 219 ? 25.766 -10.25 -9.516 1 94.25 219 ALA B N 1
ATOM 3692 C CA . ALA B 1 219 ? 26.156 -11.617 -9.852 1 94.25 219 ALA B CA 1
ATOM 3693 C C . ALA B 1 219 ? 25.328 -12.633 -9.062 1 94.25 219 ALA B C 1
ATOM 3695 O O . ALA B 1 219 ? 24.922 -13.664 -9.594 1 94.25 219 ALA B O 1
ATOM 3696 N N . PHE B 1 220 ? 25.188 -12.297 -7.871 1 94.06 220 PHE B N 1
ATOM 3697 C CA . PHE B 1 220 ? 24.375 -13.148 -7.008 1 94.06 220 PHE B CA 1
ATOM 3698 C C . PHE B 1 220 ? 22.953 -13.234 -7.52 1 94.06 220 PHE B C 1
ATOM 3700 O O . PHE B 1 220 ? 22.406 -14.328 -7.66 1 94.06 220 PHE B O 1
ATOM 3707 N N . LEU B 1 221 ? 22.328 -12.172 -7.828 1 93.31 221 LEU B N 1
ATOM 3708 C CA . LEU B 1 221 ? 20.953 -12.141 -8.328 1 93.31 221 LEU B CA 1
ATOM 3709 C C . LEU B 1 221 ? 20.844 -12.883 -9.656 1 93.31 221 LEU B C 1
ATOM 3711 O O . LEU B 1 221 ? 19.875 -13.617 -9.883 1 93.31 221 LEU B O 1
ATOM 3715 N N . ASN B 1 222 ? 21.859 -12.672 -10.477 1 94.25 222 ASN B N 1
ATOM 3716 C CA . ASN B 1 222 ? 21.844 -13.367 -11.758 1 94.25 222 ASN B CA 1
ATOM 3717 C C . ASN B 1 222 ? 21.938 -14.875 -11.586 1 94.25 222 ASN B C 1
ATOM 3719 O O . ASN B 1 222 ? 21.344 -15.633 -12.352 1 94.25 222 ASN B O 1
ATOM 3723 N N . SER B 1 223 ? 22.719 -15.227 -10.648 1 96.75 223 SER B N 1
ATOM 3724 C CA . SER B 1 223 ? 22.812 -16.656 -10.352 1 96.75 223 SER B CA 1
ATOM 3725 C C . SER B 1 223 ? 21.469 -17.188 -9.859 1 96.75 223 SER B C 1
ATOM 3727 O O . SER B 1 223 ? 21.062 -18.297 -10.242 1 96.75 223 SER B O 1
ATOM 3729 N N . LYS B 1 224 ? 20.781 -16.484 -9.047 1 96.38 224 LYS B N 1
ATOM 3730 C CA . LYS B 1 224 ? 19.453 -16.891 -8.562 1 96.38 224 LYS B CA 1
ATOM 3731 C C . LYS B 1 224 ? 18.453 -16.984 -9.703 1 96.38 224 LYS B C 1
ATOM 3733 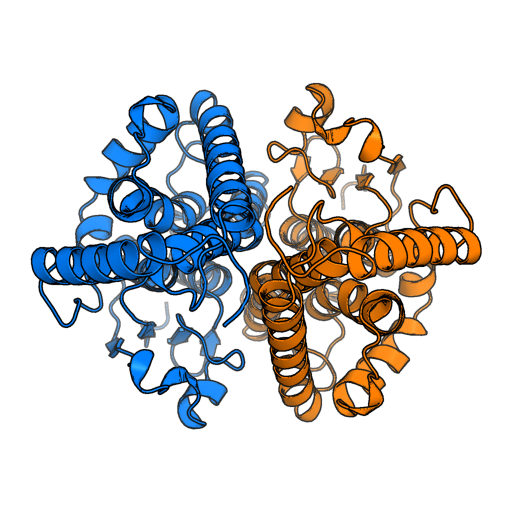O O . LYS B 1 224 ? 17.672 -17.938 -9.781 1 96.38 224 LYS B O 1
ATOM 3738 N N . LYS B 1 225 ? 18.484 -16.047 -10.531 1 95.62 225 LYS B N 1
ATOM 3739 C CA . LYS B 1 225 ? 17.625 -16.047 -11.711 1 95.62 225 LYS B CA 1
ATOM 3740 C C . LYS B 1 225 ? 17.891 -17.266 -12.586 1 95.62 225 LYS B C 1
ATOM 3742 O O . LYS B 1 225 ? 16.969 -17.938 -13.031 1 95.62 225 LYS B O 1
ATOM 3747 N N . ALA B 1 226 ? 19.141 -17.516 -12.844 1 96.38 226 ALA B N 1
ATOM 3748 C CA . ALA B 1 226 ? 19.531 -18.672 -13.656 1 96.38 226 ALA B CA 1
ATOM 3749 C C . ALA B 1 226 ? 19.016 -19.969 -13.039 1 96.38 226 ALA B C 1
ATOM 3751 O O . ALA B 1 226 ? 18.594 -20.875 -13.758 1 96.38 226 ALA B O 1
ATOM 3752 N N . GLU B 1 227 ? 19.125 -20.047 -11.75 1 95.75 227 GLU B N 1
ATOM 3753 C CA . GLU B 1 227 ? 18.641 -21.234 -11.047 1 95.75 227 GLU B CA 1
ATOM 3754 C C . GLU B 1 227 ? 17.156 -21.422 -11.258 1 95.75 227 GLU B C 1
ATOM 3756 O O . GLU B 1 227 ? 16.703 -22.547 -11.508 1 95.75 227 GLU B O 1
ATOM 3761 N N . ILE B 1 228 ? 16.359 -20.438 -11.18 1 94.31 228 ILE B N 1
ATOM 3762 C CA . ILE B 1 228 ? 14.914 -20.516 -11.344 1 94.31 228 ILE B CA 1
ATOM 3763 C C . ILE B 1 228 ? 14.578 -20.859 -12.797 1 94.31 228 ILE B C 1
ATOM 3765 O O . ILE B 1 228 ? 13.742 -21.719 -13.062 1 94.31 228 ILE B O 1
ATOM 3769 N N . MET B 1 229 ? 15.273 -20.219 -13.75 1 92.88 229 MET B N 1
ATOM 3770 C CA . MET B 1 229 ? 14.984 -20.406 -15.172 1 92.88 229 MET B CA 1
ATOM 3771 C C . MET B 1 229 ? 15.344 -21.828 -15.609 1 92.88 229 MET B C 1
ATOM 3773 O O . MET B 1 229 ? 14.812 -22.328 -16.609 1 92.88 229 MET B O 1
ATOM 3777 N N . ALA B 1 230 ? 16.188 -22.422 -14.875 1 94.88 230 ALA B N 1
ATOM 3778 C CA . ALA B 1 230 ? 16.609 -23.781 -15.203 1 94.88 230 ALA B CA 1
ATOM 3779 C C . ALA B 1 230 ? 15.555 -24.797 -14.766 1 94.88 230 ALA B C 1
ATOM 3781 O O . ALA B 1 230 ? 15.57 -25.953 -15.203 1 94.88 230 ALA B O 1
ATOM 3782 N N . LYS B 1 231 ? 14.688 -24.328 -13.977 1 91 231 LYS B N 1
ATOM 3783 C CA . LYS B 1 231 ? 13.617 -25.219 -13.523 1 91 231 LYS B CA 1
ATOM 3784 C C . LYS B 1 231 ? 12.539 -25.359 -14.594 1 91 231 LYS B C 1
ATOM 3786 O O . LYS B 1 231 ? 12.445 -24.531 -15.5 1 91 231 LYS B O 1
ATOM 3791 N N . GLY B 1 232 ? 11.695 -26.438 -14.508 1 87.75 232 GLY B N 1
ATOM 3792 C CA . GLY B 1 232 ? 10.508 -26.531 -15.344 1 87.75 232 GLY B CA 1
ATOM 3793 C C . GLY B 1 232 ? 9.398 -25.594 -14.914 1 87.75 232 GLY B C 1
ATOM 3794 O O . GLY B 1 232 ? 9.258 -25.297 -13.727 1 87.75 232 GLY B O 1
ATOM 3795 N N . ASN B 1 233 ? 8.68 -25.188 -15.891 1 88 233 ASN B N 1
ATOM 3796 C CA . ASN B 1 233 ? 7.539 -24.328 -15.602 1 88 233 ASN B CA 1
ATOM 3797 C C . ASN B 1 233 ? 6.461 -25.062 -14.82 1 88 233 ASN B C 1
ATOM 3799 O O . ASN B 1 233 ? 5.48 -25.531 -15.398 1 88 233 ASN B O 1
ATOM 3803 N N . SER B 1 234 ? 6.699 -25.25 -13.539 1 80.94 234 SER B N 1
ATOM 3804 C CA . SER B 1 234 ? 5.785 -25.953 -12.641 1 80.94 234 SER B CA 1
ATOM 3805 C C . SER B 1 234 ? 5.852 -25.375 -11.234 1 80.94 234 SER B C 1
ATOM 3807 O O . SER B 1 234 ? 6.867 -24.797 -10.836 1 80.94 234 SER B O 1
ATOM 3809 N N . ASP B 1 235 ? 4.738 -25.422 -10.656 1 78.94 235 ASP B N 1
ATOM 3810 C CA . ASP B 1 235 ? 4.73 -24.938 -9.281 1 78.94 235 ASP B CA 1
ATOM 3811 C C . ASP B 1 235 ? 4.969 -26.078 -8.297 1 78.94 235 ASP B C 1
ATOM 3813 O O . ASP B 1 235 ? 4.57 -26 -7.133 1 78.94 235 ASP B O 1
ATOM 3817 N N . VAL B 1 236 ? 5.426 -27.172 -8.914 1 74.38 236 VAL B N 1
ATOM 3818 C CA . VAL B 1 236 ? 5.746 -28.312 -8.055 1 74.38 236 VAL B CA 1
ATOM 3819 C C . VAL B 1 236 ? 7.129 -28.109 -7.434 1 74.38 236 VAL B C 1
ATOM 3821 O O . VAL B 1 236 ? 8.102 -27.859 -8.141 1 74.38 236 VAL B O 1
ATOM 3824 N N . GLN B 1 237 ? 7.148 -27.844 -6.199 1 65.94 237 GLN B N 1
ATOM 3825 C CA . GLN B 1 237 ? 8.406 -27.672 -5.484 1 65.94 237 GLN B CA 1
ATOM 3826 C C . GLN B 1 237 ? 9.219 -28.969 -5.48 1 65.94 237 GLN B C 1
ATOM 3828 O O . GLN B 1 237 ? 8.656 -30.062 -5.477 1 65.94 237 GLN B O 1
#

InterPro domains:
  IPR004045 Glutathione S-transferase, N-terminal [PF02798] (5-77)
  IPR004045 Glutathione S-transferase, N-terminal [PS50404] (3-84)
  IPR004046 Glutathione S-transferase, C-terminal [PF00043] (134-199)
  IPR010987 Glutathione S-transferase, C-terminal-like [PS50405] (91-220)
  IPR036249 Thioredoxin-like superfamily [SSF52833] (4-84)
  IPR036282 Glutathione S-transferase, C-terminal domain superfamily [SSF47616] (92-211)
  IPR040079 Glutathione transferase family [SFLDS00019] (5-210)